Protein AF-A0A353D857-F1 (afdb_monomer_lite)

Foldseek 3Di:
DPPFDADQWAWEDPDVPTDIFGDDPQLRHTPDPVSNVLVRVQLNQWDPVQCWDQAPPPRDIGRQHHQQERREETAGDQPDQEDDDRPSRAEYCEEYADQRHQYYDPVHDAAHEYAYEYEYALNVLQDPDQRYHYNAAYEHNDDQDQQLRQHDLVSCVSVVAADRHWYDHNVAIWGWDWDQDPNDTWIWTAGPPPRWIFTQDLSGGATQLCVVLDPVLLQVLLVLLLVLCLLLVNHSVQDDNDSSCSLVSLVLVLLLLVLLLVQLVVDDDPLNVVLVVLSVVLSVLSVVLSCLSRPPHRDSVVNVVSSVVNSVSSNVNSVSRVPDFQDADDLVQLVLLLCLLVLQLDQKHALLSLQVFQLLLLLLLCVPQDDPLLNVLSCVLCVQLVVLLVLLLVLDDPVPRDDVSVCSACVPVSLVVSVVRPDPVCVVSSVSNVVSRVVRNVDGNLRSLVSSLVSSVVVDDDPRSVVSNVVSVCRNPGIGRVLVVPVALLSLLSSSLSRHDDPCNVLSVVLNVCVVVVDDDPDVVSVSLNSCSHSPRSSVSSVSVSVVSVSSSSSSVSSNVVGDDDPDPPPDDDDDDPDDCPVVVLLVLLQVLCSSLVNHNVQADPDPPCSVVSVVSLVVVLVVVVVVCVVPPDDVSSVVSVVSND

Structure (mmCIF, N/CA/C/O backbone):
data_AF-A0A353D857-F1
#
_entry.id   AF-A0A353D857-F1
#
loop_
_atom_site.group_PDB
_atom_site.id
_atom_site.type_symbol
_atom_site.label_atom_id
_atom_site.label_alt_id
_atom_site.label_comp_id
_atom_site.label_asym_id
_atom_site.label_entity_id
_atom_site.label_seq_id
_atom_site.pdbx_PDB_ins_code
_atom_site.Cartn_x
_atom_site.Cartn_y
_atom_site.Cartn_z
_atom_site.occupancy
_atom_site.B_iso_or_equiv
_atom_site.auth_seq_id
_atom_site.auth_comp_id
_atom_site.auth_asym_id
_atom_site.auth_atom_id
_atom_site.pdbx_PDB_model_num
ATOM 1 N N . MET A 1 1 ? -27.432 -21.480 56.613 1.00 40.12 1 MET A N 1
ATOM 2 C CA . MET A 1 1 ? -27.720 -20.380 55.672 1.00 40.12 1 MET A CA 1
ATOM 3 C C . MET A 1 1 ? -26.722 -19.268 55.945 1.00 40.12 1 MET A C 1
ATOM 5 O O . MET A 1 1 ? -26.891 -18.542 56.916 1.00 40.12 1 MET A O 1
ATOM 9 N N . SER A 1 2 ? -25.621 -19.218 55.194 1.00 45.97 2 SER A N 1
ATOM 10 C CA . SER A 1 2 ? -24.679 -18.096 55.248 1.00 45.97 2 SER A CA 1
ATOM 11 C C . SER A 1 2 ? -25.406 -16.849 54.751 1.00 45.97 2 SER A C 1
ATOM 13 O O . SER A 1 2 ? -25.957 -16.871 53.655 1.00 45.97 2 SER A O 1
ATOM 15 N N . ARG A 1 3 ? -25.464 -15.790 55.566 1.00 57.31 3 ARG A N 1
ATOM 16 C CA . ARG A 1 3 ? -25.924 -14.476 55.100 1.00 57.31 3 ARG A CA 1
ATOM 17 C C . ARG A 1 3 ? -24.959 -14.031 54.006 1.00 57.31 3 ARG A C 1
ATOM 19 O O . ARG A 1 3 ? -23.792 -13.793 54.305 1.00 57.31 3 ARG A O 1
ATOM 26 N N . GLU A 1 4 ? -25.428 -13.980 52.767 1.00 74.19 4 GLU A N 1
ATOM 27 C CA . GLU A 1 4 ? -24.687 -13.343 51.683 1.00 74.19 4 GLU A CA 1
ATOM 28 C C . GLU A 1 4 ? -24.451 -11.887 52.085 1.00 74.19 4 GLU A C 1
ATOM 30 O O . GLU A 1 4 ? -25.390 -11.152 52.398 1.00 74.19 4 GLU A O 1
ATOM 35 N N . ARG A 1 5 ? -23.176 -11.512 52.198 1.00 84.19 5 ARG A N 1
ATOM 36 C CA . ARG A 1 5 ? -22.765 -10.152 52.527 1.00 84.19 5 ARG A CA 1
ATOM 37 C C . ARG A 1 5 ? -22.518 -9.426 51.213 1.00 84.19 5 ARG A C 1
ATOM 39 O O . ARG A 1 5 ? -21.814 -9.950 50.352 1.00 84.19 5 ARG A O 1
ATOM 46 N N . PHE A 1 6 ? -23.121 -8.255 51.058 1.00 85.94 6 PHE A N 1
ATOM 47 C CA . PHE A 1 6 ? -22.984 -7.433 49.861 1.00 85.94 6 PHE A CA 1
ATOM 48 C C . PHE A 1 6 ? -22.001 -6.290 50.107 1.00 85.94 6 PHE A C 1
ATOM 50 O O . PHE A 1 6 ? -21.857 -5.811 51.233 1.00 85.94 6 PHE A O 1
ATOM 57 N N . LEU A 1 7 ? -21.313 -5.877 49.047 1.00 85.31 7 LEU A N 1
ATOM 58 C CA . LEU A 1 7 ? -20.346 -4.794 49.068 1.00 85.31 7 LEU A CA 1
ATOM 59 C C . LEU A 1 7 ? -21.086 -3.450 49.090 1.00 85.31 7 LEU A C 1
ATOM 61 O O . LEU A 1 7 ? -21.638 -3.020 48.081 1.00 85.31 7 LEU A O 1
ATOM 65 N N . GLU A 1 8 ? -21.112 -2.800 50.253 1.00 86.19 8 GLU A N 1
ATOM 66 C CA . GLU A 1 8 ? -21.811 -1.520 50.442 1.00 86.19 8 GLU A CA 1
ATOM 67 C C . GLU A 1 8 ? -20.936 -0.313 50.089 1.00 86.19 8 GLU A C 1
ATOM 69 O O . GLU A 1 8 ? -21.435 0.678 49.563 1.00 86.19 8 GLU A O 1
ATOM 74 N N . ASN A 1 9 ? -19.629 -0.395 50.355 1.00 86.75 9 ASN A N 1
ATOM 75 C CA . ASN A 1 9 ? -18.672 0.688 50.133 1.00 86.75 9 ASN A CA 1
ATOM 76 C C . ASN A 1 9 ? -17.348 0.144 49.590 1.00 86.75 9 ASN A C 1
ATOM 78 O O . ASN A 1 9 ? -16.979 -0.996 49.871 1.00 86.75 9 ASN A O 1
ATOM 82 N N . ILE A 1 10 ? -16.603 0.981 48.870 1.00 88.12 10 ILE A N 1
ATOM 83 C CA . ILE A 1 10 ? -15.268 0.653 48.365 1.00 88.12 10 ILE A CA 1
ATOM 84 C C . ILE A 1 10 ? -14.305 1.828 48.529 1.00 88.12 10 ILE A C 1
ATOM 86 O O . ILE A 1 10 ? -14.684 2.984 48.369 1.00 88.12 10 ILE A O 1
ATOM 90 N N . GLU A 1 11 ? -13.053 1.530 48.867 1.00 84.62 11 GLU A N 1
ATOM 91 C CA . GLU A 1 11 ? -11.977 2.523 48.937 1.00 84.62 11 GLU A CA 1
ATOM 92 C C . GLU A 1 11 ? -11.266 2.639 47.586 1.00 84.62 11 GLU A C 1
ATOM 94 O O . GLU A 1 11 ? -10.819 1.624 47.036 1.00 84.62 11 GLU A O 1
ATOM 99 N N . ILE A 1 12 ? -11.158 3.874 47.090 1.00 74.25 12 ILE A N 1
ATOM 100 C CA . ILE A 1 12 ? -10.549 4.246 45.802 1.00 74.25 12 ILE A CA 1
ATOM 101 C C . ILE A 1 12 ? -9.232 5.004 46.061 1.00 74.25 12 ILE A C 1
ATOM 103 O O . ILE A 1 12 ? -9.134 5.702 47.068 1.00 74.25 12 ILE A O 1
ATOM 107 N N . ASP A 1 13 ? -8.249 4.886 45.155 1.00 63.78 13 ASP A N 1
ATOM 108 C CA . ASP A 1 13 ? -6.911 5.512 45.192 1.00 63.78 13 ASP A CA 1
ATOM 109 C C . ASP A 1 13 ? -5.970 4.989 46.312 1.00 63.78 13 ASP A C 1
ATOM 111 O O . ASP A 1 13 ? -5.922 5.509 47.425 1.00 63.78 13 ASP A O 1
ATOM 115 N N . ALA A 1 14 ? -5.129 3.988 46.001 1.00 53.25 14 ALA A N 1
ATOM 116 C CA . ALA A 1 14 ? -4.189 3.319 46.929 1.00 53.25 14 ALA A CA 1
ATOM 117 C C . ALA A 1 14 ? -2.968 4.164 47.407 1.00 53.25 14 ALA A C 1
ATOM 119 O O . ALA A 1 14 ? -1.895 3.625 47.688 1.00 53.25 14 ALA A O 1
ATOM 120 N N . LYS A 1 15 ? -3.091 5.495 47.483 1.00 55.09 15 LYS A N 1
ATOM 121 C CA . LYS A 1 15 ? -2.051 6.466 47.905 1.00 55.09 15 LYS A CA 1
ATOM 122 C C . LYS A 1 15 ? -2.596 7.364 49.041 1.00 55.09 15 LYS A C 1
ATOM 124 O O . LYS A 1 15 ? -3.776 7.245 49.363 1.00 55.09 15 LYS A O 1
ATOM 129 N N . PRO A 1 16 ? -1.801 8.246 49.693 1.00 43.41 16 PRO A N 1
ATOM 130 C CA . PRO A 1 16 ? -2.320 9.087 50.777 1.00 43.41 16 PRO A CA 1
ATOM 131 C C . PRO A 1 16 ? -3.426 10.003 50.229 1.00 43.41 16 PRO A C 1
ATOM 133 O O . PRO A 1 16 ? -3.135 10.923 49.468 1.00 43.41 16 PRO A O 1
ATOM 136 N N . GLY A 1 17 ? -4.686 9.701 50.560 1.00 56.88 17 GLY A N 1
ATOM 137 C CA . GLY A 1 17 ? -5.869 10.328 49.958 1.00 56.88 17 GLY A CA 1
ATOM 138 C C . GLY A 1 17 ? -7.050 9.389 49.679 1.00 56.88 17 GLY A C 1
ATOM 139 O O . GLY A 1 17 ? -8.057 9.864 49.160 1.00 56.88 17 GLY A O 1
ATOM 140 N N . SER A 1 18 ? -6.954 8.097 50.020 1.00 68.31 18 SER A N 1
ATOM 141 C CA . SER A 1 18 ? -8.045 7.132 49.844 1.00 68.31 18 SER A CA 1
ATOM 142 C C . SER A 1 18 ? -9.354 7.615 50.472 1.00 68.31 18 SER A C 1
ATOM 144 O O . SER A 1 18 ? -9.389 7.960 51.657 1.00 68.31 18 SER A O 1
ATOM 146 N N . TYR A 1 19 ? -10.438 7.599 49.701 1.00 75.31 19 TYR A N 1
ATOM 147 C CA . TYR A 1 19 ? -11.783 7.921 50.178 1.00 75.31 19 TYR A CA 1
ATOM 148 C C . TYR A 1 19 ? -12.739 6.760 49.901 1.00 75.31 19 TYR A C 1
ATOM 150 O O . TYR A 1 19 ? -12.589 6.018 48.928 1.00 75.31 19 TYR A O 1
ATOM 158 N N . SER A 1 20 ? -13.706 6.587 50.802 1.00 82.81 20 SER A N 1
ATOM 159 C CA . SER A 1 20 ? -14.712 5.533 50.715 1.00 82.81 20 SER A CA 1
ATOM 160 C C . SER A 1 20 ? -15.914 6.017 49.915 1.00 82.81 20 SER A C 1
ATOM 162 O O . SER A 1 20 ? -16.403 7.130 50.126 1.00 82.81 20 SER A O 1
ATOM 164 N N . VAL A 1 21 ? -16.380 5.180 48.993 1.00 84.94 21 VAL A N 1
ATOM 165 C CA . VAL A 1 21 ? -17.467 5.495 48.074 1.00 84.94 21 VAL A CA 1
ATOM 166 C C . VAL A 1 21 ? -18.575 4.446 48.184 1.00 84.94 21 VAL A C 1
ATOM 168 O O . VAL A 1 21 ? -18.270 3.255 48.079 1.00 84.94 21 VAL A O 1
ATOM 171 N N . PRO A 1 22 ? -19.848 4.855 48.361 1.00 89.00 22 PRO A N 1
ATOM 172 C CA . PRO A 1 22 ? -20.956 3.919 48.484 1.00 89.00 22 PRO A CA 1
ATOM 173 C C . PRO A 1 22 ? -21.438 3.391 47.130 1.00 89.00 22 PRO A C 1
ATOM 175 O O . PRO A 1 22 ? -21.542 4.130 46.142 1.00 89.00 22 PRO A O 1
ATOM 178 N N . PHE A 1 23 ? -21.817 2.115 47.107 1.00 88.50 23 PHE A N 1
ATOM 179 C CA . PHE A 1 23 ? -22.660 1.547 46.060 1.00 88.50 23 PHE A CA 1
ATOM 180 C C . PHE A 1 23 ? -24.127 1.939 46.274 1.00 88.50 23 PHE A C 1
ATOM 182 O O . PHE A 1 23 ? -24.573 2.219 47.389 1.00 88.50 23 PHE A O 1
ATOM 189 N N . LEU A 1 24 ? -24.912 1.933 45.196 1.00 86.31 24 LEU A N 1
ATOM 190 C CA . LEU A 1 24 ? -26.368 2.025 45.305 1.00 86.31 24 LEU A CA 1
ATOM 191 C C . LEU A 1 24 ? -26.921 0.755 45.977 1.00 86.31 24 LEU A C 1
ATOM 193 O O . LEU A 1 24 ? -26.375 -0.333 45.804 1.00 86.31 24 LEU A O 1
ATOM 197 N N . ALA A 1 25 ? -28.025 0.890 46.720 1.00 76.00 25 ALA A N 1
ATOM 198 C CA . ALA A 1 25 ? -28.581 -0.180 47.564 1.00 76.00 25 ALA A CA 1
ATOM 199 C C . ALA A 1 25 ? -28.869 -1.498 46.813 1.00 76.00 25 ALA A C 1
ATOM 201 O O . ALA A 1 25 ? -28.767 -2.573 47.397 1.00 76.00 25 ALA A O 1
ATOM 202 N N . ASP A 1 26 ? -29.149 -1.414 45.510 1.00 79.50 26 ASP A N 1
ATOM 203 C CA . ASP A 1 26 ? -29.510 -2.551 44.656 1.00 79.50 26 ASP A CA 1
ATOM 204 C C . ASP A 1 26 ? -28.358 -2.991 43.727 1.00 79.50 26 ASP A C 1
ATOM 206 O O . ASP A 1 26 ? -28.584 -3.594 42.675 1.00 79.50 26 ASP A O 1
ATOM 210 N N . ALA A 1 27 ? -27.105 -2.664 44.066 1.00 82.06 27 ALA A N 1
ATOM 211 C CA . ALA A 1 27 ? -25.941 -3.062 43.270 1.00 82.06 27 ALA A CA 1
ATOM 212 C C . ALA A 1 27 ? -25.751 -4.590 43.230 1.00 82.06 27 ALA A C 1
ATOM 214 O O . ALA A 1 27 ? -25.317 -5.124 42.209 1.00 82.06 27 ALA A O 1
ATOM 215 N N . GLY A 1 28 ? -26.097 -5.293 44.317 1.00 83.06 28 GLY A N 1
ATOM 216 C CA . GLY A 1 28 ? -26.116 -6.761 44.368 1.00 83.06 28 GLY A CA 1
ATOM 217 C C . GLY A 1 28 ? -24.744 -7.434 44.227 1.00 83.06 28 GLY A C 1
ATOM 218 O O . GLY A 1 28 ? -24.669 -8.587 43.812 1.00 83.06 28 GLY A O 1
ATOM 219 N N . ILE A 1 29 ? -23.653 -6.730 44.545 1.00 86.69 29 ILE A N 1
ATOM 220 C CA . ILE A 1 29 ? -22.279 -7.245 44.434 1.00 86.69 29 ILE A CA 1
ATOM 221 C C . ILE A 1 29 ? -21.909 -7.983 45.721 1.00 86.69 29 ILE A C 1
ATOM 223 O O . ILE A 1 29 ? -21.992 -7.404 46.799 1.00 86.69 29 ILE A O 1
ATOM 227 N N . LEU A 1 30 ? -21.473 -9.240 45.624 1.00 88.44 30 LEU A N 1
ATOM 228 C CA . LEU A 1 30 ? -21.012 -10.008 46.787 1.00 88.44 30 LEU A CA 1
ATOM 229 C C . LEU A 1 30 ? -19.690 -9.451 47.336 1.00 88.44 30 LEU A C 1
ATOM 231 O O . LEU A 1 30 ? -18.750 -9.220 46.569 1.00 88.44 30 LEU A O 1
ATOM 235 N N . ASP A 1 31 ? -19.607 -9.304 48.658 1.00 88.38 31 ASP A N 1
ATOM 236 C CA . ASP A 1 31 ? -18.418 -8.868 49.397 1.00 88.38 31 ASP A CA 1
ATOM 237 C C . ASP A 1 31 ? -17.398 -10.016 49.494 1.00 88.38 31 ASP A C 1
ATOM 239 O O . ASP A 1 31 ? -17.370 -10.792 50.450 1.00 88.38 31 ASP A O 1
ATOM 243 N N . THR A 1 32 ? -16.606 -10.167 48.432 1.00 89.88 32 THR A N 1
ATOM 244 C CA . THR A 1 32 ? -15.498 -11.128 48.327 1.00 89.88 32 THR A CA 1
ATOM 245 C C . THR A 1 32 ? -14.206 -10.378 48.003 1.00 89.88 32 THR A C 1
ATOM 247 O O . THR A 1 32 ? -14.274 -9.368 47.291 1.00 89.88 32 THR A O 1
ATOM 250 N N . PRO A 1 33 ? -13.029 -10.841 48.471 1.00 87.94 33 PRO A N 1
ATOM 251 C CA . PRO A 1 33 ? -11.750 -10.191 48.172 1.00 87.94 33 PRO A CA 1
ATOM 252 C C . PRO A 1 33 ? -11.536 -9.952 46.671 1.00 87.94 33 PRO A C 1
ATOM 254 O O . PRO A 1 33 ? -11.100 -8.876 46.267 1.00 87.94 33 PRO A O 1
ATOM 257 N N . GLU A 1 34 ? -11.933 -10.917 45.840 1.00 88.56 34 GLU A N 1
ATOM 258 C CA . GLU A 1 34 ? -11.810 -10.850 44.386 1.00 88.56 34 GLU A CA 1
ATOM 259 C C . GLU A 1 34 ? -12.705 -9.762 43.776 1.00 88.56 34 GLU A C 1
ATOM 261 O O . GLU A 1 34 ? -12.284 -9.056 42.857 1.00 88.56 34 GLU A O 1
ATOM 266 N N . ASN A 1 35 ? -13.941 -9.604 44.266 1.00 89.38 35 ASN A N 1
ATOM 267 C CA . ASN A 1 35 ? -14.831 -8.542 43.792 1.00 89.38 35 ASN A CA 1
ATOM 268 C C . ASN A 1 35 ? -14.350 -7.166 44.252 1.00 89.38 35 ASN A C 1
ATOM 270 O O . ASN A 1 35 ? -14.389 -6.228 43.458 1.00 89.38 35 ASN A O 1
ATOM 274 N N . VAL A 1 36 ? -13.865 -7.044 45.491 1.00 89.38 36 VAL A N 1
ATOM 275 C CA . VAL A 1 36 ? -13.307 -5.787 46.011 1.00 89.38 36 VAL A CA 1
ATOM 276 C C . VAL A 1 36 ? -12.130 -5.330 45.151 1.00 89.38 36 VAL A C 1
ATOM 278 O O . VAL A 1 36 ? -12.096 -4.179 44.721 1.00 89.38 36 VAL A O 1
ATOM 281 N N . GLU A 1 37 ? -11.191 -6.223 44.835 1.00 89.12 37 GLU A N 1
ATOM 282 C CA . GLU A 1 37 ? -10.035 -5.884 44.000 1.00 89.12 37 GLU A CA 1
ATOM 283 C C . GLU A 1 37 ? -10.435 -5.544 42.556 1.00 89.12 37 GLU A C 1
ATOM 285 O O . GLU A 1 37 ? -9.941 -4.561 41.991 1.00 89.12 37 GLU A O 1
ATOM 290 N N . ARG A 1 38 ? -11.371 -6.305 41.968 1.00 90.38 38 ARG A N 1
ATOM 291 C CA . ARG A 1 38 ? -11.857 -6.075 40.597 1.00 90.38 38 ARG A CA 1
ATOM 292 C C . ARG A 1 38 ? -12.554 -4.726 40.462 1.00 90.38 38 ARG A C 1
ATOM 294 O O . ARG A 1 38 ? -12.263 -3.983 39.526 1.00 90.38 38 ARG A O 1
ATOM 301 N N . TRP A 1 39 ? -13.456 -4.408 41.390 1.00 91.81 39 TRP A N 1
ATOM 302 C CA . TRP A 1 39 ? -14.173 -3.136 41.405 1.00 91.81 39 TRP A CA 1
ATOM 303 C C . TRP A 1 39 ? -13.244 -1.964 41.705 1.00 91.81 39 TRP A C 1
ATOM 305 O O . TRP A 1 39 ? -13.351 -0.944 41.032 1.00 91.81 39 TRP A O 1
ATOM 315 N N . ARG A 1 40 ? -12.286 -2.113 42.630 1.00 89.81 40 ARG A N 1
ATOM 316 C CA . ARG A 1 40 ? -11.277 -1.076 42.898 1.00 89.81 40 ARG A CA 1
ATOM 317 C C . ARG A 1 40 ? -10.466 -0.776 41.639 1.00 89.81 40 ARG A C 1
ATOM 319 O O . ARG A 1 40 ? -10.438 0.364 41.192 1.00 89.81 40 ARG A O 1
ATOM 326 N N . SER A 1 41 ? -9.913 -1.814 41.012 1.00 89.38 41 SER A N 1
ATOM 327 C CA . SER A 1 41 ? -9.128 -1.686 39.776 1.00 89.38 41 SER A CA 1
ATOM 328 C C . SER A 1 41 ? -9.932 -1.053 38.639 1.00 89.38 41 SER A C 1
ATOM 330 O O . SER A 1 41 ? -9.398 -0.258 37.870 1.00 89.38 41 SER A O 1
ATOM 332 N N . PHE A 1 42 ? -11.219 -1.394 38.519 1.00 91.50 42 PHE A N 1
ATOM 333 C CA . PHE A 1 42 ? -12.099 -0.783 37.526 1.00 91.50 42 PHE A CA 1
ATOM 334 C C . PHE A 1 42 ? -12.352 0.697 37.819 1.00 91.50 42 PHE A C 1
ATOM 336 O O . PHE A 1 42 ? -12.211 1.519 36.923 1.00 91.50 42 PHE A O 1
ATOM 343 N N . LEU A 1 43 ? -12.678 1.065 39.057 1.00 90.88 43 LEU A N 1
ATOM 344 C CA . LEU A 1 43 ? -12.940 2.460 39.421 1.00 90.88 43 LEU A CA 1
ATOM 345 C C . LEU A 1 43 ? -11.693 3.346 39.291 1.00 90.88 43 LEU A C 1
ATOM 347 O O . LEU A 1 43 ? -11.817 4.506 38.889 1.00 90.88 43 LEU A O 1
ATOM 351 N N . ASP A 1 44 ? -10.504 2.802 39.557 1.00 88.00 44 ASP A N 1
ATOM 352 C CA . ASP A 1 44 ? -9.232 3.520 39.426 1.00 88.00 44 ASP A CA 1
ATOM 353 C C . ASP A 1 44 ? -8.968 3.968 37.975 1.00 88.00 44 ASP A C 1
ATOM 355 O O . ASP A 1 44 ? -8.460 5.069 37.758 1.00 88.00 44 ASP A O 1
ATOM 359 N N . ILE A 1 45 ? -9.386 3.182 36.972 1.00 89.62 45 ILE A N 1
ATOM 360 C CA . ILE A 1 45 ? -9.224 3.540 35.549 1.00 89.62 45 ILE A CA 1
ATOM 361 C C . ILE A 1 45 ? -10.310 4.491 35.019 1.00 89.62 45 ILE A C 1
ATOM 363 O O . ILE A 1 45 ? -10.235 4.951 33.876 1.00 89.62 45 ILE A O 1
ATOM 367 N N . LEU A 1 46 ? -11.341 4.792 35.811 1.00 91.12 46 LEU A N 1
ATOM 368 C CA . LEU A 1 46 ? -12.384 5.739 35.423 1.00 91.12 46 LEU A CA 1
ATOM 369 C C . LEU A 1 46 ? -11.981 7.176 35.750 1.00 91.12 46 LEU A C 1
ATOM 371 O O . LEU A 1 46 ? -11.319 7.453 36.753 1.00 91.12 46 LEU A O 1
ATOM 375 N N . SER A 1 47 ? -12.462 8.118 34.941 1.00 88.56 47 SER A N 1
ATOM 376 C CA . SER A 1 47 ? -12.377 9.545 35.244 1.00 88.56 47 SER A CA 1
ATOM 377 C C . SER A 1 47 ? -13.155 9.867 36.522 1.00 88.56 47 SER A C 1
ATOM 379 O O . SER A 1 47 ? -14.270 9.386 36.725 1.00 88.56 47 SER A O 1
ATOM 381 N N . ALA A 1 48 ? -12.617 10.753 37.364 1.00 83.25 48 ALA A N 1
ATOM 382 C CA . ALA A 1 48 ? -13.253 11.146 38.625 1.00 83.25 48 ALA A CA 1
ATOM 383 C C . ALA A 1 48 ? -14.713 11.618 38.462 1.00 83.25 48 ALA A C 1
ATOM 385 O O . ALA A 1 48 ? -15.527 11.421 39.357 1.00 83.25 48 ALA A O 1
ATOM 386 N N . LYS A 1 49 ? -15.064 12.183 37.296 1.00 82.62 49 LYS A N 1
ATOM 387 C CA . LYS A 1 49 ? -16.409 12.700 36.988 1.00 82.62 49 LYS A CA 1
ATOM 388 C C . LYS A 1 49 ? -17.485 11.626 36.801 1.00 82.62 49 LYS A C 1
ATOM 390 O O . LYS A 1 49 ? -18.659 11.961 36.836 1.00 82.62 49 LYS A O 1
ATOM 395 N N . THR A 1 50 ? -17.098 10.379 36.540 1.00 85.12 50 THR A N 1
ATOM 396 C CA . THR A 1 50 ? -18.034 9.264 36.301 1.00 85.12 50 THR A CA 1
ATOM 397 C C . THR A 1 50 ? -18.054 8.276 37.470 1.00 85.12 50 THR A C 1
ATOM 399 O O . THR A 1 50 ? -19.074 7.637 37.691 1.00 85.12 50 THR A O 1
ATOM 402 N N . ARG A 1 51 ? -16.987 8.208 38.289 1.00 83.94 51 ARG A N 1
ATOM 403 C CA . ARG A 1 51 ? -16.893 7.311 39.465 1.00 83.94 51 ARG A CA 1
ATOM 404 C C . ARG A 1 51 ? -18.089 7.443 40.418 1.00 83.94 51 ARG A C 1
ATOM 406 O O . ARG A 1 51 ? -18.523 6.453 40.999 1.00 83.94 51 ARG A O 1
ATOM 413 N N . LEU A 1 52 ? -18.590 8.667 40.572 1.00 84.81 52 LEU A N 1
ATOM 414 C CA . LEU A 1 52 ? -19.679 9.047 41.460 1.00 84.81 52 LEU A CA 1
ATOM 415 C C . LEU A 1 52 ? -20.696 9.895 40.708 1.00 84.81 52 LEU A C 1
ATOM 417 O O . LEU A 1 52 ? -20.325 10.819 39.986 1.00 84.81 52 LEU A O 1
ATOM 421 N N . GLY A 1 53 ? -21.975 9.630 40.936 1.00 84.56 53 GLY A N 1
ATOM 422 C CA . GLY A 1 53 ? -23.041 10.450 40.386 1.00 84.56 53 GLY A CA 1
ATOM 423 C C . GLY A 1 53 ? -24.342 10.301 41.152 1.00 84.56 53 GLY A C 1
ATOM 424 O O . GLY A 1 53 ? -24.477 9.460 42.040 1.00 84.56 53 GLY A O 1
ATOM 425 N N . GLU A 1 54 ? -25.295 11.156 40.806 1.00 85.25 54 GLU A N 1
ATOM 426 C CA . GLU A 1 54 ? -26.649 11.106 41.336 1.00 85.25 54 GLU A CA 1
ATOM 427 C C . GLU A 1 54 ? -27.490 10.125 40.515 1.00 85.25 54 GLU A C 1
ATOM 429 O O . GLU A 1 54 ? -27.585 10.231 39.291 1.00 85.25 54 GLU A O 1
ATOM 434 N N . ASP A 1 55 ? -28.102 9.163 41.196 1.00 82.31 55 ASP A N 1
ATOM 435 C CA . ASP A 1 55 ? -29.025 8.215 40.596 1.00 82.31 55 ASP A CA 1
ATOM 436 C C . ASP A 1 55 ? -30.240 8.961 40.011 1.00 82.31 55 ASP A C 1
ATOM 438 O O . ASP A 1 55 ? -30.951 9.656 40.750 1.00 82.31 55 ASP A O 1
ATOM 442 N N . PRO A 1 56 ? -30.521 8.820 38.703 1.00 76.12 56 PRO A N 1
ATOM 443 C CA . PRO A 1 56 ? -31.610 9.544 38.060 1.00 76.12 56 PRO A CA 1
ATOM 444 C C . PRO A 1 56 ? -32.987 9.207 38.649 1.00 76.12 56 PRO A C 1
ATOM 446 O O . PRO A 1 56 ? -33.864 10.074 38.640 1.00 76.12 56 PRO A O 1
ATOM 449 N N . GLU A 1 57 ? -33.168 7.995 39.183 1.00 81.12 57 GLU A N 1
ATOM 450 C CA . GLU A 1 57 ? -34.435 7.517 39.743 1.00 81.12 57 GLU A CA 1
ATOM 451 C C . GLU A 1 57 ? -34.554 7.824 41.240 1.00 81.12 57 GLU A C 1
ATOM 453 O O . GLU A 1 57 ? -35.573 8.348 41.686 1.00 81.12 57 GLU A O 1
ATOM 458 N N . THR A 1 58 ? -33.518 7.512 42.027 1.00 81.00 58 THR A N 1
ATOM 459 C CA . THR A 1 58 ? -33.593 7.589 43.501 1.00 81.00 58 THR A CA 1
ATOM 460 C C . THR A 1 58 ? -33.013 8.870 44.098 1.00 81.00 58 THR A C 1
ATOM 462 O O . THR A 1 58 ? -33.183 9.102 45.296 1.00 81.00 58 THR A O 1
ATOM 465 N N . LYS A 1 59 ? -32.329 9.697 43.292 1.00 83.19 59 LYS A N 1
ATOM 466 C CA . LYS A 1 59 ? -31.640 10.934 43.710 1.00 83.19 59 LYS A CA 1
ATOM 467 C C . LYS A 1 59 ? -30.537 10.726 44.757 1.00 83.19 59 LYS A C 1
ATOM 469 O O . LYS A 1 59 ? -30.058 11.676 45.370 1.00 83.19 59 LYS A O 1
ATOM 474 N N . LYS A 1 60 ? -30.111 9.479 44.979 1.00 84.00 60 LYS A N 1
ATOM 475 C CA . LYS A 1 60 ? -28.995 9.141 45.870 1.00 84.00 60 LYS A CA 1
ATOM 476 C C . LYS A 1 60 ? -27.669 9.264 45.131 1.00 84.00 60 LYS A C 1
ATOM 478 O O . LYS A 1 60 ? -27.576 8.903 43.963 1.00 84.00 60 LYS A O 1
ATOM 483 N N . VAL A 1 61 ? -26.638 9.731 45.830 1.00 84.94 61 VAL A N 1
ATOM 484 C CA . VAL A 1 61 ? -25.279 9.833 45.286 1.00 84.94 61 VAL A CA 1
ATOM 485 C C . VAL A 1 61 ? -24.499 8.561 45.608 1.00 84.94 61 VAL A C 1
ATOM 487 O O . VAL A 1 61 ? -24.449 8.145 46.764 1.00 84.94 61 VAL A O 1
ATOM 490 N N . GLY A 1 62 ? -23.887 7.958 44.593 1.00 88.56 62 GLY A N 1
ATOM 491 C CA . GLY A 1 62 ? -23.069 6.755 44.732 1.00 88.56 62 GLY A CA 1
ATOM 492 C C . GLY A 1 62 ? -22.443 6.328 43.407 1.00 88.56 62 GLY A C 1
ATOM 493 O O . GLY A 1 62 ? -22.497 7.060 42.415 1.00 88.56 62 GLY A O 1
ATOM 494 N N . ILE A 1 63 ? -21.843 5.139 43.386 1.00 90.25 63 ILE A N 1
ATOM 495 C CA . ILE A 1 63 ? -21.389 4.505 42.142 1.00 90.25 63 ILE A CA 1
ATOM 496 C C . ILE A 1 63 ? -22.625 4.190 41.299 1.00 90.25 63 ILE A C 1
ATOM 498 O O . ILE A 1 63 ? -23.503 3.454 41.748 1.00 90.25 63 ILE A O 1
ATOM 502 N N . LEU A 1 64 ? -22.690 4.727 40.076 1.00 88.88 64 LEU A N 1
ATOM 503 C CA . LEU A 1 64 ? -23.840 4.620 39.168 1.00 88.88 64 LEU A CA 1
ATOM 504 C C . LEU A 1 64 ? -23.975 3.228 38.529 1.00 88.88 64 LEU A C 1
ATOM 506 O O . LEU A 1 64 ? -24.103 3.098 37.315 1.00 88.88 64 LEU A O 1
ATOM 510 N N . TYR A 1 65 ? -23.963 2.180 39.342 1.00 90.81 65 TYR A N 1
ATOM 511 C CA . TYR A 1 65 ? -24.109 0.799 38.917 1.00 90.81 65 TYR A CA 1
ATOM 512 C C . TYR A 1 65 ? -25.321 0.151 39.583 1.00 90.81 65 TYR A C 1
ATOM 514 O O . TYR A 1 65 ? -25.494 0.230 40.801 1.00 90.81 65 TYR A O 1
ATOM 522 N N . ARG A 1 66 ? -26.146 -0.529 38.782 1.00 88.38 66 ARG A N 1
ATOM 523 C CA . ARG A 1 66 ? -27.267 -1.335 39.268 1.00 88.38 66 ARG A CA 1
ATOM 524 C C . ARG A 1 66 ? -27.497 -2.537 38.360 1.00 88.38 66 ARG A C 1
ATOM 526 O O . ARG A 1 66 ? -27.710 -2.362 37.163 1.00 88.38 66 ARG A O 1
ATOM 533 N N . ALA A 1 67 ? -27.494 -3.741 38.936 1.00 85.19 67 ALA A N 1
ATOM 534 C CA . ALA A 1 67 ? -27.903 -4.986 38.275 1.00 85.19 67 ALA A CA 1
ATOM 535 C C . ALA A 1 67 ? -27.334 -5.183 36.849 1.00 85.19 67 ALA A C 1
ATOM 537 O O . ALA A 1 67 ? -28.056 -5.530 35.916 1.00 85.19 67 ALA A O 1
ATOM 538 N N . GLY A 1 68 ? -26.035 -4.943 36.669 1.00 89.69 68 GLY A N 1
ATOM 539 C CA . GLY A 1 68 ? -25.354 -5.112 35.385 1.00 89.69 68 GLY A CA 1
ATOM 540 C C . GLY A 1 68 ? -25.360 -3.892 34.457 1.00 89.69 68 GLY A C 1
ATOM 541 O O . GLY A 1 68 ? -24.730 -3.935 33.398 1.00 89.69 68 GLY A O 1
ATOM 542 N N . ALA A 1 69 ? -26.029 -2.803 34.845 1.00 91.75 69 ALA A N 1
ATOM 543 C CA . ALA A 1 69 ? -26.101 -1.566 34.080 1.00 91.75 69 ALA A CA 1
ATOM 544 C C . ALA A 1 69 ? -25.353 -0.420 34.773 1.00 91.75 69 ALA A C 1
ATOM 546 O O . ALA A 1 69 ? -25.546 -0.152 35.960 1.00 91.75 69 ALA A O 1
ATOM 547 N N . TRP A 1 70 ? -24.544 0.298 33.999 1.00 94.25 70 TRP A N 1
ATOM 548 C CA . TRP A 1 70 ? -24.029 1.612 34.349 1.00 94.25 70 TRP A CA 1
ATOM 549 C C . TRP A 1 70 ? -25.062 2.675 33.963 1.00 94.25 70 TRP A C 1
ATOM 551 O O . TRP A 1 70 ? -25.479 2.751 32.807 1.00 94.25 70 TRP A O 1
ATOM 561 N N . LEU A 1 71 ? -25.524 3.469 34.927 1.00 91.69 71 LEU A N 1
ATOM 562 C CA . LEU A 1 71 ? -26.733 4.287 34.784 1.00 91.69 71 LEU A CA 1
ATOM 563 C C . LEU A 1 71 ? -26.518 5.624 34.059 1.00 91.69 71 LEU A C 1
ATOM 565 O O . LEU A 1 71 ? -27.501 6.245 33.663 1.00 91.69 71 LEU A O 1
ATOM 569 N N . GLY A 1 72 ? -25.271 6.060 33.870 1.00 90.19 72 GLY A N 1
ATOM 570 C CA . GLY A 1 72 ? -24.932 7.334 33.224 1.00 90.19 72 GLY A CA 1
ATOM 571 C C . GLY A 1 72 ? -23.851 7.198 32.156 1.00 90.19 72 GLY A C 1
ATOM 572 O O . GLY A 1 72 ? -23.675 6.129 31.567 1.00 90.19 72 GLY A O 1
ATOM 573 N N . ASP A 1 73 ? -23.117 8.284 31.918 1.00 92.88 73 ASP A N 1
ATOM 574 C CA . ASP A 1 73 ? -21.927 8.260 31.067 1.00 92.88 73 ASP A CA 1
ATOM 575 C C . ASP A 1 73 ? -20.785 7.522 31.774 1.00 92.88 73 ASP A C 1
ATOM 577 O O . ASP A 1 73 ? -20.536 7.712 32.971 1.00 92.88 73 ASP A O 1
ATOM 581 N N . LEU A 1 74 ? -20.073 6.687 31.022 1.00 95.25 74 LEU A N 1
ATOM 582 C CA . LEU A 1 74 ? -18.910 5.943 31.486 1.00 95.25 74 LEU A CA 1
ATOM 583 C C . LEU A 1 74 ? -17.666 6.480 30.783 1.00 95.25 74 LEU A C 1
ATOM 585 O O . LEU A 1 74 ? -17.520 6.344 29.572 1.00 95.25 74 LEU A O 1
ATOM 589 N N . VAL A 1 75 ? -16.772 7.115 31.536 1.00 94.25 75 VAL A N 1
ATOM 590 C CA . VAL A 1 75 ? -15.608 7.827 30.987 1.00 94.25 75 VAL A CA 1
ATOM 591 C C . VAL A 1 75 ? -14.320 7.242 31.555 1.00 94.25 75 VAL A C 1
ATOM 593 O O . VAL A 1 75 ? -14.077 7.333 32.757 1.00 94.25 75 VAL A O 1
ATOM 596 N N . LEU A 1 76 ? -13.471 6.675 30.701 1.00 93.44 76 LEU A N 1
ATOM 597 C CA . LEU A 1 76 ? -12.125 6.255 31.096 1.00 93.44 76 LEU A CA 1
ATOM 598 C C . LEU A 1 76 ? -11.238 7.483 31.344 1.00 93.44 76 LEU A C 1
ATOM 600 O O . LEU A 1 76 ? -11.415 8.521 30.702 1.00 93.44 76 LEU A O 1
ATOM 604 N N . ALA A 1 77 ? -10.290 7.376 32.273 1.00 89.88 77 ALA A N 1
ATOM 605 C CA . ALA A 1 77 ? -9.325 8.441 32.528 1.00 89.88 77 ALA A CA 1
ATOM 606 C C . ALA A 1 77 ? -8.386 8.662 31.322 1.00 89.88 77 ALA A C 1
ATOM 608 O O . ALA A 1 77 ? -8.136 7.757 30.523 1.00 89.88 77 ALA A O 1
ATOM 609 N N . ASP A 1 78 ? -7.873 9.885 31.162 1.00 85.75 78 ASP A N 1
ATOM 610 C CA . ASP A 1 78 ? -7.111 10.283 29.969 1.00 85.75 78 ASP A CA 1
ATOM 611 C C . ASP A 1 78 ? -5.749 9.565 29.840 1.00 85.75 78 ASP A C 1
ATOM 613 O O . ASP A 1 78 ? -5.201 9.423 28.741 1.00 85.75 78 ASP A O 1
ATOM 617 N N . ASP A 1 79 ? -5.184 9.090 30.942 1.00 86.19 79 ASP A N 1
ATOM 618 C CA . ASP A 1 79 ? -3.937 8.329 30.983 1.00 86.19 79 ASP A CA 1
ATOM 619 C C . ASP A 1 79 ? -4.117 6.847 30.608 1.00 86.19 79 ASP A C 1
ATOM 621 O O . ASP A 1 79 ? -3.145 6.184 30.234 1.00 86.19 79 ASP A O 1
ATOM 625 N N . VAL A 1 80 ? -5.352 6.339 30.594 1.00 87.06 80 VAL A N 1
ATOM 626 C CA . VAL A 1 80 ? -5.659 4.940 30.279 1.00 87.06 80 VAL A CA 1
ATOM 627 C C . VAL A 1 80 ? -5.495 4.666 28.783 1.00 87.06 80 VAL A C 1
ATOM 629 O O . VAL A 1 80 ? -6.211 5.200 27.935 1.00 87.06 80 VAL A O 1
ATOM 632 N N . LYS A 1 81 ? -4.537 3.791 28.447 1.00 87.56 81 LYS A N 1
ATOM 633 C CA . LYS A 1 81 ? -4.232 3.382 27.061 1.00 87.56 81 LYS A CA 1
ATOM 634 C C . LYS A 1 81 ? -4.877 2.065 26.634 1.00 87.56 81 LYS A C 1
ATOM 636 O O . LYS A 1 81 ? -4.924 1.792 25.434 1.00 87.56 81 LYS A O 1
ATOM 641 N N . ALA A 1 82 ? -5.379 1.273 27.578 1.00 88.94 82 ALA A N 1
ATOM 642 C CA . ALA A 1 82 ? -6.017 -0.009 27.305 1.00 88.94 82 ALA A CA 1
ATOM 643 C C . ALA A 1 82 ? -7.536 0.081 27.504 1.00 88.94 82 ALA A C 1
ATOM 645 O O . ALA A 1 82 ? -7.999 0.496 28.563 1.00 88.94 82 ALA A O 1
ATOM 646 N N . PHE A 1 83 ? -8.314 -0.328 26.503 1.00 89.88 83 PHE A N 1
ATOM 647 C CA . PHE A 1 83 ? -9.767 -0.413 26.599 1.00 89.88 83 PHE A CA 1
ATOM 648 C C . PHE A 1 83 ? -10.150 -1.639 27.430 1.00 89.88 83 PHE A C 1
ATOM 650 O O . PHE A 1 83 ? -9.900 -2.777 27.020 1.00 89.88 83 PHE A O 1
ATOM 657 N N . TRP A 1 84 ? -10.751 -1.412 28.595 1.00 91.56 84 TRP A N 1
ATOM 658 C CA . TRP A 1 84 ? -11.240 -2.463 29.478 1.00 91.56 84 TRP A CA 1
ATOM 659 C C . TRP A 1 84 ? -12.476 -1.986 30.231 1.00 91.56 84 TRP A C 1
ATOM 661 O O . TRP A 1 84 ? -12.449 -0.930 30.854 1.00 91.56 84 TRP A O 1
ATOM 671 N N . ILE A 1 85 ? -13.530 -2.797 30.190 1.00 92.56 85 ILE A N 1
ATOM 672 C CA . ILE A 1 85 ? -14.707 -2.680 31.047 1.00 92.56 85 ILE A CA 1
ATOM 673 C C . ILE A 1 85 ? -14.815 -3.981 31.843 1.00 92.56 85 ILE A C 1
ATOM 675 O O . ILE A 1 85 ? -14.474 -5.053 31.343 1.00 92.56 85 ILE A O 1
ATOM 679 N N . ILE A 1 86 ? -15.255 -3.888 33.090 1.00 92.56 86 ILE A N 1
ATOM 680 C CA . ILE A 1 86 ? -15.483 -5.031 33.977 1.00 92.56 86 ILE A CA 1
ATOM 681 C C . ILE A 1 86 ? -16.650 -5.919 33.467 1.00 92.56 86 ILE A C 1
ATOM 683 O O . ILE A 1 86 ? -17.646 -5.373 32.991 1.00 92.56 86 ILE A O 1
ATOM 687 N N . PRO A 1 87 ? -16.584 -7.266 33.585 1.00 90.50 87 PRO A N 1
ATOM 688 C CA . PRO A 1 87 ? -17.652 -8.188 33.155 1.00 90.50 87 PRO A CA 1
ATOM 689 C C . PRO A 1 87 ? -19.020 -7.969 33.810 1.00 90.50 87 PRO A C 1
ATOM 691 O O . PRO A 1 87 ? -20.055 -8.321 33.239 1.00 90.50 87 PRO A O 1
ATOM 694 N N . ASP A 1 88 ? -19.015 -7.406 35.017 1.00 91.88 88 ASP A N 1
ATOM 695 C CA . ASP A 1 88 ? -20.204 -7.018 35.764 1.00 91.88 88 ASP A CA 1
ATOM 696 C C . ASP A 1 88 ? -21.023 -5.961 35.001 1.00 91.88 88 ASP A C 1
ATOM 698 O O . ASP A 1 88 ? -22.247 -6.017 35.003 1.00 91.88 88 ASP A O 1
ATOM 702 N N . VAL A 1 89 ? -20.373 -5.042 34.275 1.00 93.62 89 VAL A N 1
ATOM 703 C CA . VAL A 1 89 ? -21.051 -4.028 33.456 1.00 93.62 89 VAL A CA 1
ATOM 704 C C . VAL A 1 89 ? -21.311 -4.592 32.058 1.00 93.62 89 VAL A C 1
ATOM 706 O O . VAL A 1 89 ? -20.397 -4.757 31.248 1.00 93.62 89 VAL A O 1
ATOM 709 N N . ARG A 1 90 ? -22.587 -4.869 31.776 1.00 94.00 90 ARG A N 1
ATOM 710 C CA . ARG A 1 90 ? -23.088 -5.384 30.489 1.00 94.00 90 ARG A CA 1
ATOM 711 C C . ARG A 1 90 ? -23.824 -4.327 29.674 1.00 94.00 90 ARG A C 1
ATOM 713 O O . ARG A 1 90 ? -23.929 -4.463 28.458 1.00 94.00 90 ARG A O 1
ATOM 720 N N . GLU A 1 91 ? -24.317 -3.279 30.324 1.00 95.69 91 GLU A N 1
ATOM 721 C CA . GLU A 1 91 ? -25.004 -2.160 29.682 1.00 95.69 91 GLU A CA 1
ATOM 722 C C . GLU A 1 91 ? -24.472 -0.823 30.212 1.00 95.69 91 GLU A C 1
ATOM 724 O O . GLU A 1 91 ? -24.272 -0.663 31.412 1.00 95.69 91 GLU A O 1
ATOM 729 N N . VAL A 1 92 ? -24.281 0.153 29.326 1.00 95.94 92 VAL A N 1
ATOM 730 C CA . VAL A 1 92 ? -24.045 1.564 29.650 1.00 95.94 92 VAL A CA 1
ATOM 731 C C . VAL A 1 92 ? -25.240 2.352 29.126 1.00 95.94 92 VAL A C 1
ATOM 733 O O . VAL A 1 92 ? -25.468 2.409 27.917 1.00 95.94 92 VAL A O 1
ATOM 736 N N . ARG A 1 93 ? -26.033 2.935 30.033 1.00 93.00 93 ARG A N 1
ATOM 737 C CA . ARG A 1 93 ? -27.234 3.713 29.681 1.00 93.00 93 ARG A CA 1
ATOM 738 C C . ARG A 1 93 ? -26.900 5.077 29.068 1.00 93.00 93 ARG A C 1
ATOM 740 O O . ARG A 1 93 ? -27.716 5.604 28.319 1.00 93.00 93 ARG A O 1
ATOM 747 N N . GLY A 1 94 ? -25.731 5.636 29.377 1.00 92.62 94 GLY A N 1
ATOM 748 C CA . GLY A 1 94 ? -25.202 6.846 28.748 1.00 92.62 94 GLY A CA 1
ATOM 749 C C . GLY A 1 94 ? -24.195 6.554 27.634 1.00 92.62 94 GLY A C 1
ATOM 750 O O . GLY A 1 94 ? -24.208 5.492 27.006 1.00 92.62 94 GLY A O 1
ATOM 751 N N . SER A 1 95 ? -23.316 7.520 27.394 1.00 94.25 95 SER A N 1
ATOM 752 C CA . SER A 1 95 ? -22.214 7.420 26.438 1.00 94.25 95 SER A CA 1
ATOM 753 C C . SER A 1 95 ? -21.005 6.724 27.059 1.00 94.25 95 SER A C 1
ATOM 755 O O . SER A 1 95 ? -20.713 6.891 28.244 1.00 94.25 95 SER A O 1
ATOM 757 N N . LEU A 1 96 ? -20.262 5.974 26.247 1.00 94.88 96 LEU A N 1
ATOM 758 C CA . LEU A 1 96 ? -18.995 5.363 26.644 1.00 94.88 96 LEU A CA 1
ATOM 759 C C . LEU A 1 96 ? -17.836 6.134 26.015 1.00 94.88 96 LEU A C 1
ATOM 761 O O . LEU A 1 96 ? -17.733 6.222 24.793 1.00 94.88 96 LEU A O 1
ATOM 765 N N . VAL A 1 97 ? -16.945 6.672 26.844 1.00 94.44 97 VAL A N 1
ATOM 766 C CA . VAL A 1 97 ? -15.852 7.547 26.418 1.00 94.44 97 VAL A CA 1
ATOM 767 C C . VAL A 1 97 ? -14.499 6.928 26.752 1.00 94.44 97 VAL A C 1
ATOM 769 O O . VAL A 1 97 ? -14.084 6.892 27.906 1.00 94.44 97 VAL A O 1
ATOM 772 N N . ALA A 1 98 ? -13.778 6.493 25.720 1.00 92.12 98 ALA A N 1
ATOM 773 C CA . ALA A 1 98 ? -12.448 5.893 25.797 1.00 92.12 98 ALA A CA 1
ATOM 774 C C . ALA A 1 98 ? -11.487 6.567 24.797 1.00 92.12 98 ALA A C 1
ATOM 776 O O . ALA A 1 98 ? -10.900 5.932 23.922 1.00 92.12 98 ALA A O 1
ATOM 777 N N . ARG A 1 99 ? -11.332 7.893 24.920 1.00 86.75 99 ARG A N 1
ATOM 778 C CA . ARG A 1 99 ? -10.641 8.759 23.937 1.00 86.75 99 ARG A CA 1
ATOM 779 C C . ARG A 1 99 ? -9.173 8.413 23.697 1.00 86.75 99 ARG A C 1
ATOM 781 O O . ARG A 1 99 ? -8.678 8.666 22.601 1.00 86.75 99 ARG A O 1
ATOM 788 N N . ASN A 1 100 ? -8.496 7.890 24.718 1.00 86.62 100 ASN A N 1
ATOM 789 C CA . ASN A 1 100 ? -7.054 7.630 24.715 1.00 86.62 100 ASN A CA 1
ATOM 790 C C . ASN A 1 100 ? -6.699 6.142 24.747 1.00 86.62 100 ASN A C 1
ATOM 792 O O . ASN A 1 100 ? -5.515 5.802 24.650 1.00 86.62 100 ASN A O 1
ATOM 796 N N . ALA A 1 101 ? -7.704 5.270 24.834 1.00 88.81 101 ALA A N 1
ATOM 797 C CA . ALA A 1 101 ? -7.503 3.840 24.734 1.00 88.81 101 ALA A CA 1
ATOM 798 C C . ALA A 1 101 ? -7.175 3.484 23.279 1.00 88.81 101 ALA A C 1
ATOM 800 O O . ALA A 1 101 ? -7.936 3.809 22.373 1.00 88.81 101 ALA A O 1
ATOM 801 N N . ARG A 1 102 ? -6.022 2.854 23.054 1.00 85.56 102 ARG A N 1
ATOM 802 C CA . ARG A 1 102 ? -5.520 2.498 21.716 1.00 85.56 102 ARG A CA 1
ATOM 803 C C . ARG A 1 102 ? -5.536 1.004 21.448 1.00 85.56 102 ARG A C 1
ATOM 805 O O . ARG A 1 102 ? -5.504 0.616 20.289 1.00 85.56 102 ARG A O 1
ATOM 812 N N . VAL A 1 103 ? -5.557 0.201 22.509 1.00 86.12 103 VAL A N 1
ATOM 813 C CA . VAL A 1 103 ? -5.475 -1.259 22.431 1.00 86.12 103 VAL A CA 1
ATOM 814 C C . VAL A 1 103 ? -6.527 -1.870 23.346 1.00 86.12 103 VAL A C 1
ATOM 816 O O . VAL A 1 103 ? -6.772 -1.341 24.430 1.00 86.12 103 VAL A O 1
ATOM 819 N N . ARG A 1 104 ? -7.145 -2.983 22.965 1.00 87.12 104 ARG A N 1
ATOM 820 C CA . ARG A 1 104 ? -8.033 -3.746 23.847 1.00 87.12 104 ARG A CA 1
ATOM 821 C C . ARG A 1 104 ? -7.232 -4.488 24.906 1.00 87.12 104 ARG A C 1
ATOM 823 O O . ARG A 1 104 ? -6.240 -5.158 24.623 1.00 87.12 104 ARG A O 1
ATOM 830 N N . ASN A 1 105 ? -7.720 -4.452 26.139 1.00 85.88 105 ASN A N 1
ATOM 831 C CA . ASN A 1 105 ? -7.247 -5.361 27.169 1.00 85.88 105 ASN A CA 1
ATOM 832 C C . ASN A 1 105 ? -7.766 -6.781 26.882 1.00 85.88 105 ASN A C 1
ATOM 834 O O . ASN A 1 105 ? -8.970 -6.975 26.732 1.00 85.88 105 ASN A O 1
ATOM 838 N N . LYS A 1 106 ? -6.880 -7.785 26.850 1.00 82.19 106 LYS A N 1
ATOM 839 C CA . LYS A 1 106 ? -7.237 -9.192 26.575 1.00 82.19 106 LYS A CA 1
ATOM 840 C C . LYS A 1 106 ? -8.312 -9.752 27.516 1.00 82.19 106 LYS A C 1
ATOM 842 O O . LYS A 1 106 ? -9.028 -10.669 27.128 1.00 82.19 106 LYS A O 1
ATOM 847 N N . SER A 1 107 ? -8.446 -9.195 28.719 1.00 83.25 107 SER A N 1
ATOM 848 C CA . SER A 1 107 ? -9.479 -9.580 29.686 1.00 83.25 107 SER A CA 1
ATOM 849 C C . SER A 1 107 ? -10.888 -9.095 29.314 1.00 83.25 107 SER A C 1
ATOM 851 O O . SER A 1 107 ? -11.856 -9.532 29.926 1.00 83.25 107 SER A O 1
ATOM 853 N N . PHE A 1 108 ? -11.030 -8.196 28.334 1.00 86.81 108 PHE A N 1
ATOM 854 C CA . PHE A 1 108 ? -12.329 -7.756 27.826 1.00 86.81 108 PHE A CA 1
ATOM 855 C C . PHE A 1 108 ? -12.851 -8.738 26.770 1.00 86.81 108 PHE A C 1
ATOM 857 O O . PHE A 1 108 ? -12.484 -8.668 25.595 1.00 86.81 108 PHE A O 1
ATOM 864 N N . ASN A 1 109 ? -13.705 -9.669 27.197 1.00 84.88 109 ASN A N 1
ATOM 865 C CA . ASN A 1 109 ? -14.212 -10.762 26.362 1.00 84.88 109 ASN A CA 1
ATOM 866 C C . ASN A 1 109 ? -15.737 -10.966 26.446 1.00 84.88 109 ASN A C 1
ATOM 868 O O . ASN A 1 109 ? -16.254 -11.923 25.872 1.00 84.88 109 ASN A O 1
ATOM 872 N N . HIS A 1 110 ? -16.465 -10.075 27.119 1.00 88.38 110 HIS A N 1
ATOM 873 C CA . HIS A 1 110 ? -17.920 -10.139 27.265 1.00 88.38 110 HIS A CA 1
ATOM 874 C C . HIS A 1 110 ? -18.633 -9.106 26.389 1.00 88.38 110 HIS A C 1
ATOM 876 O O . HIS A 1 110 ? -18.032 -8.132 25.938 1.00 88.38 110 HIS A O 1
ATOM 882 N N . ARG A 1 111 ? -19.934 -9.321 26.154 1.00 91.06 111 ARG A N 1
ATOM 883 C CA . ARG A 1 111 ? -20.785 -8.398 25.393 1.00 91.06 111 ARG A CA 1
ATOM 884 C C . ARG A 1 111 ? -21.138 -7.165 26.226 1.00 91.06 111 ARG A C 1
ATOM 886 O O . ARG A 1 111 ? -21.531 -7.298 27.385 1.00 91.06 111 ARG A O 1
ATOM 893 N N . LEU A 1 112 ? -21.048 -5.995 25.603 1.00 93.44 112 LEU A N 1
ATOM 894 C CA . LEU A 1 112 ? -21.355 -4.691 26.174 1.00 93.44 112 LEU A CA 1
ATOM 895 C C . LEU A 1 112 ? -22.323 -3.939 25.258 1.00 93.44 112 LEU A C 1
ATOM 897 O O . LEU A 1 112 ? -22.046 -3.758 24.075 1.00 93.44 112 LEU A O 1
ATOM 901 N N . LEU A 1 113 ? -23.437 -3.473 25.813 1.00 93.44 113 LEU A N 1
ATOM 902 C CA . LEU A 1 113 ? -24.403 -2.624 25.123 1.00 93.44 113 LEU A CA 1
ATOM 903 C C . LEU A 1 113 ? -24.232 -1.164 25.556 1.00 93.44 113 LEU A C 1
ATOM 905 O O . LEU A 1 113 ? -24.270 -0.871 26.746 1.00 93.44 113 LEU A O 1
ATOM 909 N N . VAL A 1 114 ? -24.094 -0.241 24.608 1.00 94.06 114 VAL A N 1
ATOM 910 C CA . VAL A 1 114 ? -23.976 1.204 24.854 1.00 94.06 114 VAL A CA 1
ATOM 911 C C . VAL A 1 114 ? -25.188 1.915 24.259 1.00 94.06 114 VAL A C 1
ATOM 913 O O . VAL A 1 114 ? -25.407 1.899 23.049 1.00 94.06 114 VAL A O 1
ATOM 916 N N . ARG A 1 115 ? -26.010 2.543 25.099 1.00 93.12 115 ARG A N 1
ATOM 917 C CA . ARG A 1 115 ? -27.226 3.238 24.645 1.00 93.12 115 ARG A CA 1
ATOM 918 C C . ARG A 1 115 ? -26.936 4.623 24.068 1.00 93.12 115 ARG A C 1
ATOM 920 O O . ARG A 1 115 ? -27.656 5.050 23.171 1.00 93.12 115 ARG A O 1
ATOM 927 N N . GLY A 1 116 ? -25.906 5.302 24.570 1.00 92.50 116 GLY A N 1
ATOM 928 C CA . GLY A 1 116 ? -25.460 6.605 24.080 1.00 92.50 116 GLY A CA 1
ATOM 929 C C . GLY A 1 116 ? -24.408 6.518 22.975 1.00 92.50 116 GLY A C 1
ATOM 930 O O . GLY A 1 116 ? -24.304 5.517 22.258 1.00 92.50 116 GLY A O 1
ATOM 931 N N . ASP A 1 117 ? -23.620 7.585 22.853 1.00 93.81 117 ASP A N 1
ATOM 932 C CA . ASP A 1 117 ? -22.526 7.667 21.889 1.00 93.81 117 ASP A CA 1
ATOM 933 C C . ASP A 1 117 ? -21.326 6.831 22.348 1.00 93.81 117 ASP A C 1
ATOM 935 O O . ASP A 1 117 ? -21.041 6.688 23.542 1.00 93.81 117 ASP A O 1
ATOM 939 N N . LEU A 1 118 ? -20.581 6.308 21.380 1.00 93.62 118 LEU A N 1
ATOM 940 C CA . LEU A 1 118 ? -19.350 5.571 21.619 1.00 93.62 118 LEU A CA 1
ATOM 941 C C . LEU A 1 118 ? -18.161 6.411 21.154 1.00 93.62 118 LEU A C 1
ATOM 943 O O . LEU A 1 118 ? -17.960 6.589 19.955 1.00 93.62 118 LEU A O 1
ATOM 947 N N . VAL A 1 119 ? -17.372 6.934 22.093 1.00 93.56 119 VAL A N 1
ATOM 948 C CA . VAL A 1 119 ? -16.235 7.817 21.803 1.00 93.56 119 VAL A CA 1
ATOM 949 C C . VAL A 1 119 ? -14.923 7.046 21.917 1.00 93.56 119 VAL A C 1
ATOM 951 O O . VAL A 1 119 ? -14.514 6.696 23.024 1.00 93.56 119 VAL A O 1
ATOM 954 N N . LEU A 1 120 ? -14.238 6.815 20.797 1.00 91.62 120 LEU A N 1
ATOM 955 C CA . LEU A 1 120 ? -13.034 5.977 20.722 1.00 91.62 120 LEU A CA 1
ATOM 956 C C . LEU A 1 120 ? -11.859 6.690 20.049 1.00 91.62 120 LEU A C 1
ATOM 958 O O . LEU A 1 120 ? -12.022 7.668 19.319 1.00 91.62 120 LEU A O 1
ATOM 962 N N . HIS A 1 121 ? -10.660 6.148 20.255 1.00 88.12 121 HIS A N 1
ATOM 963 C CA . HIS A 1 121 ? -9.516 6.414 19.387 1.00 88.12 121 HIS A CA 1
ATOM 964 C C . HIS A 1 121 ? -9.608 5.556 18.113 1.00 88.12 121 HIS A C 1
ATOM 966 O O . HIS A 1 121 ? -9.997 4.389 18.189 1.00 88.12 121 HIS A O 1
ATOM 972 N N . GLN A 1 122 ? -9.182 6.073 16.952 1.00 85.12 122 GLN A N 1
ATOM 973 C CA . GLN A 1 122 ? -9.264 5.317 15.689 1.00 85.12 122 GLN A CA 1
ATOM 974 C C . GLN A 1 122 ? -8.496 3.983 15.686 1.00 85.12 122 GLN A C 1
ATOM 976 O O . GLN A 1 122 ? -8.849 3.081 14.933 1.00 85.12 122 GLN A O 1
ATOM 981 N N . ASP A 1 123 ? -7.460 3.838 16.520 1.00 84.19 123 ASP A N 1
ATOM 982 C CA . ASP A 1 123 ? -6.660 2.604 16.585 1.00 84.19 123 ASP A CA 1
ATOM 983 C C . ASP A 1 123 ? -7.483 1.407 17.086 1.00 84.19 123 ASP A C 1
ATOM 985 O O . ASP A 1 123 ? -7.311 0.304 16.572 1.00 84.19 1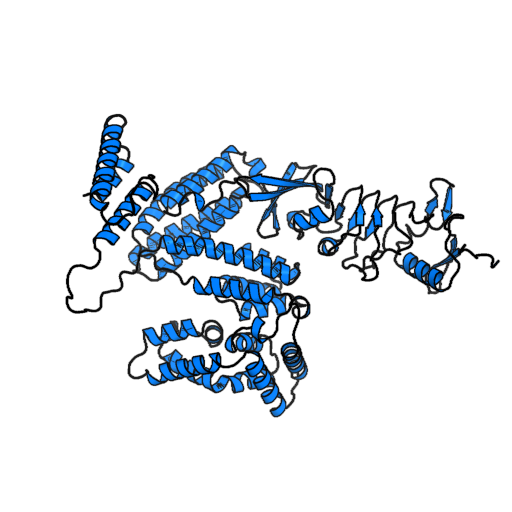23 ASP A O 1
ATOM 989 N N . LEU A 1 124 ? -8.446 1.630 17.993 1.00 86.94 124 LEU A N 1
ATOM 990 C CA . LEU A 1 124 ? -9.355 0.573 18.452 1.00 86.94 124 LEU A CA 1
ATOM 991 C C . LEU A 1 124 ? -10.249 0.053 17.325 1.00 86.94 124 LEU A C 1
ATOM 993 O O . LEU A 1 124 ? -10.644 -1.109 17.349 1.00 86.94 124 LEU A O 1
ATOM 997 N N . LEU A 1 125 ? -10.530 0.875 16.306 1.00 86.19 125 LEU A N 1
ATOM 998 C CA . LEU A 1 125 ? -11.352 0.457 15.171 1.00 86.19 125 LEU A CA 1
ATOM 999 C C . LEU A 1 125 ? -10.675 -0.602 14.292 1.00 86.19 125 LEU A C 1
ATOM 1001 O O . LEU A 1 125 ? -11.344 -1.231 13.471 1.00 86.19 125 LEU A O 1
ATOM 1005 N N . ARG A 1 126 ? -9.356 -0.788 14.435 1.00 75.56 126 ARG A N 1
ATOM 1006 C CA . ARG A 1 126 ? -8.597 -1.815 13.709 1.00 75.56 126 ARG A CA 1
ATOM 1007 C C . ARG A 1 126 ? -8.717 -3.194 14.342 1.00 75.56 126 ARG A C 1
ATOM 1009 O O . ARG A 1 126 ? -8.462 -4.184 13.663 1.00 75.56 126 ARG A O 1
ATOM 1016 N N . GLU A 1 127 ? -9.094 -3.261 15.613 1.00 75.75 127 GLU A N 1
ATOM 1017 C CA . GLU A 1 127 ? -9.263 -4.526 16.312 1.00 75.75 127 GLU A CA 1
ATOM 1018 C C . GLU A 1 127 ? -10.600 -5.195 15.963 1.00 75.75 127 GLU A C 1
ATOM 1020 O O . GLU A 1 127 ? -11.611 -4.532 15.718 1.00 75.75 127 GLU A O 1
ATOM 1025 N N . ASP A 1 128 ? -10.615 -6.531 15.966 1.00 66.50 128 ASP A N 1
ATOM 1026 C CA . ASP A 1 128 ? -11.846 -7.313 15.840 1.00 66.50 128 ASP A CA 1
ATOM 1027 C C . ASP A 1 128 ? -12.677 -7.197 17.127 1.00 66.50 128 ASP A C 1
ATOM 1029 O O . ASP A 1 128 ? -12.471 -7.908 18.119 1.00 66.50 128 ASP A O 1
ATOM 1033 N N . PHE A 1 129 ? -13.622 -6.258 17.104 1.00 66.44 129 PHE A N 1
ATOM 1034 C CA . PHE A 1 129 ? -14.593 -6.002 18.164 1.00 66.44 129 PHE A CA 1
ATOM 1035 C C . PHE A 1 129 ? -15.993 -6.457 17.736 1.00 66.44 129 PHE A C 1
ATOM 1037 O O . PHE A 1 129 ? -16.766 -5.687 17.179 1.00 66.44 129 PHE A O 1
ATOM 1044 N N . SER A 1 130 ? -16.350 -7.705 18.040 1.00 62.78 130 SER A N 1
ATOM 1045 C CA . SER A 1 130 ? -17.728 -8.215 17.898 1.00 62.78 130 SER A CA 1
ATOM 1046 C C . SER A 1 130 ? -18.595 -7.987 19.140 1.00 62.78 130 SER A C 1
ATOM 1048 O O . SER A 1 130 ? -19.787 -8.270 19.135 1.00 62.78 130 SER A O 1
ATOM 1050 N N . ASN A 1 131 ? -17.989 -7.532 20.237 1.00 79.44 131 ASN A N 1
ATOM 1051 C CA . ASN A 1 131 ? -18.596 -7.612 21.563 1.00 79.44 131 ASN A CA 1
ATOM 1052 C C . ASN A 1 131 ? -19.255 -6.307 22.023 1.00 79.44 131 ASN A C 1
ATOM 1054 O O . ASN A 1 131 ? -19.852 -6.289 23.093 1.00 79.44 131 ASN A O 1
ATOM 1058 N N . VAL A 1 132 ? -19.142 -5.217 21.262 1.00 86.69 132 VAL A N 1
ATOM 1059 C CA . VAL A 1 132 ? -19.727 -3.921 21.628 1.00 86.69 132 VAL A CA 1
ATOM 1060 C C . VAL A 1 132 ? -20.855 -3.597 20.664 1.00 86.69 132 VAL A C 1
ATOM 1062 O O . VAL A 1 132 ? -20.634 -3.445 19.468 1.00 86.69 132 VAL A O 1
ATOM 1065 N N . GLU A 1 133 ? -22.059 -3.461 21.199 1.00 87.69 133 GLU A N 1
ATOM 1066 C CA . GLU A 1 133 ? -23.224 -2.979 20.464 1.00 87.69 133 GLU A CA 1
ATOM 1067 C C . GLU A 1 133 ? -23.549 -1.562 20.912 1.00 87.69 133 GLU A C 1
ATOM 1069 O O . GLU A 1 133 ? -23.447 -1.249 22.099 1.00 87.69 133 GLU A O 1
ATOM 1074 N N . ARG A 1 134 ? -23.959 -0.699 19.980 1.00 88.31 134 ARG A N 1
ATOM 1075 C CA . ARG A 1 134 ? -24.304 0.691 20.289 1.00 88.31 134 ARG A CA 1
ATOM 1076 C C . ARG A 1 134 ? -25.606 1.137 19.639 1.00 88.31 134 ARG A C 1
ATOM 1078 O O . ARG A 1 134 ? -25.969 0.629 18.581 1.00 88.31 134 ARG A O 1
ATOM 1085 N N . SER A 1 135 ? -26.275 2.104 20.262 1.00 86.25 135 SER A N 1
ATOM 1086 C CA . SER A 1 135 ? -27.463 2.773 19.711 1.00 86.25 135 SER A CA 1
ATOM 1087 C C . SER A 1 135 ? -27.204 4.222 19.269 1.00 86.25 135 SER A C 1
ATOM 1089 O O . SER A 1 135 ? -27.862 4.672 18.336 1.00 86.25 135 SER A O 1
ATOM 1091 N N . GLY A 1 136 ? -26.262 4.939 19.896 1.00 88.25 136 GLY A N 1
ATOM 1092 C CA . GLY A 1 136 ? -25.846 6.292 19.491 1.00 88.25 136 GLY A CA 1
ATOM 1093 C C . GLY A 1 136 ? -24.762 6.290 18.413 1.00 88.25 136 GLY A C 1
ATOM 1094 O O . GLY A 1 136 ? -24.465 5.243 17.841 1.00 88.25 136 GLY A O 1
ATOM 1095 N N . ASP A 1 137 ? -24.147 7.443 18.140 1.00 93.12 137 ASP A N 1
ATOM 1096 C CA . ASP A 1 137 ? -23.137 7.604 17.083 1.00 93.12 137 ASP A CA 1
ATOM 1097 C C . ASP A 1 137 ? -21.747 7.099 17.506 1.00 93.12 137 ASP A C 1
ATOM 1099 O O . ASP A 1 137 ? -21.421 7.006 18.692 1.00 93.12 137 ASP A O 1
ATOM 1103 N N . LEU A 1 138 ? -20.899 6.790 16.519 1.00 93.94 138 LEU A N 1
ATOM 1104 C CA . LEU A 1 138 ? -19.475 6.548 16.744 1.00 93.94 138 LEU A CA 1
ATOM 1105 C C . LEU A 1 138 ? -18.744 7.881 16.647 1.00 93.94 138 LEU A C 1
ATOM 1107 O O . LEU A 1 138 ? -18.754 8.512 15.596 1.00 93.94 138 LEU A O 1
ATOM 1111 N N . VAL A 1 139 ? -18.077 8.299 17.712 1.00 94.25 139 VAL A N 1
ATOM 1112 C CA . VAL A 1 139 ? -17.321 9.552 17.756 1.00 94.25 139 VAL A CA 1
ATOM 1113 C C . VAL A 1 139 ? -15.837 9.225 17.836 1.00 94.25 139 VAL A C 1
ATOM 1115 O O . VAL A 1 139 ? -15.417 8.467 18.711 1.00 94.25 139 VAL A O 1
ATOM 1118 N N . LEU A 1 140 ? -15.023 9.808 16.959 1.00 92.06 140 LEU A N 1
ATOM 1119 C CA . LEU A 1 140 ? -13.571 9.656 17.037 1.00 92.06 140 LEU A CA 1
ATOM 1120 C C . LEU A 1 140 ? -12.932 10.916 17.600 1.00 92.06 140 LEU A C 1
ATOM 1122 O O . LEU A 1 140 ? -13.135 12.014 17.091 1.00 92.06 140 LEU A O 1
ATOM 1126 N N . SER A 1 141 ? -12.138 10.745 18.659 1.00 78.88 141 SER A N 1
ATOM 1127 C CA . SER A 1 141 ? -11.348 11.832 19.254 1.00 78.88 141 SER A CA 1
ATOM 1128 C C . SER A 1 141 ? -10.232 12.313 18.320 1.00 78.88 141 SER A C 1
ATOM 1130 O O . SER A 1 141 ? -9.821 13.470 18.374 1.00 78.88 141 SER A O 1
ATOM 1132 N N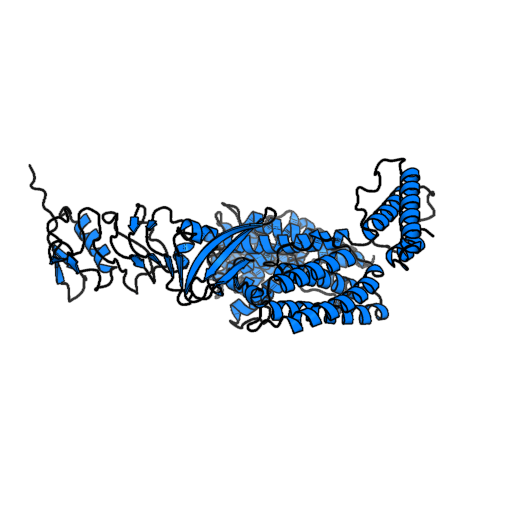 . TRP A 1 142 ? -9.740 11.413 17.470 1.00 73.06 142 TRP A N 1
ATOM 1133 C CA . TRP A 1 142 ? -8.775 11.662 16.409 1.00 73.06 142 TRP A CA 1
ATOM 1134 C C . TRP A 1 142 ? -8.950 10.567 15.340 1.00 73.06 142 TRP A C 1
ATOM 1136 O O . TRP A 1 142 ? -9.153 9.404 15.711 1.00 73.06 142 TRP A O 1
ATOM 1146 N N . PRO A 1 143 ? -8.876 10.880 14.035 1.00 78.50 143 PRO A N 1
ATOM 1147 C CA . PRO A 1 143 ? -8.451 12.143 13.434 1.00 78.50 143 PRO A CA 1
ATOM 1148 C C . PRO A 1 143 ? -9.552 13.207 13.360 1.00 78.50 143 PRO A C 1
ATOM 1150 O O . PRO A 1 143 ? -10.734 12.909 13.492 1.00 78.50 143 PRO A O 1
ATOM 1153 N N . ARG A 1 144 ? -9.144 14.465 13.140 1.00 79.25 144 ARG A N 1
ATOM 1154 C CA . ARG A 1 144 ? -10.066 15.608 13.015 1.00 79.25 144 ARG A CA 1
ATOM 1155 C C . ARG A 1 144 ? -10.802 15.636 11.680 1.00 79.25 144 ARG A C 1
ATOM 1157 O O . ARG A 1 144 ? -11.941 16.090 11.641 1.00 79.25 144 ARG A O 1
ATOM 1164 N N . ARG A 1 145 ? -10.130 15.173 10.620 1.00 78.94 145 ARG A N 1
ATOM 1165 C CA . ARG A 1 145 ? -10.620 15.168 9.241 1.00 78.94 145 ARG A CA 1
ATOM 1166 C C . ARG A 1 145 ? -10.790 13.754 8.698 1.00 78.94 145 ARG A C 1
ATOM 1168 O O . ARG A 1 145 ? -10.038 12.855 9.073 1.00 78.94 145 ARG A O 1
ATOM 1175 N N . ALA A 1 146 ? -11.717 13.567 7.766 1.00 84.50 146 ALA A N 1
ATOM 1176 C CA . ALA A 1 146 ? -11.954 12.308 7.073 1.00 84.50 146 ALA A CA 1
ATOM 1177 C C . ALA A 1 146 ? -10.749 11.923 6.208 1.00 84.50 146 ALA A C 1
ATOM 1179 O O . ALA A 1 146 ? -10.379 10.757 6.183 1.00 84.50 146 ALA A O 1
ATOM 1180 N N . GLU A 1 147 ? -10.060 12.889 5.594 1.00 78.31 147 GLU A N 1
ATOM 1181 C CA . GLU A 1 147 ? -8.833 12.660 4.800 1.00 78.31 147 GLU A CA 1
ATOM 1182 C C . GLU A 1 147 ? -7.717 11.990 5.628 1.00 78.31 147 GLU A C 1
ATOM 1184 O O . GLU A 1 147 ? -6.890 11.233 5.108 1.00 78.31 147 GLU A O 1
ATOM 1189 N N . ASP A 1 148 ? -7.726 12.229 6.941 1.00 76.19 148 ASP A N 1
ATOM 1190 C CA . ASP A 1 148 ? -6.790 11.667 7.912 1.00 76.19 148 ASP A CA 1
ATOM 1191 C C . ASP A 1 148 ? -7.288 10.346 8.521 1.00 76.19 148 ASP A C 1
ATOM 1193 O O . ASP A 1 148 ? -6.525 9.648 9.194 1.00 76.19 148 ASP A O 1
ATOM 1197 N N . LEU A 1 149 ? -8.548 9.966 8.282 1.00 84.81 149 LEU A N 1
ATOM 1198 C CA . LEU A 1 149 ? -9.130 8.713 8.753 1.00 84.81 149 LEU A CA 1
ATOM 1199 C C . LEU A 1 149 ? -8.470 7.533 8.037 1.00 84.81 149 LEU A C 1
ATOM 1201 O O . LEU A 1 149 ? -8.566 7.357 6.822 1.00 84.81 149 LEU A O 1
ATOM 1205 N N . ARG A 1 150 ? -7.775 6.686 8.802 1.00 75.38 150 ARG A N 1
ATOM 1206 C CA . ARG A 1 150 ? -7.052 5.514 8.276 1.00 75.38 150 ARG A CA 1
ATOM 1207 C C . ARG A 1 150 ? -7.798 4.208 8.545 1.00 75.38 150 ARG A C 1
ATOM 1209 O O . ARG A 1 150 ? -7.168 3.175 8.756 1.00 75.38 150 ARG A O 1
ATOM 1216 N N . VAL A 1 151 ? -9.130 4.254 8.544 1.00 83.69 151 VAL A N 1
ATOM 1217 C CA . VAL A 1 151 ? -10.000 3.108 8.845 1.00 83.69 151 VAL A CA 1
ATOM 1218 C C . VAL A 1 151 ? -10.833 2.747 7.614 1.00 83.69 151 VAL A C 1
ATOM 1220 O O . VAL A 1 151 ? -11.513 3.630 7.084 1.00 83.69 151 VAL A O 1
ATOM 1223 N N . PRO A 1 152 ? -10.789 1.481 7.149 1.00 82.94 152 PRO A N 1
ATOM 1224 C CA . PRO A 1 152 ? -11.533 1.056 5.972 1.00 82.94 152 PRO A CA 1
ATOM 1225 C C . PRO A 1 152 ? -13.050 1.041 6.190 1.00 82.94 152 PRO A C 1
ATOM 1227 O O . PRO A 1 152 ? -13.505 0.813 7.313 1.00 82.94 152 PRO A O 1
ATOM 1230 N N . PRO A 1 153 ? -13.840 1.201 5.110 1.00 87.62 153 PRO A N 1
ATOM 1231 C CA . PRO A 1 153 ? -15.298 1.188 5.152 1.00 87.62 153 PRO A CA 1
ATOM 1232 C C . PRO A 1 153 ? -15.864 -0.036 5.866 1.00 87.62 153 PRO A C 1
ATOM 1234 O O . PRO A 1 153 ? -16.757 0.089 6.693 1.00 87.62 153 PRO A O 1
ATOM 1237 N N . GLN A 1 154 ? -15.293 -1.214 5.609 1.00 85.31 154 GLN A N 1
ATOM 1238 C CA . GLN A 1 154 ? -15.742 -2.470 6.208 1.00 85.31 154 GLN A CA 1
ATOM 1239 C C . GLN A 1 154 ? -15.569 -2.456 7.729 1.00 85.31 154 GLN A C 1
ATOM 1241 O O . GLN A 1 154 ? -16.425 -2.951 8.453 1.00 85.31 154 GLN A O 1
ATOM 1246 N N . ARG A 1 155 ? -14.485 -1.848 8.229 1.00 85.75 155 ARG A N 1
ATOM 1247 C CA . ARG A 1 155 ? -14.261 -1.696 9.671 1.00 85.75 155 ARG A CA 1
ATOM 1248 C C . ARG A 1 155 ? -15.260 -0.714 10.269 1.00 85.75 155 ARG A C 1
ATOM 1250 O O . ARG A 1 155 ? -15.864 -1.029 11.284 1.00 85.75 155 ARG A O 1
ATOM 1257 N N . LEU A 1 156 ? -15.501 0.424 9.621 1.00 88.88 156 LEU A N 1
ATOM 1258 C CA . LEU A 1 156 ? -16.537 1.364 10.066 1.00 88.88 156 LEU A CA 1
ATOM 1259 C C . LEU A 1 156 ? -17.925 0.698 10.115 1.00 88.88 156 LEU A C 1
ATOM 1261 O O . LEU A 1 156 ? -18.646 0.881 11.094 1.00 88.88 156 LEU A O 1
ATOM 1265 N N . ALA A 1 157 ? -18.258 -0.129 9.120 1.00 85.88 157 ALA A N 1
ATOM 1266 C CA . ALA A 1 157 ? -19.504 -0.892 9.073 1.00 85.88 157 ALA A CA 1
ATOM 1267 C C . ALA A 1 157 ? -19.613 -1.930 10.205 1.00 85.88 157 ALA A C 1
ATOM 1269 O O . ALA A 1 157 ? -20.662 -2.028 10.835 1.00 85.88 157 ALA A O 1
ATOM 1270 N N . VAL A 1 158 ? -18.529 -2.652 10.528 1.00 83.25 158 VAL A N 1
ATOM 1271 C CA . VAL A 1 158 ? -18.474 -3.563 11.695 1.00 83.25 158 VAL A CA 1
ATOM 1272 C C . VAL A 1 158 ? -18.733 -2.809 12.998 1.00 83.25 158 VAL A C 1
ATOM 1274 O O . VAL A 1 158 ? -19.457 -3.292 13.861 1.00 83.25 158 VAL A O 1
ATOM 1277 N N . TRP A 1 159 ? -18.220 -1.584 13.113 1.00 84.19 159 TRP A N 1
ATOM 1278 C CA . TRP A 1 159 ? -18.507 -0.687 14.235 1.00 84.19 159 TRP A CA 1
ATOM 1279 C C . TRP A 1 159 ? -19.883 -0.011 14.144 1.00 84.19 159 TRP A C 1
ATOM 1281 O O . TRP A 1 159 ? -20.160 0.948 14.870 1.00 84.19 159 TRP A O 1
ATOM 1291 N N . GLY A 1 160 ? -20.749 -0.497 13.255 1.00 80.62 160 GLY A N 1
ATOM 1292 C CA . GLY A 1 160 ? -22.132 -0.078 13.102 1.00 80.62 160 GLY A CA 1
ATOM 1293 C C . GLY A 1 160 ? -22.295 1.303 12.485 1.00 80.62 160 GLY A C 1
ATOM 1294 O O . GLY A 1 160 ? -23.304 1.936 12.754 1.00 80.62 160 GLY A O 1
ATOM 1295 N N . VAL A 1 161 ? -21.314 1.844 11.754 1.00 88.12 161 VAL A N 1
ATOM 1296 C CA . VAL A 1 161 ? -21.498 3.079 10.965 1.00 88.12 161 VAL A CA 1
ATOM 1297 C C . VAL A 1 161 ? -22.193 2.712 9.657 1.00 88.12 161 VAL A C 1
ATOM 1299 O O . VAL A 1 161 ? -21.722 1.837 8.935 1.00 88.12 161 VAL A O 1
ATOM 1302 N N . GLY A 1 162 ? -23.296 3.381 9.340 1.00 84.12 162 GLY A N 1
ATOM 1303 C CA . GLY A 1 162 ? -24.092 3.091 8.149 1.00 84.12 162 GLY A CA 1
ATOM 1304 C C . GLY A 1 162 ? -25.122 4.182 7.887 1.00 84.12 162 GLY A C 1
ATOM 1305 O O . GLY A 1 162 ? -24.897 5.339 8.235 1.00 84.12 162 GLY A O 1
ATOM 1306 N N . GLU A 1 163 ? -26.267 3.818 7.310 1.00 74.50 163 GLU A N 1
ATOM 1307 C CA . GLU A 1 163 ? -27.332 4.777 6.975 1.00 74.50 163 GLU A CA 1
ATOM 1308 C C . GLU A 1 163 ? -28.042 5.353 8.210 1.00 74.50 163 GLU A C 1
ATOM 1310 O O . GLU A 1 163 ? -28.461 6.507 8.205 1.00 74.50 163 GLU A O 1
ATOM 1315 N N . ASN A 1 164 ? -28.148 4.569 9.288 1.00 76.69 164 ASN A N 1
ATOM 1316 C CA . ASN A 1 164 ? -28.925 4.933 10.480 1.00 76.69 164 ASN A CA 1
ATOM 1317 C C . ASN A 1 164 ? -28.077 5.491 11.632 1.00 76.69 164 ASN A C 1
ATOM 1319 O O . ASN A 1 164 ? -28.616 5.949 12.636 1.00 76.69 164 ASN A O 1
ATOM 1323 N N . THR A 1 165 ? -26.756 5.437 11.508 1.00 84.75 165 THR A N 1
ATOM 1324 C CA . THR A 1 165 ? -25.808 5.654 12.607 1.00 84.75 165 THR A CA 1
ATOM 1325 C C . THR A 1 165 ? -24.565 6.339 12.069 1.00 84.75 165 THR A C 1
ATOM 1327 O O . THR A 1 165 ? -23.904 5.832 11.158 1.00 84.75 165 THR A O 1
ATOM 1330 N N . ARG A 1 166 ? -24.226 7.496 12.642 1.00 92.38 166 ARG A N 1
ATOM 1331 C CA . ARG A 1 166 ? -23.206 8.384 12.081 1.00 92.38 166 ARG A CA 1
ATOM 1332 C C . ARG A 1 166 ? -21.832 8.100 12.668 1.00 92.38 166 ARG A C 1
ATOM 1334 O O . ARG A 1 166 ? -21.687 7.606 13.789 1.00 92.38 166 ARG A O 1
ATOM 1341 N N . LEU A 1 167 ? -20.820 8.462 11.892 1.00 94.62 167 LEU A N 1
ATOM 1342 C CA . LEU A 1 167 ? -19.465 8.707 12.362 1.00 94.62 167 LEU A CA 1
ATOM 1343 C C . LEU A 1 167 ? -19.326 10.211 12.629 1.00 94.62 167 LEU A C 1
ATOM 1345 O O . LEU A 1 167 ? -19.527 11.000 11.714 1.00 94.62 167 LEU A O 1
ATOM 1349 N N . ARG A 1 168 ? -18.969 10.631 13.841 1.00 93.38 168 ARG A N 1
ATOM 1350 C CA . ARG A 1 168 ? -18.648 12.032 14.145 1.00 93.38 168 ARG A CA 1
ATOM 1351 C C . ARG A 1 168 ? -17.143 12.218 14.272 1.00 93.38 168 ARG A C 1
ATOM 1353 O O . ARG A 1 168 ? -16.490 11.540 15.068 1.00 93.38 168 ARG A O 1
ATOM 1360 N N . LEU A 1 169 ? -16.626 13.163 13.502 1.00 92.25 169 LEU A N 1
ATOM 1361 C CA . LEU A 1 169 ? -15.273 13.701 13.599 1.00 92.25 169 LEU A CA 1
ATOM 1362 C C . LEU A 1 169 ? -15.365 15.165 14.050 1.00 92.25 169 LEU A C 1
ATOM 1364 O O . LEU A 1 169 ? -16.452 15.738 14.111 1.00 92.25 169 LEU A O 1
ATOM 1368 N N . GLU A 1 170 ? -14.229 15.796 14.340 1.00 83.44 170 GLU A N 1
ATOM 1369 C CA . GLU A 1 170 ? -14.208 17.229 14.672 1.00 83.44 170 GLU A CA 1
ATOM 1370 C C . GLU A 1 170 ? -14.726 18.096 13.509 1.00 83.44 170 GLU A C 1
ATOM 1372 O O . GLU A 1 170 ? -15.387 19.102 13.742 1.00 83.44 170 GLU A O 1
ATOM 1377 N N . GLU A 1 171 ? -14.480 17.687 12.258 1.00 82.88 171 GLU A N 1
ATOM 1378 C CA . GLU A 1 171 ? -14.951 18.408 11.067 1.00 82.88 171 GLU A CA 1
ATOM 1379 C C . GLU A 1 171 ? -16.451 18.247 10.756 1.00 82.88 171 GLU A C 1
ATOM 1381 O O . GLU A 1 171 ? -16.960 18.944 9.878 1.00 82.88 171 GLU A O 1
ATOM 1386 N N . GLY A 1 172 ? -17.157 17.322 11.415 1.00 89.56 172 GLY A N 1
ATOM 1387 C CA . GLY A 1 172 ? -18.590 17.115 11.194 1.00 89.56 172 GLY A CA 1
ATOM 1388 C C . GLY A 1 172 ? -19.071 15.680 11.386 1.00 89.56 172 GLY A C 1
ATOM 1389 O O . GLY A 1 172 ? -18.337 14.786 11.819 1.00 89.56 172 GLY A O 1
ATOM 1390 N N . SER A 1 173 ? -20.344 15.465 11.059 1.00 92.00 173 SER A N 1
ATOM 1391 C CA . SER A 1 173 ? -20.984 14.144 11.109 1.00 92.00 173 SER A CA 1
ATOM 1392 C C . SER A 1 173 ? -21.036 13.494 9.730 1.00 92.00 173 SER A C 1
ATOM 1394 O O . SER A 1 173 ? -21.271 14.177 8.741 1.00 92.00 173 SER A O 1
ATOM 1396 N N . PHE A 1 174 ? -20.882 12.173 9.657 1.00 93.75 174 PHE A N 1
ATOM 1397 C CA . PHE A 1 174 ? -20.777 11.422 8.409 1.00 93.75 174 PHE A CA 1
ATOM 1398 C C . PHE A 1 174 ? -21.692 10.204 8.376 1.00 93.75 174 PHE A C 1
ATOM 1400 O O . PHE A 1 174 ? -21.747 9.443 9.343 1.00 93.75 174 PHE A O 1
ATOM 1407 N N . TYR A 1 175 ? -22.330 9.972 7.229 1.00 92.44 175 TYR A N 1
ATOM 1408 C CA . TYR A 1 175 ? -22.931 8.680 6.897 1.00 92.44 175 TYR A CA 1
ATOM 1409 C C . TYR A 1 175 ? -21.991 7.866 6.023 1.00 92.44 175 TYR A C 1
ATOM 1411 O O . TYR A 1 175 ? -21.363 8.409 5.111 1.00 92.44 175 TYR A O 1
ATOM 1419 N N . LEU A 1 176 ? -21.937 6.562 6.281 1.00 92.81 176 LEU A N 1
ATOM 1420 C CA . LEU A 1 176 ? -21.295 5.608 5.391 1.00 92.81 176 LEU A CA 1
ATOM 1421 C C . LEU A 1 176 ? -22.358 4.998 4.479 1.00 92.81 176 LEU A C 1
ATOM 1423 O O . LEU A 1 176 ? -23.372 4.499 4.960 1.00 92.81 176 LEU A O 1
ATOM 1427 N N . SER A 1 177 ? -22.098 5.015 3.178 1.00 88.44 177 SER A N 1
ATOM 1428 C CA . SER A 1 177 ? -22.931 4.361 2.166 1.00 88.44 177 SER A CA 1
ATOM 1429 C C . SER A 1 177 ? -22.073 3.466 1.280 1.00 88.44 177 SER A C 1
ATOM 1431 O O . SER A 1 177 ? -20.897 3.756 1.036 1.00 88.44 177 SER A O 1
ATOM 1433 N N . GLU A 1 178 ? -22.661 2.364 0.827 1.00 86.94 178 GLU A N 1
ATOM 1434 C CA . GLU A 1 178 ? -22.102 1.500 -0.206 1.00 86.94 178 GLU A CA 1
ATOM 1435 C C . GLU A 1 178 ? -22.978 1.627 -1.451 1.00 86.94 178 GLU A C 1
ATOM 1437 O O . GLU A 1 178 ? -24.173 1.341 -1.417 1.00 86.94 178 GLU A O 1
ATOM 1442 N N . GLU A 1 179 ? -22.383 2.071 -2.549 1.00 82.62 179 GLU A N 1
ATOM 1443 C CA . GLU A 1 179 ? -23.029 2.139 -3.852 1.00 82.62 179 GLU A CA 1
ATOM 1444 C C . GLU A 1 179 ? -22.478 1.033 -4.757 1.00 82.62 179 GLU A C 1
ATOM 1446 O O . GLU A 1 179 ? -21.274 0.777 -4.795 1.00 82.62 179 GLU A O 1
ATOM 1451 N N . GLN A 1 180 ? -23.365 0.384 -5.505 1.00 71.62 180 GLN A N 1
ATOM 1452 C CA . GLN A 1 180 ? -23.012 -0.575 -6.549 1.00 71.62 180 GLN A CA 1
ATOM 1453 C C . GLN A 1 180 ? -23.115 0.132 -7.905 1.00 71.62 180 GLN A C 1
ATOM 1455 O O . GLN A 1 180 ? -24.219 0.384 -8.385 1.00 71.62 180 GLN A O 1
ATOM 1460 N N . GLU A 1 181 ? -21.981 0.434 -8.536 1.00 58.41 181 GLU A N 1
ATOM 1461 C CA . GLU A 1 181 ? -21.933 0.952 -9.911 1.00 58.41 181 GLU A CA 1
ATOM 1462 C C . GLU A 1 181 ? -21.208 -0.051 -10.810 1.00 58.41 181 GLU A C 1
ATOM 1464 O O . GLU A 1 181 ? -20.055 -0.401 -10.559 1.00 58.41 181 GLU A O 1
ATOM 1469 N N . GLU A 1 182 ? -21.895 -0.536 -11.851 1.00 55.97 182 GLU A N 1
ATOM 1470 C CA . GLU A 1 182 ? -21.353 -1.472 -12.855 1.00 55.97 182 GLU A CA 1
ATOM 1471 C C . GLU A 1 182 ? -20.663 -2.727 -12.259 1.00 55.97 182 GLU A C 1
ATOM 1473 O O . GLU A 1 182 ? -19.729 -3.277 -12.839 1.00 55.97 182 GLU A O 1
ATOM 1478 N N . GLY A 1 183 ? -21.128 -3.204 -11.096 1.00 54.41 183 GLY A N 1
ATOM 1479 C CA . GLY A 1 183 ? -20.591 -4.391 -10.413 1.00 54.41 183 GLY A CA 1
ATOM 1480 C C . GLY A 1 183 ? -19.373 -4.134 -9.517 1.00 54.41 183 GLY A C 1
ATOM 1481 O O . GLY A 1 183 ? -18.763 -5.088 -9.034 1.00 54.41 183 GLY A O 1
ATOM 1482 N N . VAL A 1 184 ? -19.012 -2.869 -9.280 1.00 58.12 184 VAL A N 1
ATOM 1483 C CA . VAL A 1 184 ? -17.964 -2.473 -8.332 1.00 58.12 184 VAL A CA 1
ATOM 1484 C C . VAL A 1 184 ? -18.602 -1.817 -7.107 1.00 58.12 184 VAL A C 1
ATOM 1486 O O . VAL A 1 184 ? -19.312 -0.820 -7.236 1.00 58.12 184 VAL A O 1
ATOM 1489 N N . SER A 1 185 ? -18.309 -2.344 -5.913 1.00 70.38 185 SER A N 1
ATOM 1490 C CA . SER A 1 185 ? -18.668 -1.691 -4.647 1.00 70.38 185 SER A CA 1
ATOM 1491 C C . SER A 1 185 ? -17.839 -0.425 -4.440 1.00 70.38 185 SER A C 1
ATOM 1493 O O . SER A 1 185 ? -16.603 -0.458 -4.404 1.00 70.38 185 SER A O 1
ATOM 1495 N N . VAL A 1 186 ? -18.528 0.693 -4.250 1.00 76.62 186 VAL A N 1
ATOM 1496 C CA . VAL A 1 186 ? -17.963 2.014 -3.993 1.00 76.62 186 VAL A CA 1
ATOM 1497 C C . VAL A 1 186 ? -18.426 2.471 -2.616 1.00 76.62 186 VAL A C 1
ATOM 1499 O O . VAL A 1 186 ? -19.617 2.601 -2.366 1.00 76.62 186 VAL A O 1
ATOM 1502 N N . PHE A 1 187 ? -17.483 2.738 -1.716 1.00 85.38 187 PHE A N 1
ATOM 1503 C CA . PHE A 1 187 ? -17.801 3.212 -0.369 1.00 85.38 187 PHE A CA 1
ATOM 1504 C C . PHE A 1 187 ? -17.622 4.720 -0.263 1.00 85.38 187 PHE A C 1
ATOM 1506 O O . PHE A 1 187 ? -16.561 5.245 -0.623 1.00 85.38 187 PHE A O 1
ATOM 1513 N N . LEU A 1 188 ? -18.637 5.395 0.274 1.00 87.81 188 LEU A N 1
ATOM 1514 C CA . LEU A 1 188 ? -18.680 6.846 0.403 1.00 87.81 188 LEU A CA 1
ATOM 1515 C C . LEU A 1 188 ? -18.954 7.263 1.844 1.00 87.81 188 LEU A C 1
ATOM 1517 O O . LEU A 1 188 ? -19.921 6.804 2.453 1.00 87.81 188 LEU A O 1
ATOM 1521 N N . LEU A 1 189 ? -18.137 8.185 2.351 1.00 90.38 189 LEU A N 1
ATOM 1522 C CA . LEU A 1 189 ? -18.443 8.969 3.543 1.00 90.38 189 LEU A CA 1
ATOM 1523 C C . LEU A 1 189 ? -19.045 10.304 3.115 1.00 90.38 189 LEU A C 1
ATOM 1525 O O . LEU A 1 189 ? -18.403 11.087 2.419 1.00 90.38 189 LEU A O 1
ATOM 1529 N N . ARG A 1 190 ? -20.277 10.575 3.542 1.00 88.50 190 ARG A N 1
ATOM 1530 C CA . ARG A 1 190 ? -20.978 11.831 3.260 1.00 88.50 190 ARG A CA 1
ATOM 1531 C C . ARG A 1 190 ? -21.072 12.674 4.517 1.00 88.50 190 ARG A C 1
ATOM 1533 O O . ARG A 1 190 ? -21.756 12.268 5.452 1.00 88.50 190 ARG A O 1
ATOM 1540 N N . ASN A 1 191 ? -20.444 13.846 4.509 1.00 88.50 191 ASN A N 1
ATOM 1541 C CA . ASN A 1 191 ? -20.614 14.846 5.553 1.00 88.50 191 ASN A CA 1
ATOM 1542 C C . ASN A 1 191 ? -22.065 15.358 5.528 1.00 88.50 191 ASN A C 1
ATOM 1544 O O . ASN A 1 191 ? -22.568 15.779 4.484 1.00 88.50 191 ASN A O 1
ATOM 1548 N N . VAL A 1 192 ? -22.743 15.277 6.667 1.00 86.06 192 VAL A N 1
ATOM 1549 C CA . VAL A 1 192 ? -24.148 15.659 6.846 1.00 86.06 192 VAL A CA 1
ATOM 1550 C C . VAL A 1 192 ? -24.316 17.172 6.790 1.00 86.06 192 VAL A C 1
ATOM 1552 O O . VAL A 1 192 ? -25.297 17.653 6.231 1.00 86.06 192 VAL A O 1
ATOM 1555 N N . ASP A 1 193 ? -23.349 17.903 7.337 1.00 78.31 193 ASP A N 1
ATOM 1556 C CA . ASP A 1 193 ? -23.418 19.347 7.529 1.00 78.31 193 ASP A CA 1
ATOM 1557 C C . ASP A 1 193 ? -23.023 20.090 6.246 1.00 78.31 193 ASP A C 1
ATOM 1559 O O . ASP A 1 193 ? -23.723 20.998 5.802 1.00 78.31 193 ASP A O 1
ATOM 1563 N N . SER A 1 194 ? -21.922 19.678 5.608 1.00 76.62 194 SER A N 1
ATOM 1564 C CA . SER A 1 194 ? -21.403 20.325 4.394 1.00 76.62 194 SER A CA 1
ATOM 1565 C C . SER A 1 194 ? -21.871 19.677 3.089 1.00 76.62 194 SER A C 1
ATOM 1567 O O . SER A 1 194 ? -21.706 20.257 2.017 1.00 76.62 194 SER A O 1
ATOM 1569 N N . GLY A 1 195 ? -22.402 18.452 3.141 1.00 74.12 195 GLY A N 1
ATOM 1570 C CA . GLY A 1 195 ? -22.694 17.650 1.950 1.00 74.12 195 GLY A CA 1
ATOM 1571 C C . GLY A 1 195 ? -21.449 17.112 1.232 1.00 74.12 195 GLY A C 1
ATOM 1572 O O . GLY A 1 195 ? -21.591 16.444 0.206 1.00 74.12 195 GLY A O 1
ATOM 1573 N N . GLN A 1 196 ? -20.243 17.378 1.747 1.00 78.06 196 GLN A N 1
ATOM 1574 C CA . GLN A 1 196 ? -18.991 16.918 1.156 1.00 78.06 196 GLN A CA 1
ATOM 1575 C C . GLN A 1 196 ? -18.917 15.390 1.155 1.00 78.06 196 GLN A C 1
ATOM 1577 O O . GLN A 1 196 ? -19.234 14.728 2.142 1.00 78.06 196 GLN A O 1
ATOM 1582 N N . LEU A 1 197 ? -18.486 14.831 0.031 1.00 82.56 197 LEU A N 1
ATOM 1583 C CA . LEU A 1 197 ? -18.345 13.395 -0.162 1.00 82.56 197 LEU A CA 1
ATOM 1584 C C . LEU A 1 197 ? -16.868 13.011 -0.092 1.00 82.56 197 LEU A C 1
ATOM 1586 O O . LEU A 1 197 ? -16.014 13.755 -0.565 1.00 82.56 197 LEU A O 1
ATOM 1590 N N . TYR A 1 198 ? -16.578 11.837 0.454 1.00 84.56 198 TYR A N 1
ATOM 1591 C CA . TYR A 1 198 ? -15.255 11.225 0.468 1.00 84.56 198 TYR A CA 1
ATOM 1592 C C . TYR A 1 198 ? -15.368 9.790 -0.023 1.00 84.56 198 TYR A C 1
ATOM 1594 O O . TYR A 1 198 ? -16.274 9.060 0.370 1.00 84.56 198 TYR A O 1
ATOM 1602 N N . LEU A 1 199 ? -14.440 9.381 -0.873 1.00 82.94 199 LEU A N 1
ATOM 1603 C CA . LEU A 1 199 ? -14.392 8.079 -1.510 1.00 82.94 199 LEU A CA 1
ATOM 1604 C C . LEU A 1 199 ? -13.224 7.275 -0.957 1.00 82.94 199 LEU A C 1
ATOM 1606 O O . LEU A 1 199 ? -12.116 7.788 -0.839 1.00 82.94 199 LEU A O 1
ATOM 1610 N N . TRP A 1 200 ? -13.451 5.995 -0.676 1.00 81.19 200 TRP A N 1
ATOM 1611 C CA . TRP A 1 200 ? -12.362 5.105 -0.292 1.00 81.19 200 TRP A CA 1
ATOM 1612 C C . TRP A 1 200 ? -11.553 4.642 -1.514 1.00 81.19 200 TRP A C 1
ATOM 1614 O O . TRP A 1 200 ? -12.012 3.816 -2.311 1.00 81.19 200 TRP A O 1
ATOM 1624 N N . GLU A 1 201 ? -10.324 5.141 -1.653 1.00 68.50 201 GLU A N 1
ATOM 1625 C CA . GLU A 1 201 ? -9.369 4.757 -2.698 1.00 68.50 201 GLU A CA 1
ATOM 1626 C C . GLU A 1 201 ? -7.970 4.568 -2.138 1.00 68.50 201 GLU A C 1
ATOM 1628 O O . GLU A 1 201 ? -7.514 5.371 -1.337 1.00 68.50 201 GLU A O 1
ATOM 1633 N N . PHE A 1 202 ? -7.245 3.529 -2.571 1.00 63.44 202 PHE A N 1
ATOM 1634 C CA . PHE A 1 202 ? -5.858 3.300 -2.122 1.00 63.44 202 PHE A CA 1
ATOM 1635 C C . PHE A 1 202 ? -5.735 3.338 -0.584 1.00 63.44 202 PHE A C 1
ATOM 1637 O O . PHE A 1 202 ? -4.773 3.822 0.015 1.00 63.44 202 PHE A O 1
ATOM 1644 N N . ASN A 1 203 ? -6.776 2.796 0.048 1.00 61.06 203 ASN A N 1
ATOM 1645 C CA . ASN A 1 203 ? -7.059 2.800 1.472 1.00 61.06 203 ASN A CA 1
ATOM 1646 C C . ASN A 1 203 ? -7.251 4.183 2.133 1.00 61.06 203 ASN A C 1
ATOM 1648 O O . ASN A 1 203 ? -7.264 4.267 3.357 1.00 61.06 203 ASN A O 1
ATOM 1652 N N . ALA A 1 204 ? -7.308 5.290 1.402 1.00 68.19 204 ALA A N 1
ATOM 1653 C CA . ALA A 1 204 ? -7.558 6.632 1.928 1.00 68.19 204 ALA A CA 1
ATOM 1654 C C . ALA A 1 204 ? -8.987 7.079 1.633 1.00 68.19 204 ALA A C 1
ATOM 1656 O O . ALA A 1 204 ? -9.584 6.651 0.649 1.00 68.19 204 ALA A O 1
ATOM 1657 N N . TRP A 1 205 ? -9.514 7.951 2.487 1.00 79.94 205 TRP A N 1
ATOM 1658 C CA . TRP A 1 205 ? -10.704 8.733 2.183 1.00 79.94 205 TRP A CA 1
ATOM 1659 C C . TRP A 1 205 ? -10.284 9.964 1.386 1.00 79.94 205 TRP A C 1
ATOM 1661 O O . TRP A 1 205 ? -9.719 10.906 1.932 1.00 79.94 205 TRP A O 1
ATOM 1671 N N . GLU A 1 206 ? -10.539 9.930 0.087 1.00 74.00 206 GLU A N 1
ATOM 1672 C CA . GLU A 1 206 ? -10.228 11.012 -0.839 1.00 74.00 206 GLU A CA 1
ATOM 1673 C C . GLU A 1 206 ? -11.471 11.883 -1.035 1.00 74.00 206 GLU A C 1
ATOM 1675 O O . GLU A 1 206 ? -12.550 11.350 -1.305 1.00 74.00 206 GLU A O 1
ATOM 1680 N N . PRO A 1 207 ? -11.380 13.213 -0.910 1.00 74.62 207 PRO A N 1
ATOM 1681 C CA . PRO A 1 207 ? -12.536 14.079 -1.075 1.00 74.62 207 PRO A CA 1
ATOM 1682 C C . PRO A 1 207 ? -13.041 14.022 -2.526 1.00 74.62 207 PRO A C 1
ATOM 1684 O O . PRO A 1 207 ? -12.326 14.316 -3.484 1.00 74.62 207 PRO A O 1
ATOM 1687 N N . VAL A 1 208 ? -14.319 13.704 -2.701 1.00 70.44 208 VAL A N 1
ATOM 1688 C CA . VAL A 1 208 ? -15.027 13.785 -3.979 1.00 70.44 208 VAL A CA 1
ATOM 1689 C C . VAL A 1 208 ? -15.452 15.239 -4.179 1.00 70.44 208 VAL A C 1
ATOM 1691 O O . VAL A 1 208 ? -16.587 15.629 -3.913 1.00 70.44 208 VAL A O 1
ATOM 1694 N N . ARG A 1 209 ? -14.510 16.071 -4.630 1.00 61.34 209 ARG A N 1
ATOM 1695 C CA . ARG A 1 209 ? -14.734 17.513 -4.873 1.00 61.34 209 ARG A CA 1
ATOM 1696 C C . ARG A 1 209 ? -15.438 17.812 -6.200 1.00 61.34 209 ARG A C 1
ATOM 1698 O O . ARG A 1 209 ? -15.804 18.951 -6.474 1.00 61.34 209 ARG A O 1
ATOM 1705 N N . GLY A 1 210 ? -15.718 16.769 -6.983 1.00 53.28 210 GLY A N 1
ATOM 1706 C CA . GLY A 1 210 ? -16.479 16.855 -8.228 1.00 53.28 210 GLY A CA 1
ATOM 1707 C C . GLY A 1 210 ? -17.926 17.345 -8.065 1.00 53.28 210 GLY A C 1
ATOM 1708 O O . GLY A 1 210 ? -18.537 17.732 -9.057 1.00 53.28 210 GLY A O 1
ATOM 1709 N N . SER A 1 211 ? -18.473 17.397 -6.843 1.00 52.69 211 SER A N 1
ATOM 1710 C CA . SER A 1 211 ? -19.813 17.949 -6.595 1.00 52.69 211 SER A CA 1
ATOM 1711 C C . SER A 1 211 ? -19.934 19.438 -6.952 1.00 52.69 211 SER A C 1
ATOM 1713 O O . SER A 1 211 ? -21.022 19.869 -7.319 1.00 52.69 211 SER A O 1
ATOM 1715 N N . VAL A 1 212 ? -18.832 20.204 -6.916 1.00 59.00 212 VAL A N 1
ATOM 1716 C CA . VAL A 1 212 ? -18.802 21.627 -7.317 1.00 59.00 212 VAL A CA 1
ATOM 1717 C C . VAL A 1 212 ? -18.778 21.790 -8.842 1.00 59.00 212 VAL A C 1
ATOM 1719 O O . VAL A 1 212 ? -19.370 22.722 -9.375 1.00 59.00 212 VAL A O 1
ATOM 1722 N N . LEU A 1 213 ? -18.127 20.865 -9.554 1.00 67.25 213 LEU A N 1
ATOM 1723 C CA . LEU A 1 213 ? -17.951 20.917 -11.012 1.00 67.25 213 LEU A CA 1
ATOM 1724 C C . LEU A 1 213 ? -19.217 20.537 -11.792 1.00 67.25 213 LEU A C 1
ATOM 1726 O O . LEU A 1 213 ? -19.301 20.801 -12.988 1.00 67.25 213 LEU A O 1
ATOM 1730 N N . GLY A 1 214 ? -20.205 19.941 -11.121 1.00 70.00 214 GLY A N 1
ATOM 1731 C CA . GLY A 1 214 ? -21.404 19.404 -11.752 1.00 70.00 214 GLY A CA 1
ATOM 1732 C C . GLY A 1 214 ? -21.130 18.096 -12.504 1.00 70.00 214 GLY A C 1
ATOM 1733 O O . GLY A 1 214 ? -20.064 17.872 -13.079 1.00 70.00 214 GLY A O 1
ATOM 1734 N N . GLN A 1 215 ? -22.123 17.204 -12.521 1.00 77.12 215 GLN A N 1
ATOM 1735 C CA . GLN A 1 215 ? -21.989 15.876 -13.133 1.00 77.12 215 GLN A CA 1
ATOM 1736 C C . GLN A 1 215 ? -21.686 15.945 -14.639 1.00 77.12 215 GLN A C 1
ATOM 1738 O O . GLN A 1 215 ? -21.006 15.074 -15.174 1.00 77.12 215 GLN A O 1
ATOM 1743 N N . GLU A 1 216 ? -22.156 16.988 -15.326 1.00 80.38 216 GLU A N 1
ATOM 1744 C CA . GLU A 1 216 ? -21.918 17.187 -16.756 1.00 80.38 216 GLU A CA 1
ATOM 1745 C C . GLU A 1 216 ? -20.428 17.356 -17.079 1.00 80.38 216 GLU A C 1
ATOM 1747 O O . GLU A 1 216 ? -19.916 16.662 -17.956 1.00 80.38 216 GLU A O 1
ATOM 1752 N N . VAL A 1 217 ? -19.708 18.198 -16.330 1.00 82.56 217 VAL A N 1
ATOM 1753 C CA . VAL A 1 217 ? -18.265 18.412 -16.529 1.00 82.56 217 VAL A CA 1
ATOM 1754 C C . VAL A 1 217 ? -17.496 17.125 -16.249 1.00 82.56 217 VAL A C 1
ATOM 1756 O O . VAL A 1 217 ? -16.645 16.731 -17.041 1.00 82.56 217 VAL A O 1
ATOM 1759 N N . LEU A 1 218 ? -17.834 16.408 -15.173 1.00 82.25 218 LEU A N 1
ATOM 1760 C CA . LEU A 1 218 ? -17.183 15.135 -14.851 1.00 82.25 218 LEU A CA 1
ATOM 1761 C C . LEU A 1 218 ? -17.448 14.057 -15.912 1.00 82.25 218 LEU A C 1
ATOM 1763 O O . LEU A 1 218 ? -16.537 13.309 -16.269 1.00 82.25 218 LEU A O 1
ATOM 1767 N N . ASN A 1 219 ? -18.669 13.992 -16.450 1.00 83.44 219 ASN A N 1
ATOM 1768 C CA . ASN A 1 219 ? -19.002 13.104 -17.562 1.00 83.44 219 ASN A CA 1
ATOM 1769 C C . ASN A 1 219 ? -18.182 13.459 -18.808 1.00 83.44 219 ASN A C 1
ATOM 1771 O O . ASN A 1 219 ? -17.690 12.560 -19.489 1.00 83.44 219 ASN A O 1
ATOM 1775 N N . GLN A 1 220 ? -17.994 14.752 -19.095 1.00 85.25 220 GLN A N 1
ATOM 1776 C CA . GLN A 1 220 ? -17.149 15.201 -20.201 1.00 85.25 220 GLN A CA 1
ATOM 1777 C C . GLN A 1 220 ? -15.683 14.811 -19.986 1.00 85.25 220 GLN A C 1
ATOM 1779 O O . GLN A 1 220 ? -15.079 14.253 -20.901 1.00 85.25 220 GLN A O 1
ATOM 1784 N N . VAL A 1 221 ? -15.129 15.011 -18.784 1.00 86.50 221 VAL A N 1
ATOM 1785 C CA . VAL A 1 221 ? -13.776 14.544 -18.434 1.00 86.50 221 VAL A CA 1
ATOM 1786 C C . VAL A 1 221 ? -13.664 13.036 -18.676 1.00 86.50 221 VAL A C 1
ATOM 1788 O O . VAL A 1 221 ? -12.797 12.596 -19.431 1.00 86.50 221 VAL A O 1
ATOM 1791 N N . GLY A 1 222 ? -14.575 12.242 -18.104 1.00 86.62 222 GLY A N 1
ATOM 1792 C CA . GLY A 1 222 ? -14.594 10.787 -18.265 1.00 86.62 222 GLY A CA 1
ATOM 1793 C C . GLY A 1 222 ? -14.662 10.357 -19.733 1.00 86.62 222 GLY A C 1
ATOM 1794 O O . GLY A 1 222 ? -13.854 9.541 -20.176 1.00 86.62 222 GLY A O 1
ATOM 1795 N N . ALA A 1 223 ? -15.555 10.964 -20.518 1.00 85.38 223 ALA A N 1
ATOM 1796 C CA . ALA A 1 223 ? -15.712 10.676 -21.941 1.00 85.38 223 ALA A CA 1
ATOM 1797 C C . ALA A 1 223 ? -14.474 11.057 -22.771 1.00 85.38 223 ALA A C 1
ATOM 1799 O O . ALA A 1 223 ? -14.139 10.359 -23.733 1.00 85.38 223 ALA A O 1
ATOM 1800 N N . ARG A 1 224 ? -13.775 12.146 -22.422 1.00 85.56 224 ARG A N 1
ATOM 1801 C CA . ARG A 1 224 ? -12.528 12.561 -23.090 1.00 85.56 224 ARG A CA 1
ATOM 1802 C C . ARG A 1 224 ? -11.376 11.614 -22.764 1.00 85.56 224 ARG A C 1
ATOM 1804 O O . ARG A 1 224 ? -10.680 11.198 -23.688 1.00 85.56 224 ARG A O 1
ATOM 1811 N N . LEU A 1 225 ? -11.231 11.198 -21.504 1.00 86.88 225 LEU A N 1
ATOM 1812 C CA . LEU A 1 225 ? -10.247 10.183 -21.106 1.00 86.88 225 LEU A CA 1
ATOM 1813 C C . LEU A 1 225 ? -10.534 8.827 -21.775 1.00 86.88 225 LEU A C 1
ATOM 1815 O O . LEU A 1 225 ? -9.617 8.188 -22.290 1.00 86.88 225 LEU A O 1
ATOM 1819 N N . GLU A 1 226 ? -11.802 8.407 -21.853 1.00 86.62 226 GLU A N 1
ATOM 1820 C CA . GLU A 1 226 ? -12.205 7.186 -22.567 1.00 86.62 226 GLU A CA 1
ATOM 1821 C C . GLU A 1 226 ? -11.901 7.288 -24.069 1.00 86.62 226 GLU A C 1
ATOM 1823 O O . GLU A 1 226 ? -11.355 6.357 -24.668 1.00 86.62 226 GLU A O 1
ATOM 1828 N N . ARG A 1 227 ? -12.229 8.426 -24.696 1.00 81.69 227 ARG A N 1
ATOM 1829 C CA . ARG A 1 227 ? -11.931 8.677 -26.111 1.00 81.69 227 ARG A CA 1
ATOM 1830 C C . ARG A 1 227 ? -10.429 8.633 -26.369 1.00 81.69 227 ARG A C 1
ATOM 1832 O O . ARG A 1 227 ? -10.023 8.010 -27.346 1.00 81.69 227 ARG A O 1
ATOM 1839 N N . PHE A 1 228 ? -9.621 9.230 -25.497 1.00 77.50 228 PHE A N 1
ATOM 1840 C CA . PHE A 1 228 ? -8.169 9.119 -25.570 1.00 77.50 228 PHE A CA 1
ATOM 1841 C C . PHE A 1 228 ? -7.721 7.656 -25.535 1.00 77.50 228 PHE A C 1
ATOM 1843 O O . PHE A 1 228 ? -6.993 7.225 -26.425 1.00 77.50 228 PHE A O 1
ATOM 1850 N N . CYS A 1 229 ? -8.198 6.871 -24.567 1.00 79.31 229 CYS A N 1
ATOM 1851 C CA . CYS A 1 229 ? -7.807 5.469 -24.453 1.00 79.31 229 CYS A CA 1
ATOM 1852 C C . CYS A 1 229 ? -8.175 4.677 -25.717 1.00 79.31 229 CYS A C 1
ATOM 1854 O O . CYS A 1 229 ? -7.388 3.864 -26.199 1.00 79.31 229 CYS A O 1
ATOM 1856 N N . LYS A 1 230 ? -9.332 4.958 -26.327 1.00 77.50 230 LYS A N 1
ATOM 1857 C CA . LYS A 1 230 ? -9.703 4.375 -27.626 1.00 77.50 230 LYS A CA 1
ATOM 1858 C C . LYS A 1 230 ? -8.733 4.778 -28.741 1.00 77.50 230 LYS A C 1
ATOM 1860 O O . LYS A 1 230 ? -8.305 3.907 -29.491 1.00 77.50 230 LYS A O 1
ATOM 1865 N N . LEU A 1 231 ? -8.371 6.060 -28.834 1.00 71.69 231 LEU A N 1
ATOM 1866 C CA . LEU A 1 231 ? -7.437 6.565 -29.847 1.00 71.69 231 LEU A CA 1
ATOM 1867 C C . LEU A 1 231 ? -6.024 5.994 -29.678 1.00 71.69 231 LEU A C 1
ATOM 1869 O O . LEU A 1 231 ? -5.396 5.652 -30.669 1.00 71.69 231 LEU A O 1
ATOM 1873 N N . ALA A 1 232 ? -5.557 5.821 -28.442 1.00 69.25 232 ALA A N 1
ATOM 1874 C CA . ALA A 1 232 ? -4.246 5.254 -28.123 1.00 69.25 232 ALA A CA 1
ATOM 1875 C C . ALA A 1 232 ? -4.177 3.716 -28.251 1.00 69.25 232 ALA A C 1
ATOM 1877 O O . ALA A 1 232 ? -3.178 3.104 -27.866 1.00 69.25 232 ALA A O 1
ATOM 1878 N N . GLY A 1 233 ? -5.249 3.063 -28.720 1.00 69.88 233 GLY A N 1
ATOM 1879 C CA . GLY A 1 233 ? -5.337 1.602 -28.803 1.00 69.88 233 GLY A CA 1
ATOM 1880 C C . GLY A 1 233 ? -5.453 0.903 -27.442 1.00 69.88 233 GLY A C 1
ATOM 1881 O O . GLY A 1 233 ? -5.348 -0.317 -27.360 1.00 69.88 233 GLY A O 1
ATOM 1882 N N . LEU A 1 234 ? -5.683 1.648 -26.358 1.00 72.00 234 LEU A N 1
ATOM 1883 C CA . LEU A 1 234 ? -5.894 1.124 -25.007 1.00 72.00 234 LEU A CA 1
ATOM 1884 C C . LEU A 1 234 ? -7.307 0.583 -24.794 1.00 72.00 234 LEU A C 1
ATOM 1886 O O . LEU A 1 234 ? -7.520 -0.087 -23.797 1.00 72.00 234 LEU A O 1
ATOM 1890 N N . GLY A 1 235 ? -8.275 0.860 -25.668 1.00 74.69 235 GLY A N 1
ATOM 1891 C CA . GLY A 1 235 ? -9.676 0.466 -25.467 1.00 74.69 235 GLY A CA 1
ATOM 1892 C C . GLY A 1 235 ? -10.403 1.304 -24.404 1.00 74.69 235 GLY A C 1
ATOM 1893 O O . GLY A 1 235 ? -9.788 1.935 -23.548 1.00 74.69 235 GLY A O 1
ATOM 1894 N N . GLY A 1 236 ? -11.737 1.348 -24.476 1.00 72.50 236 GLY A N 1
ATOM 1895 C CA . GLY A 1 236 ? -12.557 2.152 -23.553 1.00 72.50 236 GLY A CA 1
ATOM 1896 C C . GLY A 1 236 ? -12.662 1.575 -22.136 1.00 72.50 236 GLY A C 1
ATOM 1897 O O . GLY A 1 236 ? -12.964 2.302 -21.203 1.00 72.50 236 GLY A O 1
ATOM 1898 N N . ASP A 1 237 ? -12.380 0.284 -21.980 1.00 77.56 237 ASP A N 1
ATOM 1899 C CA . ASP A 1 237 ? -12.358 -0.488 -20.731 1.00 77.56 237 ASP A CA 1
ATOM 1900 C C . ASP A 1 237 ? -11.086 -0.271 -19.893 1.00 77.56 237 ASP A C 1
ATOM 1902 O O . ASP A 1 237 ? -11.003 -0.730 -18.755 1.00 77.56 237 ASP A O 1
ATOM 1906 N N . PHE A 1 238 ? -10.076 0.420 -20.434 1.00 80.38 238 PHE A N 1
ATOM 1907 C CA . PHE A 1 238 ? -8.852 0.723 -19.687 1.00 80.38 238 PHE A CA 1
ATOM 1908 C C . PHE A 1 238 ? -9.106 1.675 -18.508 1.00 80.38 238 PHE A C 1
ATOM 1910 O O . PHE A 1 238 ? -8.492 1.540 -17.440 1.00 80.38 238 PHE A O 1
ATOM 1917 N N . VAL A 1 239 ? -10.045 2.601 -18.705 1.00 83.81 239 VAL A N 1
ATOM 1918 C CA . VAL A 1 239 ? -10.539 3.549 -17.706 1.00 83.81 239 VAL A CA 1
ATOM 1919 C C . VAL A 1 239 ? -11.886 3.089 -17.155 1.00 83.81 239 VAL A C 1
ATOM 1921 O O . VAL A 1 239 ? -12.688 2.471 -17.850 1.00 83.81 239 VAL A O 1
ATOM 1924 N N . LEU A 1 240 ? -12.137 3.397 -15.888 1.00 80.50 240 LEU A N 1
ATOM 1925 C CA . LEU A 1 240 ? -13.402 3.119 -15.217 1.00 80.50 240 LEU A CA 1
ATOM 1926 C C . LEU A 1 240 ? -14.450 4.149 -15.647 1.00 80.50 240 LEU A C 1
ATOM 1928 O O . LEU A 1 240 ? -14.181 5.353 -15.606 1.00 80.50 240 LEU A O 1
ATOM 1932 N N . LYS A 1 241 ? -15.662 3.701 -15.987 1.00 80.56 241 LYS A N 1
ATOM 1933 C CA . LYS A 1 241 ? -16.802 4.569 -16.330 1.00 80.56 241 LYS A CA 1
ATOM 1934 C C . LYS A 1 241 ? -17.505 5.100 -15.081 1.00 80.56 241 LYS A C 1
ATOM 1936 O O . LYS A 1 241 ? -18.711 4.994 -14.920 1.00 80.56 241 LYS A O 1
ATOM 1941 N N . ASN A 1 242 ? -16.716 5.666 -14.177 1.00 76.12 242 ASN A N 1
ATOM 1942 C CA . ASN A 1 242 ? -17.188 6.190 -12.909 1.00 76.12 242 ASN A CA 1
ATOM 1943 C C . ASN A 1 242 ? -16.582 7.578 -12.689 1.00 76.12 242 ASN A C 1
ATOM 1945 O O . ASN A 1 242 ? -15.361 7.726 -12.587 1.00 76.12 242 ASN A O 1
ATOM 1949 N N . THR A 1 243 ? -17.432 8.603 -12.604 1.00 74.81 243 THR A N 1
ATOM 1950 C CA . THR A 1 243 ? -16.989 9.996 -12.438 1.00 74.81 243 THR A CA 1
ATOM 1951 C C . THR A 1 243 ? -16.322 10.264 -11.095 1.00 74.81 243 THR A C 1
ATOM 1953 O O . THR A 1 243 ? -15.515 11.183 -10.984 1.00 74.81 243 THR A O 1
ATOM 1956 N N . LYS A 1 244 ? -16.580 9.434 -10.082 1.00 73.19 244 LYS A N 1
ATOM 1957 C CA . LYS A 1 244 ? -15.908 9.504 -8.779 1.00 73.19 244 LYS A CA 1
ATOM 1958 C C . LYS A 1 244 ? -14.468 8.973 -8.858 1.00 73.19 244 LYS A C 1
ATOM 1960 O O . LYS A 1 244 ? -13.650 9.318 -8.013 1.00 73.19 244 LYS A O 1
ATOM 1965 N N . LYS A 1 245 ? -14.137 8.198 -9.902 1.00 74.88 245 LYS A N 1
ATOM 1966 C CA . LYS A 1 245 ? -12.846 7.512 -10.120 1.00 74.88 245 LYS A CA 1
ATOM 1967 C C . LYS A 1 245 ? -11.983 8.181 -11.206 1.00 74.88 245 LYS A C 1
ATOM 1969 O O . LYS A 1 245 ? -11.091 7.551 -11.772 1.00 74.88 245 LYS A O 1
ATOM 1974 N N . ILE A 1 246 ? -12.220 9.456 -11.525 1.00 79.62 246 ILE A N 1
ATOM 1975 C CA . ILE A 1 246 ? -11.463 10.171 -12.570 1.00 79.62 246 ILE A CA 1
ATOM 1976 C C . ILE A 1 246 ? -9.962 10.248 -12.246 1.00 79.62 246 ILE A C 1
ATOM 1978 O O . ILE A 1 246 ? -9.147 9.995 -13.129 1.00 79.62 246 ILE A O 1
ATOM 1982 N N . GLY A 1 247 ? -9.581 10.508 -10.993 1.00 76.88 247 GLY A N 1
ATOM 1983 C CA . GLY A 1 247 ? -8.177 10.514 -10.564 1.00 76.88 247 GLY A CA 1
ATOM 1984 C C . GLY A 1 247 ? -7.491 9.167 -10.796 1.00 76.88 247 GLY A C 1
ATOM 1985 O O . GLY A 1 247 ? -6.388 9.112 -11.333 1.00 76.88 247 GLY A O 1
ATOM 1986 N N . HIS A 1 248 ? -8.184 8.057 -10.517 1.00 78.00 248 HIS A N 1
ATOM 1987 C CA . HIS A 1 248 ? -7.696 6.716 -10.848 1.00 78.00 248 HIS A CA 1
ATOM 1988 C C . HIS A 1 248 ? -7.417 6.555 -12.351 1.00 78.00 248 HIS A C 1
ATOM 1990 O O . HIS A 1 248 ? -6.385 6.000 -12.736 1.00 78.00 248 HIS A O 1
ATOM 1996 N N . ASN A 1 249 ? -8.321 7.048 -13.200 1.00 85.44 249 ASN A N 1
ATOM 1997 C CA . ASN A 1 249 ? -8.169 6.994 -14.653 1.00 85.44 249 ASN A CA 1
ATOM 1998 C C . ASN A 1 249 ? -6.985 7.840 -15.139 1.00 85.44 249 ASN A C 1
ATOM 2000 O O . ASN A 1 249 ? -6.198 7.362 -15.953 1.00 85.44 249 ASN A O 1
ATOM 2004 N N . ILE A 1 250 ? -6.827 9.058 -14.610 1.00 85.75 250 ILE A N 1
ATOM 2005 C CA . ILE A 1 250 ? -5.702 9.943 -14.939 1.00 85.75 250 ILE A CA 1
ATOM 2006 C C . ILE A 1 250 ? -4.372 9.278 -14.568 1.00 85.75 250 ILE A C 1
ATOM 2008 O O . ILE A 1 250 ? -3.492 9.165 -15.419 1.00 85.75 250 ILE A O 1
ATOM 2012 N N . ARG A 1 251 ? -4.245 8.741 -13.348 1.00 83.19 251 ARG A N 1
ATOM 2013 C CA . ARG A 1 251 ? -3.027 8.042 -12.898 1.00 83.19 251 ARG A CA 1
ATOM 2014 C C . ARG A 1 251 ? -2.703 6.816 -13.751 1.00 83.19 251 ARG A C 1
ATOM 2016 O O . ARG A 1 251 ? -1.536 6.571 -14.041 1.00 83.19 251 ARG A O 1
ATOM 2023 N N . LYS A 1 252 ? -3.717 6.058 -14.195 1.00 85.25 252 LYS A N 1
ATOM 2024 C CA . LYS A 1 252 ? -3.517 4.913 -15.106 1.00 85.25 252 LYS A CA 1
ATOM 2025 C C . LYS A 1 252 ? -2.925 5.351 -16.439 1.00 85.25 252 LYS A C 1
ATOM 2027 O O . LYS A 1 252 ? -2.032 4.689 -16.962 1.00 85.25 252 LYS A O 1
ATOM 2032 N N . ILE A 1 253 ? -3.440 6.449 -16.986 1.00 86.06 253 ILE A N 1
ATOM 2033 C CA . ILE A 1 253 ? -2.959 7.017 -18.243 1.00 86.06 253 ILE A CA 1
ATOM 2034 C C . ILE A 1 253 ? -1.531 7.536 -18.072 1.00 86.06 253 ILE A C 1
ATOM 2036 O O . ILE A 1 253 ? -0.674 7.165 -18.866 1.00 86.06 253 ILE A O 1
ATOM 2040 N N . LEU A 1 254 ? -1.258 8.314 -17.021 1.00 85.56 254 LEU A N 1
ATOM 2041 C CA . LEU A 1 254 ? 0.089 8.794 -16.697 1.00 85.56 254 LEU A CA 1
ATOM 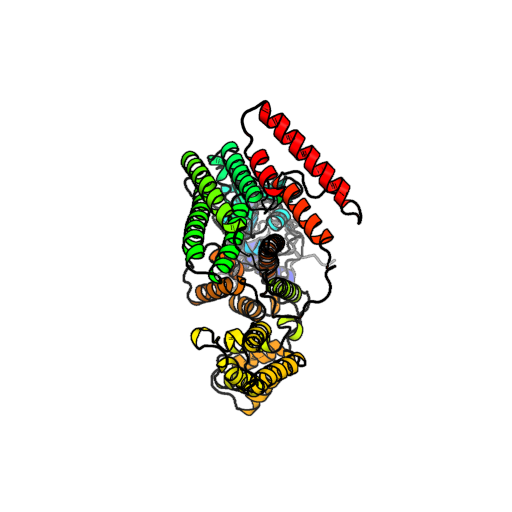2042 C C . LEU A 1 254 ? 1.090 7.641 -16.628 1.00 85.56 254 LEU A C 1
ATOM 2044 O O . LEU A 1 254 ? 2.122 7.676 -17.292 1.00 85.56 254 LEU A O 1
ATOM 2048 N N . ARG A 1 255 ? 0.739 6.565 -15.919 1.00 84.75 255 ARG A N 1
ATOM 2049 C CA . ARG A 1 255 ? 1.614 5.401 -15.795 1.00 84.75 255 ARG A CA 1
ATOM 2050 C C . ARG A 1 255 ? 1.865 4.689 -17.124 1.00 84.75 255 ARG A C 1
ATOM 2052 O O . ARG A 1 255 ? 2.970 4.227 -17.391 1.00 84.75 255 ARG A O 1
ATOM 2059 N N . TYR A 1 256 ? 0.854 4.615 -17.985 1.00 84.00 256 TYR A N 1
ATOM 2060 C CA . TYR A 1 256 ? 1.027 4.091 -19.338 1.00 84.00 256 TYR A CA 1
ATOM 2061 C C . TYR A 1 256 ? 1.968 4.968 -20.181 1.00 84.00 256 TYR A C 1
ATOM 2063 O O . TYR A 1 256 ? 2.819 4.436 -20.892 1.00 84.00 256 TYR A O 1
ATOM 2071 N N . LEU A 1 257 ? 1.853 6.296 -20.079 1.00 81.06 257 LEU A N 1
ATOM 2072 C CA . LEU A 1 257 ? 2.731 7.240 -20.776 1.00 81.06 257 LEU A CA 1
ATOM 2073 C C . LEU A 1 257 ? 4.183 7.146 -20.285 1.00 81.06 257 LEU A C 1
ATOM 2075 O O . LEU A 1 257 ? 5.097 7.179 -21.105 1.00 81.06 257 LEU A O 1
ATOM 2079 N N . GLU A 1 258 ? 4.408 6.933 -18.986 1.00 79.56 258 GLU A N 1
ATOM 2080 C CA . GLU A 1 258 ? 5.743 6.669 -18.425 1.00 79.56 258 GLU A CA 1
ATOM 2081 C C . GLU A 1 258 ? 6.391 5.423 -19.049 1.00 79.56 258 GLU A C 1
ATOM 2083 O O . GLU A 1 258 ? 7.569 5.445 -19.415 1.00 79.56 258 GLU A O 1
ATOM 2088 N N . PHE A 1 259 ? 5.622 4.343 -19.243 1.00 77.75 259 PHE A N 1
ATOM 2089 C CA . PHE A 1 259 ? 6.126 3.158 -19.944 1.00 77.75 259 PHE A CA 1
ATOM 2090 C C . PHE A 1 259 ? 6.461 3.432 -21.408 1.00 77.75 259 PHE A C 1
ATOM 2092 O O . PHE A 1 259 ? 7.379 2.809 -21.938 1.00 77.75 259 PHE A O 1
ATOM 2099 N N . ILE A 1 260 ? 5.762 4.358 -22.062 1.00 75.94 260 ILE A N 1
ATOM 2100 C CA . ILE A 1 260 ? 6.133 4.753 -23.418 1.00 75.94 260 ILE A CA 1
ATOM 2101 C C . ILE A 1 260 ? 7.422 5.574 -23.399 1.00 75.94 260 ILE A C 1
ATOM 2103 O O . ILE A 1 260 ? 8.352 5.226 -24.119 1.00 75.94 260 ILE A O 1
ATOM 2107 N N . SER A 1 261 ? 7.518 6.602 -22.551 1.00 71.88 261 SER A N 1
ATOM 2108 C CA . SER A 1 261 ? 8.705 7.466 -22.451 1.00 71.88 261 SER A CA 1
ATOM 2109 C C . SER A 1 261 ? 9.991 6.664 -22.240 1.00 71.88 261 SER A C 1
ATOM 2111 O O . SER A 1 261 ? 10.959 6.830 -22.978 1.00 71.88 261 SER A O 1
ATOM 2113 N N . ALA A 1 262 ? 9.980 5.701 -21.317 1.00 68.00 262 ALA A N 1
ATOM 2114 C CA . ALA A 1 262 ? 11.161 4.881 -21.069 1.00 68.00 262 ALA A CA 1
ATOM 2115 C C . ALA A 1 262 ? 11.494 3.889 -22.210 1.00 68.00 262 ALA A C 1
ATOM 2117 O O . ALA A 1 262 ? 12.580 3.324 -22.200 1.00 68.00 262 ALA A O 1
ATOM 2118 N N . SER A 1 263 ? 10.597 3.665 -23.179 1.00 64.06 263 SER A N 1
ATOM 2119 C CA . SER A 1 263 ? 10.905 2.923 -24.415 1.00 64.06 263 SER A CA 1
ATOM 2120 C C . SER A 1 263 ? 11.475 3.833 -25.511 1.00 64.06 263 SER A C 1
ATOM 2122 O O . SER A 1 263 ? 12.314 3.393 -26.287 1.00 64.06 263 SER A O 1
ATOM 2124 N N . VAL A 1 264 ? 11.072 5.108 -25.552 1.00 57.56 264 VAL A N 1
ATOM 2125 C CA . VAL A 1 264 ? 11.587 6.101 -26.515 1.00 57.56 264 VAL A CA 1
ATOM 2126 C C . VAL A 1 264 ? 13.052 6.456 -26.244 1.00 57.56 264 VAL A C 1
ATOM 2128 O O . VAL A 1 264 ? 13.820 6.634 -27.185 1.00 57.56 264 VAL A O 1
ATOM 2131 N N . ALA A 1 265 ? 13.463 6.479 -24.973 1.00 53.25 265 ALA A N 1
ATOM 2132 C CA . ALA A 1 265 ? 14.837 6.781 -24.562 1.00 53.25 265 ALA A CA 1
ATOM 2133 C C . ALA A 1 265 ? 15.907 5.808 -25.112 1.00 53.25 265 ALA A C 1
ATOM 2135 O O . ALA A 1 265 ? 17.095 6.111 -25.036 1.00 53.25 265 ALA A O 1
ATOM 2136 N N . GLN A 1 266 ? 15.506 4.650 -25.653 1.00 51.78 266 GLN A N 1
ATOM 2137 C CA . GLN A 1 266 ? 16.410 3.624 -26.187 1.00 51.78 266 GLN A CA 1
ATOM 2138 C C . GLN A 1 266 ? 16.618 3.708 -27.714 1.00 51.78 266 GLN A C 1
ATOM 2140 O O . GLN A 1 266 ? 17.483 3.008 -28.237 1.00 51.78 266 GLN A O 1
ATOM 2145 N N . GLU A 1 267 ? 15.889 4.569 -28.439 1.00 49.41 267 GLU A N 1
ATOM 2146 C CA . GLU A 1 267 ? 15.977 4.681 -29.906 1.00 49.41 267 GLU A CA 1
ATOM 2147 C C . GLU A 1 267 ? 16.259 6.117 -30.410 1.00 49.41 267 GLU A C 1
ATOM 2149 O O . GLU A 1 267 ? 16.204 7.101 -29.680 1.00 49.41 267 GLU A O 1
ATOM 2154 N N . THR A 1 268 ? 16.625 6.218 -31.695 1.00 48.06 268 THR A N 1
ATOM 2155 C CA . THR A 1 268 ? 17.238 7.365 -32.403 1.00 48.06 268 THR A CA 1
ATOM 2156 C C . THR A 1 268 ? 16.907 8.799 -31.902 1.00 48.06 268 THR A C 1
ATOM 2158 O O . THR A 1 268 ? 15.741 9.204 -31.922 1.00 48.06 268 THR A O 1
ATOM 2161 N N . PRO A 1 269 ? 17.928 9.646 -31.625 1.00 52.53 269 PRO A N 1
ATOM 2162 C CA . PRO A 1 269 ? 17.809 10.913 -30.875 1.00 52.53 269 PRO A CA 1
ATOM 2163 C C . PRO A 1 269 ? 16.989 12.051 -31.522 1.00 52.53 269 PRO A C 1
ATOM 2165 O O . PRO A 1 269 ? 16.642 13.020 -30.850 1.00 52.53 269 PRO A O 1
ATOM 2168 N N . ALA A 1 270 ? 16.683 11.983 -32.822 1.00 52.25 270 ALA A N 1
ATOM 2169 C CA . ALA A 1 270 ? 15.963 13.053 -33.530 1.00 52.25 270 ALA A CA 1
ATOM 2170 C C . ALA A 1 270 ? 14.429 12.895 -33.498 1.00 52.25 270 ALA A C 1
ATOM 2172 O O . ALA A 1 270 ? 13.709 13.892 -33.509 1.00 52.25 270 ALA A O 1
ATOM 2173 N N . LEU A 1 271 ? 13.928 11.653 -33.450 1.00 52.50 271 LEU A N 1
ATOM 2174 C CA . LEU A 1 271 ? 12.498 11.343 -33.299 1.00 52.50 271 LEU A CA 1
ATOM 2175 C C . LEU A 1 271 ? 12.073 11.362 -31.821 1.00 52.50 271 LEU A C 1
ATOM 2177 O O . LEU A 1 271 ? 10.929 11.708 -31.524 1.00 52.50 271 LEU A O 1
ATOM 2181 N N . SER A 1 272 ? 12.998 11.056 -30.903 1.00 57.84 272 SER A N 1
ATOM 2182 C CA . SER A 1 272 ? 12.754 11.048 -29.457 1.00 57.84 272 SER A CA 1
ATOM 2183 C C . SER A 1 272 ? 12.525 12.446 -28.881 1.00 57.84 272 SER A C 1
ATOM 2185 O O . SER A 1 272 ? 11.553 12.639 -28.165 1.00 57.84 272 SER A O 1
ATOM 2187 N N . ALA A 1 273 ? 13.300 13.464 -29.273 1.00 62.81 273 ALA A N 1
ATOM 2188 C CA . ALA A 1 273 ? 13.205 14.804 -28.674 1.00 62.81 273 ALA A CA 1
ATOM 2189 C C . ALA A 1 273 ? 11.818 15.477 -28.818 1.00 62.81 273 ALA A C 1
ATOM 2191 O O . ALA A 1 273 ? 11.346 16.152 -27.900 1.00 62.81 273 ALA A O 1
ATOM 2192 N N . GLY A 1 274 ? 11.147 15.300 -29.964 1.00 67.44 274 GLY A N 1
ATOM 2193 C CA . GLY A 1 274 ? 9.793 15.824 -30.188 1.00 67.44 274 GLY A CA 1
ATOM 2194 C C . GLY A 1 274 ? 8.715 15.027 -29.447 1.00 67.44 274 GLY A C 1
ATOM 2195 O O . GLY A 1 274 ? 7.794 15.614 -28.873 1.00 67.44 274 GLY A O 1
ATOM 2196 N N . ALA A 1 275 ? 8.856 13.698 -29.419 1.00 68.31 275 ALA A N 1
ATOM 2197 C CA . ALA A 1 275 ? 7.952 12.804 -28.704 1.00 68.31 275 ALA A CA 1
ATOM 2198 C C . ALA A 1 275 ? 8.068 12.971 -27.181 1.00 68.31 275 ALA A C 1
ATOM 2200 O O . ALA A 1 275 ? 7.038 13.041 -26.518 1.00 68.31 275 ALA A O 1
ATOM 2201 N N . ASP A 1 276 ? 9.284 13.114 -26.647 1.00 71.62 276 ASP A N 1
ATOM 2202 C CA . ASP A 1 276 ? 9.582 13.317 -25.224 1.00 71.62 276 ASP A CA 1
ATOM 2203 C C . ASP A 1 276 ? 9.043 14.654 -24.712 1.00 71.62 276 ASP A C 1
ATOM 2205 O O . ASP A 1 276 ? 8.464 14.728 -23.627 1.00 71.62 276 ASP A O 1
ATOM 2209 N N . ARG A 1 277 ? 9.148 15.715 -25.522 1.00 78.88 277 ARG A N 1
ATOM 2210 C CA . ARG A 1 277 ? 8.540 17.006 -25.187 1.00 78.88 277 ARG A CA 1
ATOM 2211 C C . ARG A 1 277 ? 7.015 16.912 -25.119 1.00 78.88 277 ARG A C 1
ATOM 2213 O O . ARG A 1 277 ? 6.427 17.368 -24.143 1.00 78.88 277 ARG A O 1
ATOM 2220 N N . LEU A 1 278 ? 6.373 16.315 -26.128 1.00 79.50 278 LEU A N 1
ATOM 2221 C CA . LEU A 1 278 ? 4.915 16.124 -26.137 1.00 79.50 278 LEU A CA 1
ATOM 2222 C C . LEU A 1 278 ? 4.452 15.216 -24.985 1.00 79.50 278 LEU A C 1
ATOM 2224 O O . LEU A 1 278 ? 3.404 15.458 -24.393 1.00 79.50 278 LEU A O 1
ATOM 2228 N N . LEU A 1 279 ? 5.248 14.200 -24.651 1.00 79.00 279 LEU A N 1
ATOM 2229 C CA . LEU A 1 279 ? 5.082 13.322 -23.492 1.00 79.00 279 LEU A CA 1
ATOM 2230 C C . LEU A 1 279 ? 5.043 14.092 -22.177 1.00 79.00 279 LEU A C 1
ATOM 2232 O O . LEU A 1 279 ? 4.129 13.888 -21.376 1.00 79.00 279 LEU A O 1
ATOM 2236 N N . GLY A 1 280 ? 6.033 14.964 -21.974 1.00 81.00 280 GLY A N 1
ATOM 2237 C CA . GLY A 1 280 ? 6.115 15.847 -20.817 1.00 81.00 280 GLY A CA 1
ATOM 2238 C C . GLY A 1 280 ? 4.905 16.771 -20.746 1.00 81.00 280 GLY A C 1
ATOM 2239 O O . GLY A 1 280 ? 4.183 16.744 -19.756 1.00 81.00 280 GLY A O 1
ATOM 2240 N N . GLU A 1 281 ? 4.603 17.481 -21.840 1.00 85.19 281 GLU A N 1
ATOM 2241 C CA . GLU A 1 281 ? 3.458 18.401 -21.924 1.00 85.19 281 GLU A CA 1
ATOM 2242 C C . GLU A 1 281 ? 2.128 17.706 -21.577 1.00 85.19 281 GLU A C 1
ATOM 2244 O O . GLU A 1 281 ? 1.334 18.226 -20.794 1.00 85.19 281 GLU A O 1
ATOM 2249 N N . VAL A 1 282 ? 1.879 16.512 -22.123 1.00 85.19 282 VAL A N 1
ATOM 2250 C CA . VAL A 1 282 ? 0.668 15.730 -21.827 1.00 85.19 282 VAL A CA 1
ATOM 2251 C C . VAL A 1 282 ? 0.644 15.252 -20.378 1.00 85.19 282 VAL A C 1
ATOM 2253 O O . VAL A 1 282 ? -0.408 15.301 -19.738 1.00 85.19 282 VAL A O 1
ATOM 2256 N N . SER A 1 283 ? 1.772 14.760 -19.865 1.00 84.75 283 SER A N 1
ATOM 2257 C CA . SER A 1 283 ? 1.855 14.255 -18.492 1.00 84.75 283 SER A CA 1
ATOM 2258 C C . SER A 1 283 ? 1.615 15.374 -17.482 1.00 84.75 283 SER A C 1
ATOM 2260 O O . SER A 1 283 ? 0.867 15.190 -16.523 1.00 84.75 283 SER A O 1
ATOM 2262 N N . ASP A 1 284 ? 2.174 16.554 -17.726 1.00 85.25 284 ASP A N 1
ATOM 2263 C CA . ASP A 1 284 ? 1.981 17.720 -16.871 1.00 85.25 284 ASP A CA 1
ATOM 2264 C C . ASP A 1 284 ? 0.540 18.233 -16.948 1.00 85.25 284 ASP A C 1
ATOM 2266 O O . ASP A 1 284 ? -0.083 18.435 -15.909 1.00 85.25 284 ASP A O 1
ATOM 2270 N N . LEU A 1 285 ? -0.060 18.297 -18.145 1.00 87.38 285 LEU A N 1
ATOM 2271 C CA . LEU A 1 285 ? -1.479 18.640 -18.306 1.00 87.38 285 LEU A CA 1
ATOM 2272 C C . LEU A 1 285 ? -2.412 17.670 -17.571 1.00 87.38 285 LEU A C 1
ATOM 2274 O O . LEU A 1 285 ? -3.401 18.099 -16.982 1.00 87.38 285 LEU A O 1
ATOM 2278 N N . LEU A 1 286 ? -2.121 16.367 -17.594 1.00 87.69 286 LEU A N 1
ATOM 2279 C CA . LEU A 1 286 ? -2.893 15.358 -16.866 1.00 87.69 286 LEU A CA 1
ATOM 2280 C C . LEU A 1 286 ? -2.758 15.520 -15.346 1.00 87.69 286 LEU A C 1
ATOM 2282 O O . LEU A 1 286 ? -3.764 15.441 -14.639 1.00 87.69 286 LEU A O 1
ATOM 2286 N N . ARG A 1 287 ? -1.546 15.783 -14.840 1.00 85.25 287 ARG A N 1
ATOM 2287 C CA . ARG A 1 287 ? -1.313 16.071 -13.413 1.00 85.25 287 ARG A CA 1
ATOM 2288 C C . ARG A 1 287 ? -2.015 17.355 -12.982 1.00 85.25 287 ARG A C 1
ATOM 2290 O O . ARG A 1 287 ? -2.670 17.375 -11.941 1.00 85.25 287 ARG A O 1
ATOM 2297 N N . ASP A 1 288 ? -1.938 18.403 -13.794 1.00 84.81 288 ASP A N 1
ATOM 2298 C CA . ASP A 1 288 ? -2.629 19.661 -13.536 1.00 84.81 288 ASP A CA 1
ATOM 2299 C C . ASP A 1 288 ? -4.147 19.484 -13.601 1.00 84.81 288 ASP A C 1
ATOM 2301 O O . ASP A 1 288 ? -4.865 20.080 -12.799 1.00 84.81 288 ASP A O 1
ATOM 2305 N N . LEU A 1 289 ? -4.659 18.653 -14.514 1.00 86.19 289 LEU A N 1
ATOM 2306 C CA . LEU A 1 289 ? -6.082 18.329 -14.606 1.00 86.19 289 LEU A CA 1
ATOM 2307 C C . LEU A 1 289 ? -6.550 17.620 -13.331 1.00 86.19 289 LEU A C 1
ATOM 2309 O O . LEU A 1 289 ? -7.552 18.019 -12.743 1.00 86.19 289 LEU A O 1
ATOM 2313 N N . GLU A 1 290 ? -5.806 16.615 -12.862 1.00 83.19 290 GLU A N 1
ATOM 2314 C CA . GLU A 1 290 ? -6.078 15.952 -11.583 1.00 83.19 290 GLU A CA 1
ATOM 2315 C C . GLU A 1 290 ? -6.062 16.964 -10.429 1.00 83.19 290 GLU A C 1
ATOM 2317 O O . GLU A 1 290 ? -7.003 17.027 -9.635 1.00 83.19 290 GLU A O 1
ATOM 2322 N N . LYS A 1 291 ? -5.044 17.827 -10.377 1.00 78.62 291 LYS A N 1
ATOM 2323 C CA . LYS A 1 291 ? -4.921 18.877 -9.362 1.00 78.62 291 LYS A CA 1
ATOM 2324 C C . LYS A 1 291 ? -6.061 19.894 -9.416 1.00 78.62 291 LYS A C 1
ATOM 2326 O O . LYS A 1 291 ? -6.474 20.361 -8.363 1.00 78.62 291 LYS A O 1
ATOM 2331 N N . ASN A 1 292 ? -6.583 20.246 -10.589 1.00 78.69 292 ASN A N 1
ATOM 2332 C CA . ASN A 1 292 ? -7.722 21.161 -10.718 1.00 78.69 292 ASN A CA 1
ATOM 2333 C C . ASN A 1 292 ? -9.046 20.482 -10.340 1.00 78.69 292 ASN A C 1
ATOM 2335 O O . ASN A 1 292 ? -9.892 21.118 -9.722 1.00 78.69 292 ASN A O 1
ATOM 2339 N N . ILE A 1 293 ? -9.218 19.191 -10.641 1.00 77.31 293 ILE A N 1
ATOM 2340 C CA . ILE A 1 293 ? -10.423 18.428 -10.275 1.00 77.31 293 ILE A CA 1
ATOM 2341 C C . ILE A 1 293 ? -10.502 18.198 -8.760 1.00 77.31 293 ILE A C 1
ATOM 2343 O O . ILE A 1 293 ? -11.573 18.327 -8.166 1.00 77.31 293 ILE A O 1
ATOM 2347 N N . TYR A 1 294 ? -9.372 17.865 -8.130 1.00 71.00 294 TYR A N 1
ATOM 2348 C CA . TYR A 1 294 ? -9.291 17.542 -6.700 1.00 71.00 294 TYR A CA 1
ATOM 2349 C C . TYR A 1 294 ? -8.724 18.690 -5.843 1.00 71.00 294 TYR A C 1
ATOM 2351 O O . TYR A 1 294 ? -8.571 18.558 -4.627 1.00 71.00 294 TYR A O 1
ATOM 2359 N N . GLY A 1 295 ? -8.431 19.836 -6.459 1.00 65.25 295 GLY A N 1
ATOM 2360 C CA . GLY A 1 295 ? -7.890 21.028 -5.809 1.00 65.25 295 GLY A CA 1
ATOM 2361 C C . GLY A 1 295 ? -8.876 21.696 -4.848 1.00 65.25 295 GLY A C 1
ATOM 2362 O O . GLY A 1 295 ? -10.036 21.297 -4.751 1.00 65.25 295 GLY A O 1
ATOM 2363 N N . PRO A 1 296 ? -8.429 22.695 -4.067 1.00 58.03 296 PRO A N 1
ATOM 2364 C CA . PRO A 1 296 ? -9.298 23.404 -3.125 1.00 58.03 296 PRO A CA 1
ATOM 2365 C C . PRO A 1 296 ? -10.390 24.231 -3.821 1.00 58.03 296 PRO A C 1
ATOM 2367 O O . PRO A 1 296 ? -11.471 24.368 -3.264 1.00 58.03 296 PRO A O 1
ATOM 2370 N N . ASN A 1 297 ? -10.127 24.730 -5.034 1.00 68.12 297 ASN A N 1
ATOM 2371 C CA . ASN A 1 297 ? -11.051 25.550 -5.821 1.00 68.12 297 ASN A CA 1
ATOM 2372 C C . ASN A 1 297 ? -11.135 24.999 -7.255 1.00 68.12 297 ASN A C 1
ATOM 2374 O O . ASN A 1 297 ? -10.371 25.447 -8.111 1.00 68.12 297 ASN A O 1
ATOM 2378 N N . PRO A 1 298 ? -11.988 23.996 -7.517 1.00 73.38 298 PRO A N 1
ATOM 2379 C CA . PRO A 1 298 ? -12.107 23.423 -8.850 1.00 73.38 298 PRO A CA 1
ATOM 2380 C C . PRO A 1 298 ? -12.803 24.404 -9.811 1.00 73.38 298 PRO A C 1
ATOM 2382 O O . PRO A 1 298 ? -13.867 24.938 -9.502 1.00 73.38 298 PRO A O 1
ATOM 2385 N N . ASP A 1 299 ? -12.204 24.633 -10.982 1.00 81.06 299 ASP A N 1
ATOM 2386 C CA . ASP A 1 299 ? -12.668 25.587 -12.001 1.00 81.06 299 ASP A CA 1
ATOM 2387 C C . ASP A 1 299 ? -13.109 24.835 -13.268 1.00 81.06 299 ASP A C 1
ATOM 2389 O O . ASP A 1 299 ? -12.285 24.320 -14.027 1.00 81.06 299 ASP A O 1
ATOM 2393 N N . ALA A 1 300 ? -14.426 24.746 -13.480 1.00 82.25 300 ALA A N 1
ATOM 2394 C CA . ALA A 1 300 ? -15.018 24.027 -14.608 1.00 82.25 300 ALA A CA 1
ATOM 2395 C C . ALA A 1 300 ? -14.601 24.596 -15.982 1.00 82.25 300 ALA A C 1
ATOM 2397 O O . ALA A 1 300 ? -14.131 23.808 -16.806 1.00 82.25 300 ALA A O 1
ATOM 2398 N N . PRO A 1 301 ? -14.718 25.913 -16.256 1.00 83.88 301 PRO A N 1
ATOM 2399 C CA . PRO A 1 301 ? -14.176 26.518 -17.472 1.00 83.88 301 PRO A CA 1
ATOM 2400 C C . PRO A 1 301 ? -12.710 26.166 -17.734 1.00 83.88 301 PRO A C 1
ATOM 2402 O O . PRO A 1 301 ? -12.376 25.741 -18.841 1.00 83.88 301 PRO A O 1
ATOM 2405 N N . ASN A 1 302 ? -11.849 26.283 -16.719 1.00 85.88 302 ASN A N 1
ATOM 2406 C CA . ASN A 1 302 ? -10.433 25.957 -16.871 1.00 85.88 302 ASN A CA 1
ATOM 2407 C C . ASN A 1 302 ? -10.224 24.467 -17.193 1.00 85.88 302 ASN A C 1
ATOM 2409 O O . ASN A 1 302 ? -9.480 24.130 -18.109 1.00 85.88 302 ASN A O 1
ATOM 2413 N N . ILE A 1 303 ? -10.942 23.566 -16.513 1.00 86.19 303 ILE A N 1
ATOM 2414 C CA . ILE A 1 303 ? -10.894 22.119 -16.777 1.00 86.19 303 ILE A CA 1
ATOM 2415 C C . ILE A 1 303 ? -11.300 21.793 -18.218 1.00 86.19 303 ILE A C 1
ATOM 2417 O O . ILE A 1 303 ? -10.645 20.974 -18.860 1.00 86.19 303 ILE A O 1
ATOM 2421 N N . LEU A 1 304 ? -12.349 22.428 -18.747 1.00 85.19 304 LEU A N 1
ATOM 2422 C CA . LEU A 1 304 ? -12.784 22.209 -20.129 1.00 85.19 304 LEU A CA 1
ATOM 2423 C C . LEU A 1 304 ? -11.735 22.694 -21.140 1.00 85.19 304 LEU A C 1
ATOM 2425 O O . LEU A 1 304 ? -11.429 21.967 -22.084 1.00 85.19 304 LEU A O 1
ATOM 2429 N N . ILE A 1 305 ? -11.116 23.856 -20.901 1.00 86.69 305 ILE A N 1
ATOM 2430 C CA . ILE A 1 305 ? -10.003 24.360 -21.723 1.00 86.69 305 ILE A CA 1
ATOM 2431 C C . ILE A 1 305 ? -8.826 23.378 -21.688 1.00 86.69 305 ILE A C 1
ATOM 2433 O O . ILE A 1 305 ? -8.287 23.009 -22.732 1.00 86.69 305 ILE A O 1
ATOM 2437 N N . MET A 1 306 ? -8.450 22.907 -20.496 1.00 86.44 306 MET A N 1
ATOM 2438 C CA . MET A 1 306 ? -7.380 21.924 -20.326 1.00 86.44 306 MET A CA 1
ATOM 2439 C C . MET A 1 306 ? -7.692 20.612 -21.048 1.00 86.44 306 MET A C 1
ATOM 2441 O O . MET A 1 306 ? -6.794 20.036 -21.653 1.00 86.44 306 MET A O 1
ATOM 2445 N N . LEU A 1 307 ? -8.947 20.147 -21.035 1.00 84.94 307 LEU A N 1
ATOM 2446 C CA . LEU A 1 307 ? -9.370 18.946 -21.761 1.00 84.94 307 LEU A CA 1
ATOM 2447 C C . LEU A 1 307 ? -9.279 19.096 -23.280 1.00 84.94 307 LEU A C 1
ATOM 2449 O O . LEU A 1 307 ? -8.960 18.115 -23.958 1.00 84.94 307 LEU A O 1
ATOM 2453 N N . ASP A 1 308 ? -9.578 20.274 -23.826 1.00 83.62 308 ASP A N 1
ATOM 2454 C CA . ASP A 1 308 ? -9.454 20.522 -25.263 1.00 83.62 308 ASP A CA 1
ATOM 2455 C C . ASP A 1 308 ? -7.977 20.578 -25.677 1.00 83.62 308 ASP A C 1
ATOM 2457 O O . ASP A 1 308 ? -7.576 19.843 -26.582 1.00 83.62 308 ASP A O 1
ATOM 2461 N N . VAL A 1 309 ? -7.133 21.308 -24.935 1.00 85.25 309 VAL A N 1
ATOM 2462 C CA . VAL A 1 309 ? -5.671 21.321 -25.155 1.00 85.25 309 VAL A CA 1
ATOM 2463 C C . VAL A 1 309 ? -5.084 19.914 -25.031 1.00 85.25 309 VAL A C 1
ATOM 2465 O O . VAL A 1 309 ? -4.292 19.484 -25.873 1.00 85.25 309 VAL A O 1
ATOM 2468 N N . LEU A 1 310 ? -5.497 19.172 -24.002 1.00 82.38 310 LEU A N 1
ATOM 2469 C CA . LEU A 1 310 ? -5.091 17.791 -23.787 1.00 82.38 310 LEU A CA 1
ATOM 2470 C C . LEU A 1 310 ? -5.548 16.902 -24.950 1.00 82.38 310 LEU A C 1
ATOM 2472 O O . LEU A 1 310 ? -4.766 16.082 -25.413 1.00 82.38 310 LEU A O 1
ATOM 2476 N N . SER A 1 311 ? -6.771 17.071 -25.463 1.00 79.56 311 SER A N 1
ATOM 2477 C CA . SER A 1 311 ? -7.273 16.301 -26.612 1.00 79.56 311 SER A CA 1
ATOM 2478 C C . SER A 1 311 ? -6.399 16.504 -27.853 1.00 79.56 311 SER A C 1
ATOM 2480 O O . SER A 1 311 ? -6.030 15.523 -28.503 1.00 79.56 311 SER A O 1
ATOM 2482 N N . ASP A 1 312 ? -6.025 17.749 -28.151 1.00 79.50 312 ASP A N 1
ATOM 2483 C CA . ASP A 1 312 ? -5.183 18.087 -29.303 1.00 79.50 312 ASP A CA 1
ATOM 2484 C C . ASP A 1 312 ? -3.759 17.544 -29.144 1.00 79.50 312 ASP A C 1
ATOM 2486 O O . ASP A 1 312 ? -3.208 16.917 -30.055 1.00 79.50 312 ASP A O 1
ATOM 2490 N N . ARG A 1 313 ? -3.164 17.731 -27.959 1.00 81.12 313 ARG A N 1
ATOM 2491 C CA . ARG A 1 313 ? -1.821 17.226 -27.640 1.00 81.12 313 ARG A CA 1
ATOM 2492 C C . ARG A 1 313 ? -1.766 15.705 -27.650 1.00 81.12 313 ARG A C 1
ATOM 2494 O O . ARG A 1 313 ? -0.830 15.138 -28.204 1.00 81.12 313 ARG A O 1
ATOM 2501 N N . LEU A 1 314 ? -2.792 15.041 -27.126 1.00 72.50 314 LEU A N 1
ATOM 2502 C CA . LEU A 1 314 ? -2.906 13.586 -27.155 1.00 72.50 314 LEU A CA 1
ATOM 2503 C C . LEU A 1 314 ? -3.085 13.044 -28.572 1.00 72.50 314 LEU A C 1
ATOM 2505 O O . LEU A 1 314 ? -2.490 12.022 -28.899 1.00 72.50 314 LEU A O 1
ATOM 2509 N N . ALA A 1 315 ? -3.861 13.711 -29.430 1.00 73.62 315 ALA A N 1
ATOM 2510 C CA . ALA A 1 315 ? -3.993 13.309 -30.828 1.00 73.62 315 ALA A CA 1
ATOM 2511 C C . ALA A 1 315 ? -2.648 13.395 -31.572 1.00 73.62 315 ALA A C 1
ATOM 2513 O O . ALA A 1 315 ? -2.287 12.462 -32.293 1.00 73.62 315 ALA A O 1
ATOM 2514 N N . ALA A 1 316 ? -1.883 14.469 -31.351 1.00 75.81 316 ALA A N 1
ATOM 2515 C CA . ALA A 1 316 ? -0.534 14.621 -31.896 1.00 75.81 316 ALA A CA 1
ATOM 2516 C C . ALA A 1 316 ? 0.437 13.562 -31.343 1.00 75.81 316 ALA A C 1
ATOM 2518 O O . ALA A 1 316 ? 1.233 12.990 -32.091 1.00 75.81 316 ALA A O 1
ATOM 2519 N N . LEU A 1 317 ? 0.333 13.262 -30.047 1.00 73.50 317 LEU A N 1
ATOM 2520 C CA . LEU A 1 317 ? 1.161 12.273 -29.370 1.00 73.50 317 LEU A CA 1
ATOM 2521 C C . LEU A 1 317 ? 0.890 10.847 -29.888 1.00 73.50 317 LEU A C 1
ATOM 2523 O O . LEU A 1 317 ? 1.826 10.119 -30.205 1.00 73.50 317 LEU A O 1
ATOM 2527 N N . VAL A 1 318 ? -0.380 10.464 -30.070 1.00 69.62 318 VAL A N 1
ATOM 2528 C CA . VAL A 1 318 ? -0.765 9.162 -30.651 1.00 69.62 318 VAL A CA 1
ATOM 2529 C C . VAL A 1 318 ? -0.207 8.993 -32.069 1.00 69.62 318 VAL A C 1
ATOM 2531 O O . VAL A 1 318 ? 0.289 7.918 -32.397 1.00 69.62 318 VAL A O 1
ATOM 2534 N N . GLN A 1 319 ? -0.218 10.049 -32.893 1.00 68.81 319 GLN A N 1
ATOM 2535 C CA . GLN A 1 319 ? 0.374 10.001 -34.238 1.00 68.81 319 GLN A CA 1
ATOM 2536 C C . GLN A 1 319 ? 1.880 9.709 -34.215 1.00 68.81 319 GLN A C 1
ATOM 2538 O O . GLN A 1 319 ? 2.370 9.004 -35.092 1.00 68.81 319 GLN A O 1
ATOM 2543 N N . HIS A 1 320 ? 2.602 10.212 -33.210 1.00 67.56 320 HIS A N 1
ATOM 2544 C CA . HIS A 1 320 ? 4.025 9.916 -33.036 1.00 67.56 320 HIS A CA 1
ATOM 2545 C C . HIS A 1 320 ? 4.239 8.494 -32.494 1.00 67.56 320 HIS A C 1
ATOM 2547 O O . HIS A 1 320 ? 5.138 7.789 -32.940 1.00 67.56 320 HIS A O 1
ATOM 2553 N N . TYR A 1 321 ? 3.387 8.030 -31.576 1.00 64.75 321 TYR A N 1
ATOM 2554 C CA . TYR A 1 321 ? 3.533 6.725 -30.925 1.00 64.75 321 TYR A CA 1
ATOM 2555 C C . TYR A 1 321 ? 3.142 5.508 -31.737 1.00 64.75 321 TYR A C 1
ATOM 2557 O O . TYR A 1 321 ? 3.634 4.417 -31.448 1.00 64.75 321 TYR A O 1
ATOM 2565 N N . ASP A 1 322 ? 2.212 5.635 -32.676 1.00 60.97 322 ASP A N 1
ATOM 2566 C CA . ASP A 1 322 ? 1.879 4.518 -33.563 1.00 60.97 322 ASP A CA 1
ATOM 2567 C C . ASP A 1 322 ? 3.049 4.182 -34.505 1.00 60.97 322 ASP A C 1
ATOM 2569 O O . ASP A 1 322 ? 3.099 3.081 -35.053 1.00 60.97 322 ASP A O 1
ATOM 2573 N N . ALA A 1 323 ? 4.013 5.097 -34.650 1.00 57.03 323 ALA A N 1
ATOM 2574 C CA . ALA A 1 323 ? 5.222 4.906 -35.441 1.00 57.03 323 ALA A CA 1
ATOM 2575 C C . ALA A 1 323 ? 6.411 4.321 -34.650 1.00 57.03 323 ALA A C 1
ATOM 2577 O O . ALA A 1 323 ? 7.364 3.858 -35.276 1.00 57.03 323 ALA A O 1
ATOM 2578 N N . LEU A 1 324 ? 6.375 4.323 -33.309 1.00 58.12 324 LEU A N 1
ATOM 2579 C CA . LEU A 1 324 ? 7.502 3.884 -32.476 1.00 58.12 324 LEU A CA 1
ATOM 2580 C C . LEU A 1 324 ? 7.399 2.392 -32.113 1.00 58.12 324 LEU A C 1
ATOM 2582 O O . LEU A 1 324 ? 6.326 1.941 -31.690 1.00 58.12 324 LEU A O 1
ATOM 2586 N N . PRO A 1 325 ? 8.493 1.614 -32.231 1.00 58.16 325 PRO A N 1
ATOM 2587 C CA . PRO A 1 325 ? 8.552 0.257 -31.712 1.00 58.16 325 PRO A CA 1
ATOM 2588 C C . PRO A 1 325 ? 8.292 0.263 -30.206 1.00 58.16 325 PRO A C 1
ATOM 2590 O O . PRO A 1 325 ? 8.968 0.927 -29.427 1.00 58.16 325 PRO A O 1
ATOM 2593 N N . ARG A 1 326 ? 7.281 -0.488 -29.777 1.00 67.88 326 ARG A N 1
ATOM 2594 C CA . ARG A 1 326 ? 7.000 -0.712 -28.359 1.00 67.88 326 ARG A CA 1
ATOM 2595 C C . ARG A 1 326 ? 7.552 -2.071 -27.984 1.00 67.88 326 ARG A C 1
ATOM 2597 O O . ARG A 1 326 ? 6.969 -3.085 -28.369 1.00 67.88 326 ARG A O 1
ATOM 2604 N N . GLU A 1 327 ? 8.660 -2.096 -27.259 1.00 69.94 327 GLU A N 1
ATOM 2605 C CA . GLU A 1 327 ? 9.205 -3.342 -26.732 1.00 69.94 327 GLU A CA 1
ATOM 2606 C C . GLU A 1 327 ? 8.395 -3.830 -25.534 1.00 69.94 327 GLU A C 1
ATOM 2608 O O . GLU A 1 327 ? 7.963 -3.049 -24.684 1.00 69.94 327 GLU A O 1
ATOM 2613 N N . LYS A 1 328 ? 8.177 -5.146 -25.462 1.00 77.31 328 LYS A N 1
ATOM 2614 C CA . LYS A 1 328 ? 7.527 -5.742 -24.296 1.00 77.31 328 LYS A CA 1
ATOM 2615 C C . LYS A 1 328 ? 8.418 -5.572 -23.078 1.00 77.31 328 LYS A C 1
ATOM 2617 O O . LYS A 1 328 ? 9.596 -5.912 -23.107 1.00 77.31 328 LYS A O 1
ATOM 2622 N N . ARG A 1 329 ? 7.812 -5.134 -21.985 1.00 77.50 329 ARG A N 1
ATOM 2623 C CA . ARG A 1 329 ? 8.466 -5.041 -20.685 1.00 77.50 329 ARG A CA 1
ATOM 2624 C C . ARG A 1 329 ? 8.280 -6.344 -19.906 1.00 77.50 329 ARG A C 1
ATOM 2626 O O . ARG A 1 329 ? 7.216 -6.967 -20.020 1.00 77.50 329 ARG A O 1
ATOM 2633 N N . PRO A 1 330 ? 9.276 -6.758 -19.107 1.00 78.81 330 PRO A N 1
ATOM 2634 C CA . PRO A 1 330 ? 9.187 -7.981 -18.325 1.00 78.81 330 PRO A CA 1
ATOM 2635 C C . PRO A 1 330 ? 8.055 -7.883 -17.296 1.00 78.81 330 PRO A C 1
ATOM 2637 O O . PRO A 1 330 ? 8.057 -7.039 -16.404 1.00 78.81 330 PRO A O 1
ATOM 2640 N N . GLU A 1 331 ? 7.069 -8.770 -17.431 1.00 86.62 331 GLU A N 1
ATOM 2641 C CA . GLU A 1 331 ? 5.981 -8.943 -16.459 1.00 86.62 331 GLU A CA 1
ATOM 2642 C C . GLU A 1 331 ? 6.437 -9.681 -15.196 1.00 86.62 331 GLU A C 1
ATOM 2644 O O . GLU A 1 331 ? 5.798 -9.556 -14.150 1.00 86.62 331 GLU A O 1
ATOM 2649 N N . SER A 1 332 ? 7.548 -10.416 -15.294 1.00 87.06 332 SER A N 1
ATOM 2650 C CA . SER A 1 332 ? 8.099 -11.270 -14.242 1.00 87.06 332 SER A CA 1
ATOM 2651 C C . SER A 1 332 ? 8.369 -10.511 -12.947 1.00 87.06 332 SER A C 1
ATOM 2653 O O . SER A 1 332 ? 8.093 -11.044 -11.885 1.00 87.06 332 SER A O 1
ATOM 2655 N N . HIS A 1 333 ? 8.828 -9.257 -12.993 1.00 88.06 333 HIS A N 1
ATOM 2656 C CA . HIS A 1 333 ? 9.138 -8.508 -11.766 1.00 88.06 333 HIS A CA 1
ATOM 2657 C C . HIS A 1 333 ? 7.884 -8.210 -10.940 1.00 88.06 333 HIS A C 1
ATOM 2659 O O . HIS A 1 333 ? 7.880 -8.401 -9.731 1.00 88.06 333 HIS A O 1
ATOM 2665 N N . LEU A 1 334 ? 6.788 -7.798 -11.587 1.00 89.62 334 LEU A N 1
ATOM 2666 C CA . LEU A 1 334 ? 5.521 -7.562 -10.887 1.00 89.62 334 LEU A CA 1
ATOM 2667 C C . LEU A 1 334 ? 4.884 -8.877 -10.416 1.00 89.62 334 LEU A C 1
ATOM 2669 O O . LEU A 1 334 ? 4.270 -8.902 -9.354 1.00 89.62 334 LEU A O 1
ATOM 2673 N N . GLN A 1 335 ? 5.043 -9.969 -11.170 1.00 89.94 335 GLN A N 1
ATOM 2674 C CA . GLN A 1 335 ? 4.609 -11.301 -10.732 1.00 89.94 335 GLN A CA 1
ATOM 2675 C C . GLN A 1 335 ? 5.394 -11.766 -9.497 1.00 89.94 335 GLN A C 1
ATOM 2677 O O . GLN A 1 335 ? 4.783 -12.142 -8.499 1.00 89.94 335 GLN A O 1
ATOM 2682 N N . ASN A 1 336 ? 6.722 -11.636 -9.519 1.00 89.44 336 ASN A N 1
ATOM 2683 C CA . ASN A 1 336 ? 7.604 -11.973 -8.403 1.00 89.44 336 ASN A CA 1
ATOM 2684 C C . ASN A 1 336 ? 7.281 -11.155 -7.146 1.00 89.44 336 ASN A C 1
ATOM 2686 O O . ASN A 1 336 ? 7.346 -11.706 -6.043 1.00 89.44 336 ASN A O 1
ATOM 2690 N N . ASP A 1 337 ? 6.920 -9.875 -7.301 1.00 92.81 337 ASP A N 1
ATOM 2691 C CA . ASP A 1 337 ? 6.473 -9.003 -6.208 1.00 92.81 337 ASP A CA 1
ATOM 2692 C C . ASP A 1 337 ? 5.122 -9.460 -5.636 1.00 92.81 337 ASP A C 1
ATOM 2694 O O . ASP A 1 337 ? 4.946 -9.497 -4.418 1.00 92.81 337 ASP A O 1
ATOM 2698 N N . LEU A 1 338 ? 4.161 -9.851 -6.484 1.00 92.25 338 LEU A N 1
ATOM 2699 C CA . LEU A 1 338 ? 2.874 -10.399 -6.028 1.00 92.25 338 LEU A CA 1
ATOM 2700 C C . LEU A 1 338 ? 3.050 -11.720 -5.276 1.00 92.25 338 LEU A C 1
ATOM 2702 O O . LEU A 1 338 ? 2.396 -11.923 -4.252 1.00 92.25 338 LEU A O 1
ATOM 2706 N N . GLU A 1 339 ? 3.936 -12.592 -5.753 1.00 91.56 339 GLU A N 1
ATOM 2707 C CA . GLU A 1 339 ? 4.305 -13.830 -5.066 1.00 91.56 339 GLU A CA 1
ATOM 2708 C C . GLU A 1 339 ? 4.996 -13.548 -3.727 1.00 91.56 339 GLU A C 1
ATOM 2710 O O . GLU A 1 339 ? 4.689 -14.209 -2.736 1.00 91.56 339 GLU A O 1
ATOM 2715 N N . ALA A 1 340 ? 5.865 -12.528 -3.668 1.00 91.88 340 ALA A N 1
ATOM 2716 C CA . ALA A 1 340 ? 6.501 -12.084 -2.426 1.00 91.88 340 ALA A CA 1
ATOM 2717 C C . ALA A 1 340 ? 5.450 -11.678 -1.396 1.00 91.88 340 ALA A C 1
ATOM 2719 O O . ALA A 1 340 ? 5.428 -12.165 -0.270 1.00 91.88 340 ALA A O 1
ATOM 2720 N N . LEU A 1 341 ? 4.537 -10.796 -1.806 1.00 92.31 341 LEU A N 1
ATOM 2721 C CA . LEU A 1 341 ? 3.477 -10.299 -0.943 1.00 92.31 341 LEU A CA 1
ATOM 2722 C C . LEU A 1 341 ? 2.557 -11.428 -0.480 1.00 92.31 341 LEU A C 1
ATOM 2724 O O . LEU A 1 341 ? 2.149 -11.434 0.677 1.00 92.31 341 LEU A O 1
ATOM 2728 N N . ALA A 1 342 ? 2.233 -12.380 -1.357 1.00 90.06 342 ALA A N 1
ATOM 2729 C CA . ALA A 1 342 ? 1.424 -13.537 -0.995 1.00 90.06 342 ALA A CA 1
ATOM 2730 C C . ALA A 1 342 ? 2.111 -14.402 0.073 1.00 90.06 342 ALA A C 1
ATOM 2732 O O . ALA A 1 342 ? 1.461 -14.766 1.050 1.00 90.06 342 ALA A O 1
ATOM 2733 N N . ALA A 1 343 ? 3.414 -14.667 -0.073 1.00 89.69 343 ALA A N 1
ATOM 2734 C CA . ALA A 1 343 ? 4.196 -15.408 0.917 1.00 89.69 343 ALA A CA 1
ATOM 2735 C C . ALA A 1 343 ? 4.254 -14.675 2.269 1.00 89.69 343 ALA A C 1
ATOM 2737 O O . ALA A 1 343 ? 4.011 -15.274 3.313 1.00 89.69 343 ALA A O 1
ATOM 2738 N N . LEU A 1 344 ? 4.487 -13.359 2.251 1.00 90.56 344 LEU A N 1
ATOM 2739 C CA . LEU A 1 344 ? 4.558 -12.527 3.457 1.00 90.56 344 LEU A CA 1
ATOM 2740 C C . LEU A 1 344 ? 3.219 -12.393 4.206 1.00 90.56 344 LEU A C 1
ATOM 2742 O O . LEU A 1 344 ? 3.214 -12.067 5.391 1.00 90.56 344 LEU A O 1
ATOM 2746 N N . MET A 1 345 ? 2.089 -12.617 3.530 1.00 86.81 345 MET A N 1
ATOM 2747 C CA . MET A 1 345 ? 0.745 -12.575 4.123 1.00 86.81 345 MET A CA 1
ATOM 2748 C C . MET A 1 345 ? 0.247 -13.939 4.629 1.00 86.81 345 MET A C 1
ATOM 2750 O O . MET A 1 345 ? -0.894 -14.021 5.090 1.00 86.81 345 MET A O 1
ATOM 2754 N N . ALA A 1 346 ? 1.045 -15.006 4.521 1.00 86.62 346 ALA A N 1
ATOM 2755 C CA . ALA A 1 346 ? 0.679 -16.316 5.050 1.00 86.62 346 ALA A CA 1
ATOM 2756 C C . ALA A 1 346 ? 0.540 -16.288 6.586 1.00 86.62 346 ALA A C 1
ATOM 2758 O O . ALA A 1 346 ? 1.225 -15.527 7.269 1.00 86.62 346 ALA A O 1
ATOM 2759 N N . GLU A 1 347 ? -0.341 -17.134 7.137 1.00 79.06 347 GLU A N 1
ATOM 2760 C CA . GLU A 1 347 ? -0.572 -17.214 8.592 1.00 79.06 347 GLU A CA 1
ATOM 2761 C C . GLU A 1 347 ? 0.692 -17.619 9.365 1.00 79.06 347 GLU A C 1
ATOM 2763 O O . GLU A 1 347 ? 0.931 -17.150 10.479 1.00 79.06 347 GLU A O 1
ATOM 2768 N N . GLU A 1 348 ? 1.513 -18.473 8.756 1.00 85.88 348 GLU A N 1
ATOM 2769 C CA . GLU A 1 348 ? 2.788 -18.926 9.290 1.00 85.88 348 GLU A CA 1
ATOM 2770 C C . GLU A 1 348 ? 3.842 -18.873 8.178 1.00 85.88 348 GLU A C 1
ATOM 2772 O O . GLU A 1 348 ? 3.739 -19.585 7.180 1.00 85.88 348 GLU A O 1
ATOM 2777 N N . VAL A 1 349 ? 4.854 -18.019 8.348 1.00 89.69 349 VAL A N 1
ATOM 2778 C CA . VAL A 1 349 ? 5.963 -17.841 7.405 1.00 89.69 349 VAL A CA 1
ATOM 2779 C C . VAL A 1 349 ? 7.299 -17.981 8.146 1.00 89.69 349 VAL A C 1
ATOM 2781 O O . VAL A 1 349 ? 7.412 -17.611 9.317 1.00 89.69 349 VAL A O 1
ATOM 2784 N N . GLY A 1 350 ? 8.302 -18.575 7.500 1.00 91.12 350 GLY A N 1
ATOM 2785 C CA . GLY A 1 350 ? 9.673 -18.677 7.999 1.00 91.12 350 GLY A CA 1
ATOM 2786 C C . GLY A 1 350 ? 10.649 -17.863 7.147 1.00 91.12 350 GLY A C 1
ATOM 2787 O O . GLY A 1 350 ? 10.276 -17.226 6.168 1.00 91.12 350 GLY A O 1
ATOM 2788 N N . VAL A 1 351 ? 11.930 -17.872 7.522 1.00 92.56 351 VAL A N 1
ATOM 2789 C CA . VAL A 1 351 ? 12.990 -17.117 6.817 1.00 92.56 351 VAL A CA 1
ATOM 2790 C C . VAL A 1 351 ? 13.127 -17.519 5.351 1.00 92.56 351 VAL A C 1
ATOM 2792 O O . VAL A 1 351 ? 13.345 -16.663 4.495 1.00 92.56 351 VAL A O 1
ATOM 2795 N N . ASP A 1 352 ? 13.023 -18.817 5.066 1.00 92.69 352 ASP A N 1
ATOM 2796 C CA . ASP A 1 352 ? 13.168 -19.332 3.709 1.00 92.69 352 ASP A CA 1
ATOM 2797 C C . ASP A 1 352 ? 12.007 -18.845 2.822 1.00 92.69 352 ASP A C 1
ATOM 2799 O O . ASP A 1 352 ? 12.237 -18.449 1.682 1.00 92.69 352 ASP A O 1
ATOM 2803 N N . GLU A 1 353 ? 10.785 -18.771 3.359 1.00 91.56 353 GLU A N 1
ATOM 2804 C CA . GLU A 1 353 ? 9.605 -18.262 2.655 1.00 91.56 353 GLU A CA 1
ATOM 2805 C C . GLU A 1 353 ? 9.565 -16.731 2.561 1.00 91.56 353 GLU A C 1
ATOM 2807 O O . GLU A 1 353 ? 9.095 -16.209 1.552 1.00 91.56 353 GLU A O 1
ATOM 2812 N N . ILE A 1 354 ? 10.069 -16.015 3.578 1.00 91.25 354 ILE A N 1
ATOM 2813 C CA . ILE A 1 354 ? 10.183 -14.549 3.560 1.00 91.25 354 ILE A CA 1
ATOM 2814 C C . ILE A 1 354 ? 11.082 -14.134 2.402 1.00 91.25 354 ILE A C 1
ATOM 2816 O O . ILE A 1 354 ? 10.625 -13.417 1.524 1.00 91.25 354 ILE A O 1
ATOM 2820 N N . PHE A 1 355 ? 12.332 -14.611 2.393 1.00 92.31 355 PHE A N 1
ATOM 2821 C CA . PHE A 1 355 ? 13.347 -14.102 1.471 1.00 92.31 355 PHE A CA 1
ATOM 2822 C C . PHE A 1 355 ? 13.422 -14.868 0.157 1.00 92.31 355 PHE A C 1
ATOM 2824 O O . PHE A 1 355 ? 13.936 -14.328 -0.817 1.00 92.31 355 PHE A O 1
ATOM 2831 N N . ARG A 1 356 ? 12.962 -16.127 0.109 1.00 90.12 356 ARG A N 1
ATOM 2832 C CA . ARG A 1 356 ? 12.908 -17.026 -1.068 1.00 90.12 356 ARG A CA 1
ATOM 2833 C C . ARG A 1 356 ? 14.243 -17.337 -1.766 1.00 90.12 356 ARG A C 1
ATOM 2835 O O . ARG A 1 356 ? 14.330 -18.337 -2.467 1.00 90.12 356 ARG A O 1
ATOM 2842 N N . HIS A 1 357 ? 15.282 -16.520 -1.589 1.00 92.38 357 HIS A N 1
ATOM 2843 C CA . HIS A 1 357 ? 16.591 -16.651 -2.222 1.00 92.38 357 HIS A CA 1
ATOM 2844 C C . HIS A 1 357 ? 17.718 -16.097 -1.322 1.00 92.38 357 HIS A C 1
ATOM 2846 O O . HIS A 1 357 ? 17.548 -15.025 -0.728 1.00 92.38 357 HIS A O 1
ATOM 2852 N N . PRO A 1 358 ? 18.898 -16.750 -1.241 1.00 93.94 358 PRO A N 1
ATOM 2853 C CA . PRO A 1 358 ? 20.019 -16.297 -0.407 1.00 93.94 358 PRO A CA 1
ATOM 2854 C C . PRO A 1 358 ? 20.495 -14.865 -0.677 1.00 93.94 358 PRO A C 1
ATOM 2856 O O . PRO A 1 358 ? 20.837 -14.138 0.250 1.00 93.94 358 PRO A O 1
ATOM 2859 N N . LEU A 1 359 ? 20.477 -14.415 -1.933 1.00 94.81 359 LEU A N 1
ATOM 2860 C CA . LEU A 1 359 ? 20.888 -13.043 -2.269 1.00 94.81 359 LEU A CA 1
ATOM 2861 C C . LEU A 1 359 ? 19.942 -11.966 -1.708 1.00 94.81 359 LEU A C 1
ATOM 2863 O O . LEU A 1 359 ? 20.379 -10.856 -1.414 1.00 94.81 359 LEU A O 1
ATOM 2867 N N . ARG A 1 360 ? 18.665 -12.294 -1.482 1.00 94.19 360 ARG A N 1
ATOM 2868 C CA . ARG A 1 360 ? 17.688 -11.357 -0.906 1.00 94.19 360 ARG A CA 1
ATOM 2869 C C . ARG A 1 360 ? 17.867 -11.216 0.597 1.00 94.19 360 ARG A C 1
ATOM 2871 O O . ARG A 1 360 ? 17.883 -10.103 1.112 1.00 94.19 360 ARG A O 1
ATOM 2878 N N . ILE A 1 361 ? 18.102 -12.327 1.298 1.00 95.44 361 ILE A N 1
ATOM 2879 C CA . ILE A 1 361 ? 18.485 -12.256 2.712 1.00 95.44 361 ILE A CA 1
ATOM 2880 C C . ILE A 1 361 ? 19.859 -11.595 2.878 1.00 95.44 361 ILE A C 1
ATOM 2882 O O . ILE A 1 361 ? 20.042 -10.829 3.815 1.00 95.44 361 ILE A O 1
ATOM 2886 N N . ALA A 1 362 ? 20.803 -11.791 1.952 1.00 96.06 362 ALA A N 1
ATOM 2887 C CA . ALA A 1 362 ? 22.064 -11.050 1.946 1.00 96.06 362 ALA A CA 1
ATOM 2888 C C . ALA A 1 362 ? 21.847 -9.535 1.830 1.00 96.06 362 ALA A C 1
ATOM 2890 O O . ALA A 1 362 ? 22.415 -8.782 2.616 1.00 96.06 362 ALA A O 1
ATOM 2891 N N . LEU A 1 363 ? 20.994 -9.098 0.899 1.00 95.56 363 LEU A N 1
ATOM 2892 C CA . LEU A 1 363 ? 20.627 -7.690 0.731 1.00 95.56 363 LEU A CA 1
ATOM 2893 C C . LEU A 1 363 ? 19.979 -7.114 1.996 1.00 95.56 363 LEU A C 1
ATOM 2895 O O . LEU A 1 363 ? 20.329 -6.021 2.437 1.00 95.56 363 LEU A O 1
ATOM 2899 N N . PHE A 1 364 ? 19.063 -7.868 2.607 1.00 95.69 364 PHE A N 1
ATOM 2900 C CA . PHE A 1 364 ? 18.452 -7.499 3.880 1.00 95.69 364 PHE A CA 1
ATOM 2901 C C . PHE A 1 364 ? 19.502 -7.342 4.988 1.00 95.69 364 PHE A C 1
ATOM 2903 O O . PHE A 1 364 ? 19.501 -6.345 5.714 1.00 95.69 364 PHE A O 1
ATOM 2910 N N . LEU A 1 365 ? 20.409 -8.312 5.119 1.00 95.44 365 LEU A N 1
ATOM 2911 C CA . LEU A 1 365 ? 21.449 -8.307 6.142 1.00 95.44 365 LEU A CA 1
ATOM 2912 C C . LEU A 1 365 ? 22.448 -7.165 5.930 1.00 95.44 365 LEU A C 1
ATOM 2914 O O . LEU A 1 365 ? 22.771 -6.484 6.896 1.00 95.44 365 LEU A O 1
ATOM 2918 N N . ASP A 1 366 ? 22.888 -6.883 4.703 1.00 94.44 366 ASP A N 1
ATOM 2919 C CA . ASP A 1 366 ? 23.824 -5.777 4.454 1.00 94.44 366 ASP A CA 1
ATOM 2920 C C . ASP A 1 366 ? 23.243 -4.414 4.876 1.00 94.44 366 ASP A C 1
ATOM 2922 O O . ASP A 1 366 ? 23.963 -3.559 5.391 1.00 94.44 366 ASP A O 1
ATOM 2926 N N . ARG A 1 367 ? 21.924 -4.234 4.744 1.00 91.00 367 ARG A N 1
ATOM 2927 C CA . ARG A 1 367 ? 21.229 -3.004 5.154 1.00 91.00 367 ARG A CA 1
ATOM 2928 C C . ARG A 1 367 ? 20.950 -2.910 6.654 1.00 91.00 367 ARG A C 1
ATOM 2930 O O . ARG A 1 367 ? 20.881 -1.805 7.186 1.00 91.00 367 ARG A O 1
ATOM 2937 N N . ASN A 1 368 ? 20.774 -4.042 7.337 1.00 91.88 368 ASN A N 1
ATOM 2938 C CA . ASN A 1 368 ? 20.337 -4.072 8.740 1.00 91.88 368 ASN A CA 1
ATOM 2939 C C . ASN A 1 368 ? 21.457 -4.374 9.744 1.00 91.88 368 ASN A C 1
ATOM 2941 O O . ASN A 1 368 ? 21.306 -4.065 10.927 1.00 91.88 368 ASN A O 1
ATOM 2945 N N . LEU A 1 369 ? 22.569 -4.963 9.299 1.00 91.81 369 LEU A N 1
ATOM 2946 C CA . LEU A 1 369 ? 23.729 -5.228 10.146 1.00 91.81 369 LEU A CA 1
ATOM 2947 C C . LEU A 1 369 ? 24.550 -3.954 10.349 1.00 91.81 369 LEU A C 1
ATOM 2949 O O . LEU A 1 369 ? 24.908 -3.248 9.403 1.00 91.81 369 LEU A O 1
ATOM 2953 N N . SER A 1 370 ? 24.874 -3.677 11.608 1.00 89.44 370 SER A N 1
ATOM 2954 C CA . SER A 1 370 ? 25.521 -2.427 12.023 1.00 89.44 370 SER A CA 1
ATOM 2955 C C . SER A 1 370 ? 26.996 -2.589 12.390 1.00 89.44 370 SER A C 1
ATOM 2957 O O . SER A 1 370 ? 27.792 -1.678 12.159 1.00 89.44 370 SER A O 1
ATOM 2959 N N . SER A 1 371 ? 27.381 -3.747 12.923 1.00 90.19 371 SER A N 1
ATOM 2960 C CA . SER A 1 371 ? 28.751 -4.042 13.345 1.00 90.19 371 SER A CA 1
ATOM 2961 C C . SER A 1 371 ? 29.658 -4.395 12.162 1.00 90.19 371 SER A C 1
ATOM 2963 O O . SER A 1 371 ? 29.242 -5.022 11.180 1.00 90.19 371 SER A O 1
ATOM 2965 N N . LYS A 1 372 ? 30.937 -4.010 12.259 1.00 88.62 372 LYS A N 1
ATOM 2966 C CA . LYS A 1 372 ? 31.948 -4.335 11.237 1.00 88.62 372 LYS A CA 1
ATOM 2967 C C . LYS A 1 372 ? 32.165 -5.842 11.140 1.00 88.62 372 LYS A C 1
ATOM 2969 O O . LYS A 1 372 ? 32.382 -6.359 10.049 1.00 88.62 372 LYS A O 1
ATOM 2974 N N . GLU A 1 373 ? 32.072 -6.539 12.265 1.00 88.56 373 GLU A N 1
ATOM 2975 C CA . GLU A 1 373 ? 32.218 -7.984 12.384 1.00 88.56 373 GLU A CA 1
ATOM 2976 C C . GLU A 1 373 ? 31.091 -8.711 11.646 1.00 88.56 373 GLU A C 1
ATOM 2978 O O . GLU A 1 373 ? 31.367 -9.619 10.861 1.00 88.56 373 GLU A O 1
ATOM 2983 N N . ALA A 1 374 ? 29.832 -8.293 11.831 1.00 89.69 374 ALA A N 1
ATOM 2984 C CA . ALA A 1 374 ? 28.700 -8.926 11.158 1.00 89.69 374 ALA A CA 1
ATOM 2985 C C . ALA A 1 374 ? 28.706 -8.662 9.646 1.00 89.69 374 ALA A C 1
ATOM 2987 O O . ALA A 1 374 ? 28.511 -9.591 8.860 1.00 89.69 374 ALA A O 1
ATOM 2988 N N . ARG A 1 375 ? 29.002 -7.426 9.218 1.00 91.94 375 ARG A N 1
ATOM 2989 C CA . ARG A 1 375 ? 29.150 -7.111 7.785 1.00 91.94 375 ARG A CA 1
ATOM 2990 C C . ARG A 1 375 ? 30.338 -7.853 7.173 1.00 91.94 375 ARG A C 1
ATOM 2992 O O . ARG A 1 375 ? 30.211 -8.421 6.094 1.00 91.94 375 ARG A O 1
ATOM 2999 N N . GLY A 1 376 ? 31.463 -7.934 7.882 1.00 91.94 376 GLY A N 1
ATOM 3000 C CA . GLY A 1 376 ? 32.617 -8.733 7.468 1.00 91.94 376 GLY A CA 1
ATOM 3001 C C . GLY A 1 376 ? 32.286 -10.223 7.338 1.00 91.94 376 GLY A C 1
ATOM 3002 O O . GLY A 1 376 ? 32.695 -10.860 6.371 1.00 91.94 376 GLY A O 1
ATOM 3003 N N . ALA A 1 377 ? 31.498 -10.781 8.261 1.00 93.44 377 ALA A N 1
ATOM 3004 C CA . ALA A 1 377 ? 31.030 -12.164 8.199 1.00 93.44 377 ALA A CA 1
ATOM 3005 C C . ALA A 1 377 ? 30.090 -12.418 7.007 1.00 93.44 377 ALA A C 1
ATOM 3007 O O . ALA A 1 377 ? 30.219 -13.450 6.342 1.00 93.44 377 ALA A O 1
ATOM 3008 N N . LEU A 1 378 ? 29.186 -11.480 6.706 1.00 95.19 378 LEU A N 1
ATOM 3009 C CA . LEU A 1 378 ? 28.323 -11.535 5.525 1.00 95.19 378 LEU A CA 1
ATOM 3010 C C . LEU A 1 378 ? 29.153 -11.573 4.238 1.00 95.19 378 LEU A C 1
ATOM 3012 O O . LEU A 1 378 ? 29.036 -12.516 3.457 1.00 95.19 378 LEU A O 1
ATOM 3016 N N . TRP A 1 379 ? 30.044 -10.598 4.057 1.00 94.88 379 TRP A N 1
ATOM 3017 C CA . TRP A 1 379 ? 30.850 -10.487 2.841 1.00 94.88 379 TRP A CA 1
ATOM 3018 C C . TRP A 1 379 ? 31.881 -11.607 2.704 1.00 94.88 379 TRP A C 1
ATOM 3020 O O . TRP A 1 379 ? 32.125 -12.068 1.597 1.00 94.88 379 TRP A O 1
ATOM 3030 N N . LYS A 1 380 ? 32.400 -12.149 3.812 1.00 94.62 380 LYS A N 1
ATOM 3031 C CA . LYS A 1 380 ? 33.217 -13.372 3.789 1.00 94.62 380 LYS A CA 1
ATOM 3032 C C . LYS A 1 380 ? 32.422 -14.589 3.311 1.00 94.62 380 LYS A C 1
ATOM 3034 O O . LYS A 1 380 ? 32.963 -15.433 2.605 1.00 94.62 380 LYS A O 1
ATOM 3039 N N . THR A 1 381 ? 31.150 -14.688 3.692 1.00 94.62 381 THR A N 1
ATOM 3040 C CA . THR A 1 381 ? 30.268 -15.787 3.263 1.00 94.62 381 THR A CA 1
ATOM 3041 C C . THR A 1 381 ? 29.904 -15.667 1.777 1.00 94.62 381 THR A C 1
ATOM 3043 O O . THR A 1 381 ? 29.750 -16.680 1.099 1.00 94.62 381 THR A O 1
ATOM 3046 N N . LEU A 1 382 ? 29.804 -14.438 1.262 1.00 95.69 382 LEU A N 1
ATOM 3047 C CA . LEU A 1 382 ? 29.494 -14.135 -0.139 1.00 95.69 382 LEU A CA 1
ATOM 3048 C C . LEU A 1 382 ? 30.728 -13.933 -1.028 1.00 95.69 382 LEU A C 1
ATOM 3050 O O . LEU A 1 382 ? 30.554 -13.649 -2.209 1.00 95.69 382 LEU A O 1
ATOM 3054 N N . ALA A 1 383 ? 31.945 -14.084 -0.497 1.00 95.88 383 ALA A N 1
ATOM 3055 C CA . ALA A 1 383 ? 33.180 -13.749 -1.208 1.00 95.88 383 ALA A CA 1
ATOM 3056 C C . ALA A 1 383 ? 33.280 -14.381 -2.612 1.00 95.88 383 ALA A C 1
ATOM 3058 O O . ALA A 1 383 ? 33.530 -13.624 -3.545 1.00 95.88 383 ALA A O 1
ATOM 3059 N N . PRO A 1 384 ? 32.970 -15.682 -2.819 1.00 95.62 384 PRO A N 1
ATOM 3060 C CA . PRO A 1 384 ? 33.026 -16.279 -4.158 1.00 95.62 384 PRO A CA 1
ATOM 3061 C C . PRO A 1 384 ? 32.115 -15.577 -5.177 1.00 95.62 384 PRO A C 1
ATOM 3063 O O . PRO A 1 384 ? 32.532 -15.276 -6.291 1.00 95.62 384 PRO A O 1
ATOM 3066 N N . TYR A 1 385 ? 30.886 -15.243 -4.772 1.00 96.31 385 TYR A N 1
ATOM 3067 C CA . TYR A 1 385 ? 29.943 -14.512 -5.618 1.00 96.31 385 TYR A CA 1
ATOM 3068 C C . TYR A 1 385 ? 30.395 -13.068 -5.860 1.00 96.31 385 TYR A C 1
ATOM 3070 O O . TYR A 1 385 ? 30.322 -12.578 -6.985 1.00 96.31 385 TYR A O 1
ATOM 3078 N N . ALA A 1 386 ? 30.873 -12.387 -4.815 1.00 95.81 386 ALA A N 1
ATOM 3079 C CA . ALA A 1 386 ? 31.315 -11.004 -4.919 1.00 95.81 386 ALA A CA 1
ATOM 3080 C C . ALA A 1 386 ? 32.521 -10.858 -5.862 1.00 95.81 386 ALA A C 1
ATOM 3082 O O . ALA A 1 386 ? 32.539 -9.956 -6.693 1.00 95.81 386 ALA A O 1
ATOM 3083 N N . GLU A 1 387 ? 33.489 -11.771 -5.778 1.00 96.62 387 GLU A N 1
ATOM 3084 C CA . GLU A 1 387 ? 34.667 -11.806 -6.652 1.00 96.62 387 GLU A CA 1
ATOM 3085 C C . GLU A 1 387 ? 34.291 -12.095 -8.113 1.00 96.62 387 GLU A C 1
ATOM 3087 O O . GLU A 1 387 ? 34.762 -11.401 -9.021 1.00 96.62 387 GLU A O 1
ATOM 3092 N N . ALA A 1 388 ? 33.397 -13.064 -8.345 1.00 95.94 388 ALA A N 1
ATOM 3093 C CA . ALA A 1 388 ? 32.892 -13.368 -9.683 1.00 95.94 388 ALA A CA 1
ATOM 3094 C C . ALA A 1 388 ? 32.144 -12.168 -10.292 1.00 95.94 388 ALA A C 1
ATOM 3096 O O . ALA A 1 388 ? 32.369 -11.812 -11.449 1.00 95.94 388 ALA A O 1
ATOM 3097 N N . PHE A 1 389 ? 31.307 -11.490 -9.500 1.00 96.31 389 PHE A N 1
ATOM 3098 C CA . PHE A 1 389 ? 30.587 -10.295 -9.936 1.00 96.31 389 PHE A CA 1
ATOM 3099 C C . PHE A 1 389 ? 31.528 -9.129 -10.268 1.00 96.31 389 PHE A C 1
ATOM 3101 O O . PHE A 1 389 ? 31.410 -8.549 -11.344 1.00 96.31 389 PHE A O 1
ATOM 3108 N N . GLU A 1 390 ? 32.479 -8.800 -9.390 1.00 95.25 390 GLU A N 1
ATOM 3109 C CA . GLU A 1 390 ? 33.436 -7.697 -9.597 1.00 95.25 390 GLU A CA 1
ATOM 3110 C C . GLU A 1 390 ? 34.333 -7.902 -10.825 1.00 95.25 390 GLU A C 1
ATOM 3112 O O . GLU A 1 390 ? 34.828 -6.938 -11.416 1.00 95.25 390 GLU A O 1
ATOM 3117 N N . THR A 1 391 ? 34.538 -9.156 -11.223 1.00 94.50 391 THR A N 1
ATOM 3118 C CA . THR A 1 391 ? 35.269 -9.499 -12.444 1.00 94.50 391 THR A CA 1
ATOM 3119 C C . THR A 1 391 ? 34.361 -9.357 -13.665 1.00 94.50 391 THR A C 1
ATOM 3121 O O . THR A 1 391 ? 34.670 -8.584 -14.571 1.00 94.50 391 THR A O 1
ATOM 3124 N N . ALA A 1 392 ? 33.189 -10.000 -13.650 1.00 93.62 392 ALA A N 1
ATOM 3125 C CA . ALA A 1 392 ? 32.249 -9.996 -14.768 1.00 93.62 392 ALA A CA 1
ATOM 3126 C C . ALA A 1 392 ? 31.665 -8.603 -15.075 1.00 93.62 392 ALA A C 1
ATOM 3128 O O . ALA A 1 392 ? 31.453 -8.259 -16.236 1.00 93.62 392 ALA A O 1
ATOM 3129 N N . ILE A 1 393 ? 31.445 -7.749 -14.068 1.00 94.44 393 ILE A N 1
ATOM 3130 C CA . ILE A 1 393 ? 30.877 -6.405 -14.271 1.00 94.44 393 ILE A CA 1
ATOM 3131 C C . ILE A 1 393 ? 31.808 -5.488 -15.081 1.00 94.44 393 ILE A C 1
ATOM 3133 O O . ILE A 1 393 ? 31.346 -4.536 -15.709 1.00 94.44 393 ILE A O 1
ATOM 3137 N N . ARG A 1 394 ? 33.118 -5.780 -15.123 1.00 93.50 394 ARG A N 1
ATOM 3138 C CA . ARG A 1 394 ? 34.108 -5.001 -15.892 1.00 93.50 394 ARG A CA 1
ATOM 3139 C C . ARG A 1 394 ? 33.941 -5.134 -17.401 1.00 93.50 394 ARG A C 1
ATOM 3141 O O . ARG A 1 394 ? 34.477 -4.294 -18.121 1.00 93.50 394 ARG A O 1
ATOM 3148 N N . ILE A 1 395 ? 33.195 -6.144 -17.846 1.00 92.06 395 ILE A N 1
ATOM 3149 C CA . ILE A 1 395 ? 32.807 -6.354 -19.244 1.00 92.06 395 ILE A CA 1
ATOM 3150 C C . ILE A 1 395 ? 31.890 -5.223 -19.725 1.00 92.06 395 ILE A C 1
ATOM 3152 O O . ILE A 1 395 ? 31.953 -4.841 -20.889 1.00 92.06 395 ILE A O 1
ATOM 3156 N N . LEU A 1 396 ? 31.077 -4.654 -18.828 1.00 90.00 396 LEU A N 1
ATOM 3157 C CA . LEU A 1 396 ? 30.243 -3.497 -19.140 1.00 90.00 396 LEU A CA 1
ATOM 3158 C C . LEU A 1 396 ? 31.067 -2.203 -19.163 1.00 90.00 396 LEU A C 1
ATOM 3160 O O . LEU A 1 396 ? 32.050 -2.042 -18.420 1.00 90.00 396 LEU A O 1
ATOM 3164 N N . GLU A 1 397 ? 30.614 -1.248 -19.976 1.00 87.81 397 GLU A N 1
ATOM 3165 C CA . GLU A 1 397 ? 31.151 0.112 -19.990 1.00 87.81 397 GLU A CA 1
ATOM 3166 C C . GLU A 1 397 ? 30.973 0.787 -18.626 1.00 87.81 397 GLU A C 1
ATOM 3168 O O . GLU A 1 397 ? 30.014 0.521 -17.905 1.00 87.81 397 GLU A O 1
ATOM 3173 N N . GLU A 1 398 ? 31.882 1.694 -18.259 1.00 83.38 398 GLU A N 1
ATOM 3174 C CA . GLU A 1 398 ? 31.909 2.308 -16.923 1.00 83.38 398 GLU A CA 1
ATOM 3175 C C . GLU A 1 398 ? 30.581 2.978 -16.529 1.00 83.38 398 GLU A C 1
ATOM 3177 O O . GLU A 1 398 ? 30.158 2.849 -15.383 1.00 83.38 398 GLU A O 1
ATOM 3182 N N . GLY A 1 399 ? 29.889 3.615 -17.480 1.00 80.81 399 GLY A N 1
ATOM 3183 C CA . GLY A 1 399 ? 28.580 4.239 -17.254 1.00 80.81 399 GLY A CA 1
ATOM 3184 C C . GLY A 1 399 ? 27.418 3.255 -17.063 1.00 80.81 399 GLY A C 1
ATOM 3185 O O . GLY A 1 399 ? 26.360 3.650 -16.579 1.00 80.81 399 GLY A O 1
ATOM 3186 N N . GLU A 1 400 ? 27.602 1.982 -17.415 1.00 81.19 400 GLU A N 1
ATOM 3187 C CA . GLU A 1 400 ? 26.586 0.930 -17.297 1.00 81.19 400 GLU A CA 1
ATOM 3188 C C . GLU A 1 400 ? 26.776 0.051 -16.055 1.00 81.19 400 GLU A C 1
ATOM 3190 O O . GLU A 1 400 ? 25.850 -0.663 -15.651 1.00 81.19 400 GLU A O 1
ATOM 3195 N N . ARG A 1 401 ? 27.958 0.107 -15.427 1.00 87.75 401 ARG A N 1
ATOM 3196 C CA . ARG A 1 401 ? 28.298 -0.698 -14.249 1.00 87.75 401 ARG A CA 1
ATOM 3197 C C . ARG A 1 401 ? 27.379 -0.356 -13.083 1.00 87.75 401 ARG A C 1
ATOM 3199 O O . ARG A 1 401 ? 27.303 0.784 -12.632 1.00 87.75 401 ARG A O 1
ATOM 3206 N N . GLN A 1 402 ? 26.695 -1.375 -12.575 1.00 88.00 402 GLN A N 1
ATOM 3207 C CA . GLN A 1 402 ? 25.851 -1.272 -11.389 1.00 88.00 402 GLN A CA 1
ATOM 3208 C C . GLN A 1 402 ? 26.606 -1.767 -10.155 1.00 88.00 402 GLN A C 1
ATOM 3210 O O . GLN A 1 402 ? 27.463 -2.641 -10.251 1.00 88.00 402 GLN A O 1
ATOM 3215 N N . GLY A 1 403 ? 26.278 -1.216 -8.986 1.00 90.62 403 GLY A N 1
ATOM 3216 C CA . GLY A 1 403 ? 26.881 -1.637 -7.721 1.00 90.62 403 GLY A CA 1
ATOM 3217 C C . GLY A 1 403 ? 26.362 -2.989 -7.219 1.00 90.62 403 GLY A C 1
ATOM 3218 O O . GLY A 1 403 ? 25.316 -3.480 -7.650 1.00 90.62 403 GLY A O 1
ATOM 3219 N N . MET A 1 404 ? 27.059 -3.552 -6.229 1.00 93.25 404 MET A N 1
ATOM 3220 C CA . MET A 1 404 ? 26.717 -4.837 -5.604 1.00 93.25 404 MET A CA 1
ATOM 3221 C C . MET A 1 404 ? 25.273 -4.897 -5.080 1.00 93.25 404 MET A C 1
ATOM 3223 O O . MET A 1 404 ? 24.612 -5.923 -5.194 1.00 93.25 404 MET A O 1
ATOM 3227 N N . GLU A 1 405 ? 24.738 -3.795 -4.554 1.00 91.00 405 GLU A N 1
ATOM 3228 C CA . GLU A 1 405 ? 23.348 -3.731 -4.090 1.00 91.00 405 GLU A CA 1
ATOM 3229 C C . GLU A 1 405 ? 22.336 -4.055 -5.206 1.00 91.00 405 GLU A C 1
ATOM 3231 O O . GLU A 1 405 ? 21.373 -4.794 -4.988 1.00 91.00 405 GLU A O 1
ATOM 3236 N N . HIS A 1 406 ? 22.587 -3.557 -6.421 1.00 89.69 406 HIS A N 1
ATOM 3237 C CA . HIS A 1 406 ? 21.787 -3.875 -7.604 1.00 89.69 406 HIS A CA 1
ATOM 3238 C C . HIS A 1 406 ? 21.934 -5.357 -7.970 1.00 89.69 406 HIS A C 1
ATOM 3240 O O . HIS A 1 406 ? 20.949 -6.011 -8.310 1.00 89.69 406 HIS A O 1
ATOM 3246 N N . ALA A 1 407 ? 23.146 -5.905 -7.839 1.00 92.25 407 ALA A N 1
ATOM 3247 C CA . ALA A 1 407 ? 23.446 -7.301 -8.140 1.00 92.25 407 ALA A CA 1
ATOM 3248 C C . ALA A 1 407 ? 22.771 -8.288 -7.191 1.00 92.25 407 ALA A C 1
ATOM 3250 O O . ALA A 1 407 ? 22.282 -9.325 -7.630 1.00 92.25 407 ALA A O 1
ATOM 3251 N N . LEU A 1 408 ? 22.684 -7.961 -5.901 1.00 93.50 408 LEU A N 1
ATOM 3252 C CA . LEU A 1 408 ? 21.955 -8.786 -4.937 1.00 93.50 408 LEU A CA 1
ATOM 3253 C C . LEU A 1 408 ? 20.443 -8.812 -5.222 1.00 93.50 408 LEU A C 1
ATOM 3255 O O . LEU A 1 408 ? 19.783 -9.822 -4.976 1.00 93.50 408 LEU A O 1
ATOM 3259 N N . ARG A 1 409 ? 19.891 -7.712 -5.747 1.00 90.81 409 ARG A N 1
ATOM 3260 C CA . ARG A 1 409 ? 18.453 -7.548 -6.003 1.00 90.81 409 ARG A CA 1
ATOM 3261 C C . ARG A 1 409 ? 17.999 -8.141 -7.340 1.00 90.81 409 ARG A C 1
ATOM 3263 O O . ARG A 1 409 ? 16.973 -8.829 -7.390 1.00 90.81 409 ARG A O 1
ATOM 3270 N N . TRP A 1 410 ? 18.767 -7.892 -8.402 1.00 90.31 410 TRP A N 1
ATOM 3271 C CA . TRP A 1 410 ? 18.474 -8.295 -9.783 1.00 90.31 410 TRP A CA 1
ATOM 3272 C C . TRP A 1 410 ? 19.601 -9.146 -10.403 1.00 90.31 410 TRP A C 1
ATOM 3274 O O . TRP A 1 410 ? 20.121 -8.812 -11.470 1.00 90.31 410 TRP A O 1
ATOM 3284 N N . PRO A 1 411 ? 19.989 -10.270 -9.770 1.00 90.75 411 PRO A N 1
ATOM 3285 C CA . PRO A 1 411 ? 21.141 -11.063 -10.207 1.00 90.75 411 PRO A CA 1
ATOM 3286 C C . PRO A 1 411 ? 20.997 -11.600 -11.638 1.00 90.75 411 PRO A C 1
ATOM 3288 O O . PRO A 1 411 ? 21.947 -11.578 -12.418 1.00 90.75 411 PRO A O 1
ATOM 3291 N N . VAL A 1 412 ? 19.791 -12.045 -12.007 1.00 89.19 412 VAL A N 1
ATOM 3292 C CA . VAL A 1 412 ? 19.501 -12.608 -13.337 1.00 89.19 412 VAL A CA 1
ATOM 3293 C C . VAL A 1 412 ? 19.524 -11.528 -14.421 1.00 89.19 412 VAL A C 1
ATOM 3295 O O . VAL A 1 412 ? 20.032 -11.776 -15.515 1.00 89.19 412 VAL A O 1
ATOM 3298 N N . ASP A 1 413 ? 19.027 -10.324 -14.127 1.00 87.75 413 ASP A N 1
ATOM 3299 C CA . ASP A 1 413 ? 19.014 -9.221 -15.094 1.00 87.75 413 ASP A CA 1
ATOM 3300 C C . ASP A 1 413 ? 20.431 -8.725 -15.376 1.00 87.75 413 ASP A C 1
ATOM 3302 O O . ASP A 1 413 ? 20.785 -8.505 -16.535 1.00 87.75 413 ASP A O 1
ATOM 3306 N N . ILE A 1 414 ? 21.259 -8.600 -14.331 1.00 90.06 414 ILE A N 1
ATOM 3307 C CA . ILE A 1 414 ? 22.680 -8.278 -14.482 1.00 90.06 414 ILE A CA 1
ATOM 3308 C C . ILE A 1 414 ? 23.374 -9.337 -15.334 1.00 90.06 414 ILE A C 1
ATOM 3310 O O . ILE A 1 414 ? 24.029 -8.981 -16.313 1.00 90.06 414 ILE A O 1
ATOM 3314 N N . LEU A 1 415 ? 23.224 -10.625 -14.998 1.00 92.62 415 LEU A N 1
ATOM 3315 C CA . LEU A 1 415 ? 23.867 -11.699 -15.756 1.00 92.62 415 LEU A CA 1
ATOM 3316 C C . LEU A 1 415 ? 23.433 -11.668 -17.228 1.00 92.62 415 LEU A C 1
ATOM 3318 O O . LEU A 1 415 ? 24.266 -11.802 -18.120 1.00 92.62 415 LEU A O 1
ATOM 3322 N N . THR A 1 416 ? 22.143 -11.444 -17.489 1.00 90.44 416 THR A N 1
ATOM 3323 C CA . THR A 1 416 ? 21.598 -11.350 -18.852 1.00 90.44 416 THR A CA 1
ATOM 3324 C C . THR A 1 416 ? 22.221 -10.190 -19.628 1.00 90.44 416 THR A C 1
ATOM 3326 O O . THR A 1 416 ? 22.572 -10.359 -20.795 1.00 90.44 416 THR A O 1
ATOM 3329 N N . ARG A 1 417 ? 22.399 -9.027 -18.987 1.00 88.56 417 ARG A N 1
ATOM 3330 C CA . ARG A 1 417 ? 23.064 -7.866 -19.599 1.00 88.56 417 ARG A CA 1
ATOM 3331 C C . ARG A 1 417 ? 24.530 -8.145 -19.899 1.00 88.56 417 ARG A C 1
ATOM 3333 O O . ARG A 1 417 ? 24.953 -7.910 -21.023 1.00 88.56 417 ARG A O 1
ATOM 3340 N N . ILE A 1 418 ? 25.274 -8.689 -18.935 1.00 92.06 418 ILE A N 1
ATOM 3341 C CA . ILE A 1 418 ? 26.690 -9.037 -19.115 1.00 92.06 418 ILE A CA 1
ATOM 3342 C C . ILE A 1 418 ? 26.840 -10.035 -20.270 1.00 92.06 418 ILE A C 1
ATOM 3344 O O . ILE A 1 418 ? 27.625 -9.801 -21.183 1.00 92.06 418 ILE A O 1
ATOM 3348 N N . LYS A 1 419 ? 26.028 -11.100 -20.296 1.00 92.25 419 LYS A N 1
ATOM 3349 C CA . LYS A 1 419 ? 26.049 -12.114 -21.363 1.00 92.25 419 LYS A CA 1
ATOM 3350 C C . LYS A 1 419 ? 25.748 -11.553 -22.751 1.00 92.25 419 LYS A C 1
ATOM 3352 O O . LYS A 1 419 ? 26.292 -12.061 -23.725 1.00 92.25 419 LYS A O 1
ATOM 3357 N N . ALA A 1 420 ? 24.901 -10.530 -22.860 1.00 88.94 420 ALA A N 1
ATOM 3358 C CA . ALA A 1 420 ? 24.542 -9.939 -24.149 1.00 88.94 420 ALA A CA 1
ATOM 3359 C C . ALA A 1 420 ? 25.725 -9.249 -24.852 1.00 88.94 420 ALA A C 1
ATOM 3361 O O . ALA A 1 420 ? 25.702 -9.110 -26.073 1.00 88.94 420 ALA A O 1
ATOM 3362 N N . VAL A 1 421 ? 26.741 -8.833 -24.092 1.00 90.75 421 VAL A N 1
ATOM 3363 C CA . VAL A 1 421 ? 27.926 -8.118 -24.593 1.00 90.75 421 VAL A CA 1
ATOM 3364 C C . VAL A 1 421 ? 29.243 -8.821 -24.237 1.00 90.75 421 VAL A C 1
ATOM 3366 O O . VAL A 1 421 ? 30.313 -8.255 -24.445 1.00 90.75 421 VAL A O 1
ATOM 3369 N N . CYS A 1 422 ? 29.181 -10.049 -23.705 1.00 91.56 422 CYS A N 1
ATOM 3370 C CA . CYS A 1 422 ? 30.345 -10.809 -23.247 1.00 91.56 422 CYS A CA 1
ATOM 3371 C C . CYS A 1 422 ? 31.224 -11.225 -24.443 1.00 91.56 422 CYS A C 1
ATOM 3373 O O . CYS A 1 422 ? 30.756 -11.973 -25.306 1.00 91.56 422 CYS A O 1
ATOM 3375 N N . PRO A 1 423 ? 32.482 -10.752 -24.539 1.00 91.56 423 PRO A N 1
ATOM 3376 C CA . PRO A 1 423 ? 33.395 -11.181 -25.591 1.00 91.56 423 PRO A CA 1
ATOM 3377 C C . PRO A 1 423 ? 33.925 -12.592 -25.306 1.00 91.56 423 PRO A C 1
ATOM 3379 O O . PRO A 1 423 ? 34.081 -12.973 -24.148 1.00 91.56 423 PRO A O 1
ATOM 3382 N N . GLU A 1 424 ? 34.320 -13.329 -26.350 1.00 90.50 424 GLU A N 1
ATOM 3383 C CA . GLU A 1 424 ? 34.890 -14.684 -26.206 1.00 90.50 424 GLU A CA 1
ATOM 3384 C C . GLU A 1 424 ? 36.069 -14.736 -25.216 1.00 90.50 424 GLU A C 1
ATOM 3386 O O . GLU A 1 424 ? 36.216 -15.700 -24.471 1.00 90.50 424 GLU A O 1
ATOM 3391 N N . ALA A 1 425 ? 36.884 -13.677 -25.157 1.00 88.88 425 ALA A N 1
ATOM 3392 C CA . ALA A 1 425 ? 38.031 -13.586 -24.252 1.00 88.88 425 ALA A CA 1
ATOM 3393 C C . ALA A 1 425 ? 37.663 -13.455 -22.759 1.00 88.88 425 ALA A C 1
ATOM 3395 O O . ALA A 1 425 ? 38.531 -13.672 -21.921 1.00 88.88 425 ALA A O 1
ATOM 3396 N N . ALA A 1 426 ? 36.419 -13.092 -22.429 1.00 91.69 426 ALA A N 1
ATOM 3397 C CA . ALA A 1 426 ? 35.917 -12.952 -21.056 1.00 91.69 426 ALA A CA 1
ATOM 3398 C C . ALA A 1 426 ? 34.817 -13.984 -20.730 1.00 91.69 426 ALA A C 1
ATOM 3400 O O . ALA A 1 426 ? 34.086 -13.845 -19.750 1.00 91.69 426 ALA A O 1
ATOM 3401 N N . GLN A 1 427 ? 34.691 -15.025 -21.560 1.00 92.69 427 GLN A N 1
ATOM 3402 C CA . GLN A 1 427 ? 33.676 -16.065 -21.410 1.00 92.69 427 GLN A CA 1
ATOM 3403 C C . GLN A 1 427 ? 33.797 -16.796 -20.062 1.00 92.69 427 GLN A C 1
ATOM 3405 O O . GLN A 1 427 ? 32.783 -17.044 -19.414 1.00 92.69 427 GLN A O 1
ATOM 3410 N N . GLU A 1 428 ? 35.025 -17.068 -19.606 1.00 94.00 428 GLU A N 1
ATOM 3411 C CA . GLU A 1 428 ? 35.287 -17.700 -18.304 1.00 94.00 428 GLU A CA 1
ATOM 3412 C C . GLU A 1 428 ? 34.760 -16.850 -17.134 1.00 94.00 428 GLU A C 1
ATOM 3414 O O . GLU A 1 428 ? 34.171 -17.389 -16.199 1.00 94.00 428 GLU A O 1
ATOM 3419 N N . ASP A 1 429 ? 34.886 -15.520 -17.210 1.00 92.50 429 ASP A N 1
ATOM 3420 C CA . ASP A 1 429 ? 34.390 -14.602 -16.176 1.00 92.50 429 ASP A CA 1
ATOM 3421 C C . ASP A 1 429 ? 32.850 -14.589 -16.130 1.00 92.50 429 ASP A C 1
ATOM 3423 O O . ASP A 1 429 ? 32.240 -14.599 -15.056 1.00 92.50 429 ASP A O 1
ATOM 3427 N N . CYS A 1 430 ? 32.206 -14.612 -17.303 1.00 93.00 430 CYS A N 1
ATOM 3428 C CA . CYS A 1 430 ? 30.750 -14.721 -17.437 1.00 93.00 430 CYS A CA 1
ATOM 3429 C C . CYS A 1 430 ? 30.221 -16.059 -16.884 1.00 93.00 430 CYS A C 1
ATOM 3431 O O . CYS A 1 430 ? 29.204 -16.085 -16.183 1.00 93.00 430 CYS A O 1
ATOM 3433 N N . GLU A 1 431 ? 30.912 -17.164 -17.174 1.00 94.75 431 GLU A N 1
ATOM 3434 C CA . GLU A 1 431 ? 30.572 -18.507 -16.691 1.00 94.75 431 GLU A CA 1
ATOM 3435 C C . GLU A 1 431 ? 30.799 -18.657 -15.183 1.00 94.75 431 GLU A C 1
ATOM 3437 O O . GLU A 1 431 ? 29.987 -19.288 -14.506 1.00 94.75 431 GLU A O 1
ATOM 3442 N N . ALA A 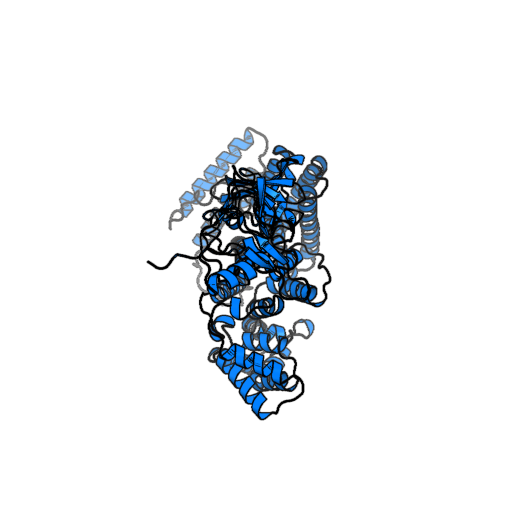1 432 ? 31.837 -18.026 -14.625 1.00 95.38 432 ALA A N 1
ATOM 3443 C CA . ALA A 1 432 ? 32.084 -18.011 -13.185 1.00 95.38 432 ALA A CA 1
ATOM 3444 C C . ALA A 1 432 ? 30.940 -17.336 -12.408 1.00 95.38 432 ALA A C 1
ATOM 3446 O O . ALA A 1 432 ? 30.479 -17.867 -11.393 1.00 95.38 432 ALA A O 1
ATOM 3447 N N . LEU A 1 433 ? 30.430 -16.197 -12.895 1.00 96.06 433 LEU A N 1
ATOM 3448 C CA . LEU A 1 433 ? 29.277 -15.529 -12.279 1.00 96.06 433 LEU A CA 1
ATOM 3449 C C . LEU A 1 433 ? 28.002 -16.377 -12.387 1.00 96.06 433 LEU A C 1
ATOM 3451 O O . LEU A 1 433 ? 27.251 -16.489 -11.416 1.00 96.06 433 LEU A O 1
ATOM 3455 N N . GLU A 1 434 ? 27.751 -16.988 -13.547 1.00 96.62 434 GLU A N 1
ATOM 3456 C CA . GLU A 1 434 ? 26.614 -17.896 -13.726 1.00 96.62 434 GLU A CA 1
ATOM 3457 C C . GLU A 1 434 ? 26.692 -19.104 -12.785 1.00 96.62 434 GLU A C 1
ATOM 3459 O O . GLU A 1 434 ? 25.691 -19.457 -12.157 1.00 96.62 434 GLU A O 1
ATOM 3464 N N . PHE A 1 435 ? 27.877 -19.701 -12.645 1.00 96.81 435 PHE A N 1
ATOM 3465 C CA . PHE A 1 435 ? 28.118 -20.815 -11.736 1.00 96.81 435 PHE A CA 1
ATOM 3466 C C . PHE A 1 435 ? 27.810 -20.439 -10.283 1.00 96.81 435 PHE A C 1
ATOM 3468 O O . PHE A 1 435 ? 27.094 -21.169 -9.597 1.00 96.81 435 PHE A O 1
ATOM 3475 N N . GLU A 1 436 ? 28.285 -19.284 -9.811 1.00 95.69 436 GLU A N 1
ATOM 3476 C CA . GLU A 1 436 ? 28.018 -18.836 -8.441 1.00 95.69 436 GLU A CA 1
ATOM 3477 C C . GLU A 1 436 ? 26.537 -18.523 -8.199 1.00 95.69 436 GLU A C 1
ATOM 3479 O O . GLU A 1 436 ? 26.005 -18.834 -7.130 1.00 95.69 436 GLU A O 1
ATOM 3484 N N . LEU A 1 437 ? 25.837 -17.969 -9.193 1.00 95.19 437 LEU A N 1
ATOM 3485 C CA . LEU A 1 437 ? 24.391 -17.765 -9.119 1.00 95.19 437 LEU A CA 1
ATOM 3486 C C . LEU A 1 437 ? 23.627 -19.092 -9.046 1.00 95.19 437 LEU A C 1
ATOM 3488 O O . LEU A 1 437 ? 22.730 -19.229 -8.211 1.00 95.19 437 LEU A O 1
ATOM 3492 N N . ALA A 1 438 ? 24.010 -20.082 -9.855 1.00 95.00 438 ALA A N 1
ATOM 3493 C CA . ALA A 1 438 ? 23.437 -21.423 -9.795 1.00 95.00 438 ALA A CA 1
ATOM 3494 C C . ALA A 1 438 ? 23.700 -22.076 -8.428 1.00 95.00 438 ALA A C 1
ATOM 3496 O O . ALA A 1 438 ? 22.761 -22.523 -7.771 1.00 95.00 438 ALA A O 1
ATOM 3497 N N . ARG A 1 439 ? 24.942 -22.027 -7.933 1.00 94.75 439 ARG A N 1
ATOM 3498 C CA . ARG A 1 439 ? 25.323 -22.554 -6.614 1.00 94.75 439 ARG A CA 1
ATOM 3499 C C . ARG A 1 439 ? 24.519 -21.916 -5.482 1.00 94.75 439 ARG A C 1
ATOM 3501 O O . ARG A 1 439 ? 24.072 -22.611 -4.574 1.00 94.75 439 ARG A O 1
ATOM 3508 N N . LEU A 1 440 ? 24.333 -20.596 -5.506 1.00 93.81 440 LEU A N 1
ATOM 3509 C CA . LEU A 1 440 ? 23.537 -19.901 -4.493 1.00 93.81 440 LEU A CA 1
ATOM 3510 C C . LEU A 1 440 ? 22.048 -20.239 -4.589 1.00 93.81 440 LEU A C 1
ATOM 3512 O O . LEU A 1 440 ? 21.388 -20.274 -3.555 1.00 93.81 440 LEU A O 1
ATOM 3516 N N . SER A 1 441 ? 21.526 -20.533 -5.780 1.00 90.44 441 SER A N 1
ATOM 3517 C CA . SER A 1 441 ? 20.129 -20.953 -5.944 1.00 90.44 441 SER A CA 1
ATOM 3518 C C . SER A 1 441 ? 19.823 -22.325 -5.323 1.00 90.44 441 SER A C 1
ATOM 3520 O O . SER A 1 441 ? 18.680 -22.591 -4.958 1.00 90.44 441 SER A O 1
ATOM 3522 N N . GLU A 1 442 ? 20.841 -23.175 -5.137 1.00 91.94 442 GLU A N 1
ATOM 3523 C CA . GLU A 1 442 ? 20.717 -24.487 -4.480 1.00 91.94 442 GLU A CA 1
ATOM 3524 C C . GLU A 1 442 ? 20.700 -24.402 -2.944 1.00 91.94 442 GLU A C 1
ATOM 3526 O O . GLU A 1 442 ? 20.415 -25.386 -2.256 1.00 91.94 442 GLU A O 1
ATOM 3531 N N . ILE A 1 443 ? 21.016 -23.235 -2.383 1.00 93.75 443 ILE A N 1
ATOM 3532 C CA . ILE A 1 443 ? 21.153 -23.027 -0.943 1.00 93.75 443 ILE A CA 1
ATOM 3533 C C . ILE A 1 443 ? 19.915 -22.300 -0.407 1.00 93.75 443 ILE A C 1
ATOM 3535 O O . ILE A 1 443 ? 19.384 -21.386 -1.031 1.00 93.75 443 ILE A O 1
ATOM 3539 N N . SER A 1 444 ? 19.462 -22.661 0.797 1.00 94.56 444 SER A N 1
ATOM 3540 C CA . SER A 1 444 ? 18.337 -21.969 1.434 1.00 94.56 444 SER A CA 1
ATOM 3541 C C . SER A 1 444 ? 18.770 -20.638 2.084 1.00 94.56 444 SER A C 1
ATOM 3543 O O . SER A 1 444 ? 19.887 -20.542 2.612 1.00 94.56 444 SER A O 1
ATOM 3545 N N . PRO A 1 445 ? 17.904 -19.607 2.129 1.00 95.44 445 PRO A N 1
ATOM 3546 C CA . PRO A 1 445 ? 18.167 -18.374 2.876 1.00 95.44 445 PRO A CA 1
ATOM 3547 C C . PRO A 1 445 ? 18.616 -18.612 4.325 1.00 95.44 445 PRO A C 1
ATOM 3549 O O . PRO A 1 445 ? 19.585 -18.007 4.793 1.00 95.44 445 PRO A O 1
ATOM 3552 N N . ARG A 1 446 ? 17.968 -19.549 5.030 1.00 95.75 446 ARG A N 1
ATOM 3553 C CA . ARG A 1 446 ? 18.328 -19.927 6.403 1.00 95.75 446 ARG A CA 1
ATOM 3554 C C . ARG A 1 446 ? 19.745 -20.502 6.500 1.00 95.75 446 ARG A C 1
ATOM 3556 O O . ARG A 1 446 ? 20.445 -20.234 7.477 1.00 95.75 446 ARG A O 1
ATOM 3563 N N . PHE A 1 447 ? 20.210 -21.255 5.501 1.00 95.69 447 PHE A N 1
ATOM 3564 C CA . PHE A 1 447 ? 21.590 -21.749 5.480 1.00 95.69 447 PHE A CA 1
ATOM 3565 C C . PHE A 1 447 ? 22.609 -20.606 5.372 1.00 95.69 447 PHE A C 1
ATOM 3567 O O . PHE A 1 447 ? 23.612 -20.614 6.095 1.00 95.69 447 PHE A O 1
ATOM 3574 N N . LEU A 1 448 ? 22.354 -19.605 4.518 1.00 95.50 448 LEU A N 1
ATOM 3575 C CA . LEU A 1 448 ? 23.224 -18.428 4.425 1.00 95.50 448 LEU A CA 1
ATOM 3576 C C . LEU A 1 448 ? 23.274 -17.694 5.770 1.00 95.50 448 LEU A C 1
ATOM 3578 O O . LEU A 1 448 ? 24.360 -17.424 6.281 1.00 95.50 448 LEU A O 1
ATOM 3582 N N . LEU A 1 449 ? 22.115 -17.453 6.386 1.00 96.06 449 LEU A N 1
ATOM 3583 C CA . LEU A 1 449 ? 22.018 -16.798 7.691 1.00 96.06 449 LEU A CA 1
ATOM 3584 C C . LEU A 1 449 ? 22.839 -17.520 8.771 1.00 96.06 449 LEU A C 1
ATOM 3586 O O . LEU A 1 449 ? 23.613 -16.887 9.491 1.00 96.06 449 LEU A O 1
ATOM 3590 N N . ARG A 1 450 ? 22.737 -18.853 8.850 1.00 95.62 450 ARG A N 1
ATOM 3591 C CA . ARG A 1 450 ? 23.526 -19.667 9.793 1.00 95.62 450 ARG A CA 1
ATOM 3592 C C . ARG A 1 450 ? 25.021 -19.618 9.505 1.00 95.62 450 ARG A C 1
ATOM 3594 O O . ARG A 1 450 ? 25.826 -19.656 10.435 1.00 95.62 450 ARG A O 1
ATOM 3601 N N . SER A 1 451 ? 25.404 -19.521 8.235 1.00 94.69 451 SER A N 1
ATOM 3602 C CA . SER A 1 451 ? 26.806 -19.388 7.827 1.00 94.69 451 SER A CA 1
ATOM 3603 C C . SER A 1 451 ? 27.394 -18.058 8.297 1.00 94.69 451 SER A C 1
ATOM 3605 O O . SER A 1 451 ? 28.476 -18.047 8.890 1.00 94.69 451 SER A O 1
ATOM 3607 N N . VAL A 1 452 ? 26.640 -16.964 8.148 1.00 94.12 452 VAL A N 1
ATOM 3608 C CA . VAL A 1 452 ? 27.013 -15.643 8.678 1.00 94.12 452 VAL A CA 1
ATOM 3609 C C . VAL A 1 452 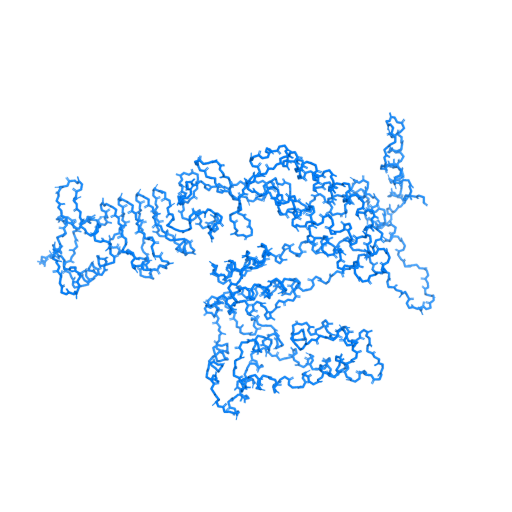? 27.132 -15.686 10.201 1.00 94.12 452 VAL A C 1
ATOM 3611 O O . VAL A 1 452 ? 28.160 -15.288 10.748 1.00 94.12 452 VAL A O 1
ATOM 3614 N N . GLN A 1 453 ? 26.136 -16.253 10.889 1.00 92.88 453 GLN A N 1
ATOM 3615 C CA . GLN A 1 453 ? 26.135 -16.394 12.348 1.00 92.88 453 GLN A CA 1
ATOM 3616 C C . GLN A 1 453 ? 27.359 -17.178 12.852 1.00 92.88 453 GLN A C 1
ATOM 3618 O O . GLN A 1 453 ? 28.033 -16.755 13.793 1.00 92.88 453 GLN A O 1
ATOM 3623 N N . LYS A 1 454 ? 27.693 -18.297 12.198 1.00 92.38 454 LYS A N 1
ATOM 3624 C CA . LYS A 1 454 ? 28.874 -19.107 12.525 1.00 92.38 454 LYS A CA 1
ATOM 3625 C C . LYS A 1 454 ? 30.174 -18.343 12.271 1.00 92.38 454 LYS A C 1
ATOM 3627 O O . LYS A 1 454 ? 31.074 -18.388 13.104 1.00 92.38 454 LYS A O 1
ATOM 3632 N N . SER A 1 455 ? 30.282 -17.636 11.145 1.00 89.94 455 SER A N 1
ATOM 3633 C CA . SER A 1 455 ? 31.466 -16.827 10.831 1.00 89.94 455 SER A CA 1
ATOM 3634 C C . SER A 1 455 ? 31.678 -15.715 11.863 1.00 89.94 455 SER A C 1
ATOM 3636 O O . SER A 1 455 ? 32.811 -15.452 12.262 1.00 89.94 455 SER A O 1
ATOM 3638 N N . MET A 1 456 ? 30.595 -15.103 12.340 1.00 88.50 456 MET A N 1
ATOM 3639 C CA . MET A 1 456 ? 30.642 -14.055 13.354 1.00 88.50 456 MET A CA 1
ATOM 3640 C C . MET A 1 456 ? 31.080 -14.588 14.728 1.00 88.50 456 MET A C 1
ATOM 3642 O O . MET A 1 456 ? 31.926 -13.980 15.377 1.00 88.50 456 MET A O 1
ATOM 3646 N N . GLN A 1 457 ? 30.597 -15.768 15.139 1.00 85.56 457 GLN A N 1
ATOM 3647 C CA . GLN A 1 457 ? 31.029 -16.423 16.386 1.00 85.56 457 GLN A CA 1
ATOM 3648 C C . GLN A 1 457 ? 32.535 -16.730 16.417 1.00 85.56 457 GLN A C 1
ATOM 3650 O O . GLN A 1 457 ? 33.144 -16.701 17.483 1.00 85.56 457 GLN A O 1
ATOM 3655 N N . VAL A 1 458 ? 33.141 -17.014 15.260 1.00 80.00 458 VAL A N 1
ATOM 3656 C CA . VAL A 1 458 ? 34.584 -17.289 15.140 1.00 80.00 458 VAL A CA 1
ATOM 3657 C C . VAL A 1 458 ? 35.422 -16.005 15.200 1.00 80.00 458 VAL A C 1
ATOM 3659 O O . VAL A 1 458 ? 36.543 -16.041 15.700 1.00 80.00 458 VAL A O 1
ATOM 3662 N N . ALA A 1 459 ? 34.902 -14.879 14.704 1.00 71.69 459 ALA A N 1
ATOM 3663 C CA . ALA A 1 459 ? 35.628 -13.607 14.634 1.00 71.69 459 ALA A CA 1
ATOM 3664 C C . ALA A 1 459 ? 35.704 -12.847 15.978 1.00 71.69 459 ALA A C 1
ATOM 3666 O O . ALA A 1 459 ? 36.552 -11.968 16.125 1.00 71.69 459 ALA A O 1
ATOM 3667 N N . GLY A 1 460 ? 34.867 -13.205 16.959 1.00 65.44 460 GLY A N 1
ATOM 3668 C CA . GLY A 1 460 ? 34.754 -12.518 18.252 1.00 65.44 460 GLY A CA 1
ATOM 3669 C C . GLY A 1 460 ? 33.688 -11.412 18.257 1.00 65.44 460 GLY A C 1
ATOM 3670 O O . GLY A 1 460 ? 33.209 -10.987 17.209 1.00 65.44 460 GLY A O 1
ATOM 3671 N N . PHE A 1 461 ? 33.277 -10.966 19.451 1.00 71.75 461 PHE A N 1
ATOM 3672 C CA . PHE A 1 461 ? 32.233 -9.946 19.619 1.00 71.75 461 PHE A CA 1
ATOM 3673 C C . PHE A 1 461 ? 32.853 -8.560 19.850 1.00 71.75 461 PHE A C 1
ATOM 3675 O O . PHE A 1 461 ? 33.470 -8.324 20.888 1.00 71.75 461 PHE A O 1
ATOM 3682 N N . GLY A 1 462 ? 32.679 -7.656 18.883 1.00 67.62 462 GLY A N 1
ATOM 3683 C CA . GLY A 1 462 ? 32.951 -6.221 19.019 1.00 67.62 462 GLY A CA 1
ATOM 3684 C C . GLY A 1 462 ? 31.748 -5.431 19.556 1.00 67.62 462 GLY A C 1
ATOM 3685 O O . GLY A 1 462 ? 30.692 -5.988 19.869 1.00 67.62 462 GLY A O 1
ATOM 3686 N N . GLU A 1 463 ? 31.882 -4.108 19.648 1.00 65.00 463 GLU A N 1
ATOM 3687 C CA . GLU A 1 463 ? 30.791 -3.216 20.059 1.00 65.00 463 GLU A CA 1
ATOM 3688 C C . GLU A 1 463 ? 29.651 -3.242 19.015 1.00 65.00 463 GLU A C 1
ATOM 3690 O O . GLU A 1 463 ? 29.882 -3.093 17.818 1.00 65.00 463 GLU A O 1
ATOM 3695 N N . GLY A 1 464 ? 28.407 -3.493 19.444 1.00 67.62 464 GLY A N 1
ATOM 3696 C CA . GLY A 1 464 ? 27.242 -3.634 18.548 1.00 67.62 464 GLY A CA 1
ATOM 3697 C C . GLY A 1 464 ? 26.995 -5.048 17.993 1.00 67.62 464 GLY A C 1
ATOM 3698 O O . GLY A 1 464 ? 25.880 -5.339 17.555 1.00 67.62 464 GLY A O 1
ATOM 3699 N N . ALA A 1 465 ? 27.963 -5.965 18.113 1.00 80.81 465 ALA A N 1
ATOM 3700 C CA . ALA A 1 465 ? 27.859 -7.350 17.639 1.00 80.81 465 ALA A CA 1
ATOM 3701 C C . ALA A 1 465 ? 26.727 -8.150 18.322 1.00 80.81 465 ALA A C 1
ATOM 3703 O O . ALA A 1 465 ? 26.125 -9.036 17.717 1.00 80.81 465 ALA A O 1
ATOM 3704 N N . GLU A 1 466 ? 26.387 -7.830 19.575 1.00 84.62 466 GLU A N 1
ATOM 3705 C CA . GLU A 1 466 ? 25.282 -8.491 20.282 1.00 84.62 466 GLU A CA 1
ATOM 3706 C C . GLU A 1 466 ? 23.915 -8.219 19.648 1.00 84.62 466 GLU A C 1
ATOM 3708 O O . GLU A 1 466 ? 23.079 -9.120 19.586 1.00 84.62 466 GLU A O 1
ATOM 3713 N N . LYS A 1 467 ? 23.671 -6.985 19.186 1.00 87.81 467 LYS A N 1
ATOM 3714 C CA . LYS A 1 467 ? 22.393 -6.602 18.570 1.00 87.81 467 LYS A CA 1
ATOM 3715 C C . LYS A 1 467 ? 22.199 -7.345 17.250 1.00 87.81 467 LYS A C 1
ATOM 3717 O O . LYS A 1 467 ? 21.137 -7.918 17.021 1.00 87.81 467 LYS A O 1
ATOM 3722 N N . ASP A 1 468 ? 23.247 -7.380 16.434 1.00 91.50 468 ASP A N 1
ATOM 3723 C CA . ASP A 1 468 ? 23.267 -8.094 15.160 1.00 91.50 468 ASP A CA 1
ATOM 3724 C C . ASP A 1 468 ? 23.104 -9.613 15.369 1.00 91.50 468 ASP A C 1
ATOM 3726 O O . ASP A 1 468 ? 22.325 -10.260 14.673 1.00 91.50 468 ASP A O 1
ATOM 3730 N N . MET A 1 469 ? 23.747 -10.195 16.389 1.00 89.81 469 MET A N 1
ATOM 3731 C CA . MET A 1 469 ? 23.585 -11.619 16.716 1.00 89.81 469 MET A CA 1
ATOM 3732 C C . MET A 1 469 ? 22.202 -11.975 17.253 1.00 89.81 469 MET A C 1
ATOM 3734 O O . MET A 1 469 ? 21.719 -13.080 16.986 1.00 89.81 469 MET A O 1
ATOM 3738 N N . ARG A 1 470 ? 21.552 -11.061 17.985 1.00 89.44 470 ARG A N 1
ATOM 3739 C CA . ARG A 1 470 ? 20.140 -11.212 18.363 1.00 89.44 470 ARG A CA 1
ATOM 3740 C C . ARG A 1 470 ? 19.260 -11.206 17.121 1.00 89.44 470 ARG A C 1
ATOM 3742 O O . ARG A 1 470 ? 18.525 -12.165 16.944 1.00 89.44 470 ARG A O 1
ATOM 3749 N N . LEU A 1 471 ? 19.431 -10.238 16.215 1.00 91.56 471 LEU A N 1
ATOM 3750 C CA . LEU A 1 471 ? 18.694 -10.194 14.946 1.00 91.56 471 LEU A CA 1
ATOM 3751 C C . LEU A 1 471 ? 18.837 -11.502 14.148 1.00 91.56 471 LEU A C 1
ATOM 3753 O O . LEU A 1 471 ? 17.834 -12.079 13.736 1.00 91.56 471 LEU A O 1
ATOM 3757 N N . LEU A 1 472 ? 20.066 -11.998 13.964 1.00 93.50 472 LEU A N 1
ATOM 3758 C CA . LEU A 1 472 ? 20.312 -13.265 13.263 1.00 93.50 472 LEU A CA 1
ATOM 3759 C C . LEU A 1 472 ? 19.626 -14.448 13.966 1.00 93.50 472 LEU A C 1
ATOM 3761 O O . LEU A 1 472 ? 19.019 -15.290 13.310 1.00 93.50 472 LEU A O 1
ATOM 3765 N N . SER A 1 473 ? 19.693 -14.509 15.298 1.00 91.81 473 SER A N 1
ATOM 3766 C CA . SER A 1 473 ? 19.084 -15.595 16.079 1.00 91.81 473 SER A CA 1
ATOM 3767 C C . SER A 1 473 ? 17.555 -15.544 16.068 1.00 91.81 473 SER A C 1
ATOM 3769 O O . SER A 1 473 ? 16.913 -16.592 16.001 1.00 91.81 473 SER A O 1
ATOM 3771 N N . ASP A 1 474 ? 16.982 -14.343 16.136 1.00 91.19 474 ASP A N 1
ATOM 3772 C CA . ASP A 1 474 ? 15.541 -14.109 16.092 1.00 91.19 474 ASP A CA 1
ATOM 3773 C C . ASP A 1 474 ? 14.990 -14.510 14.723 1.00 91.19 474 ASP A C 1
ATOM 3775 O O . ASP A 1 474 ? 13.993 -15.224 14.659 1.00 91.19 474 ASP A O 1
ATOM 3779 N N . LEU A 1 475 ? 15.692 -14.150 13.641 1.00 93.06 475 LEU A N 1
ATOM 3780 C CA . LEU A 1 475 ? 15.369 -14.606 12.291 1.00 93.06 475 LEU A CA 1
ATOM 3781 C C . LEU A 1 475 ? 15.474 -16.133 12.170 1.00 93.06 475 LEU A C 1
ATOM 3783 O O . LEU A 1 475 ? 14.499 -16.752 11.768 1.00 93.06 475 LEU A O 1
ATOM 3787 N N . ASP A 1 476 ? 16.583 -16.781 12.558 1.00 93.69 476 ASP A N 1
ATOM 3788 C CA . ASP A 1 476 ? 16.728 -18.250 12.419 1.00 93.69 476 ASP A CA 1
ATOM 3789 C C . ASP A 1 476 ? 15.580 -19.030 13.084 1.00 93.69 476 ASP A C 1
ATOM 3791 O O . ASP A 1 476 ? 15.088 -20.024 12.538 1.00 93.69 476 ASP A O 1
ATOM 3795 N N . ARG A 1 477 ? 15.145 -18.551 14.257 1.00 90.62 477 ARG A N 1
ATOM 3796 C CA . ARG A 1 477 ? 14.070 -19.141 15.067 1.00 90.62 477 ARG A CA 1
ATOM 3797 C C . ARG A 1 477 ? 12.674 -18.723 14.624 1.00 90.62 477 ARG A C 1
ATOM 3799 O O . ARG A 1 477 ? 11.702 -19.302 15.109 1.00 90.62 477 ARG A O 1
ATOM 3806 N N . PHE A 1 478 ? 12.561 -17.727 13.752 1.00 90.56 478 PHE A N 1
ATOM 3807 C CA . PHE A 1 478 ? 11.278 -17.177 13.370 1.00 90.56 478 PHE A CA 1
ATOM 3808 C C . PHE A 1 478 ? 10.449 -18.197 12.585 1.00 90.56 478 PHE A C 1
ATOM 3810 O O . PHE A 1 478 ? 10.879 -18.741 11.560 1.00 90.56 478 PHE A O 1
ATOM 3817 N N . LYS A 1 479 ? 9.237 -18.426 13.090 1.00 88.12 479 LYS A N 1
ATOM 3818 C CA . LYS A 1 479 ? 8.157 -19.137 12.419 1.00 88.12 479 LYS A CA 1
ATOM 3819 C C . LYS A 1 479 ? 6.836 -18.614 12.980 1.00 88.12 479 LYS A C 1
ATOM 3821 O O . LYS A 1 479 ? 6.561 -18.795 14.166 1.00 88.12 479 LYS A O 1
ATOM 3826 N N . GLY A 1 480 ? 6.060 -17.905 12.170 1.00 86.38 480 GLY A N 1
ATOM 3827 C CA . GLY A 1 480 ? 4.814 -17.286 12.628 1.00 86.38 480 GLY A CA 1
ATOM 3828 C C . GLY A 1 480 ? 4.288 -16.234 11.661 1.00 86.38 480 GLY A C 1
ATOM 3829 O O . GLY A 1 480 ? 4.780 -16.122 10.543 1.00 86.38 480 GLY A O 1
ATOM 3830 N N . SER A 1 481 ? 3.298 -15.451 12.092 1.00 83.69 481 SER A N 1
ATOM 3831 C CA . SER A 1 481 ? 2.804 -14.311 11.308 1.00 83.69 481 SER A CA 1
ATOM 3832 C C . SER A 1 481 ? 3.834 -13.183 11.295 1.00 83.69 481 SER A C 1
ATOM 3834 O O . SER A 1 481 ? 4.456 -12.879 12.323 1.00 83.69 481 SER A O 1
ATOM 3836 N N . LEU A 1 482 ? 3.958 -12.504 10.153 1.00 82.12 482 LEU A N 1
ATOM 3837 C CA . LEU A 1 482 ? 4.826 -11.340 9.988 1.00 82.12 482 LEU A CA 1
ATOM 3838 C C . LEU A 1 482 ? 4.526 -10.222 10.998 1.00 82.12 482 LEU A C 1
ATOM 3840 O O . LEU A 1 482 ? 5.441 -9.493 11.378 1.00 82.12 482 LEU A O 1
ATOM 3844 N N . ASP A 1 483 ? 3.286 -10.131 11.493 1.00 78.38 483 ASP A N 1
ATOM 3845 C CA . ASP A 1 483 ? 2.891 -9.158 12.520 1.00 78.38 483 ASP A CA 1
ATOM 3846 C C . ASP A 1 483 ? 3.730 -9.285 13.801 1.00 78.38 483 ASP A C 1
ATOM 3848 O O . ASP A 1 483 ? 3.918 -8.307 14.515 1.00 78.38 483 ASP A O 1
ATOM 3852 N N . THR A 1 484 ? 4.257 -10.479 14.093 1.00 77.88 484 THR A N 1
ATOM 3853 C CA . THR A 1 484 ? 5.081 -10.723 15.287 1.00 77.88 484 THR A CA 1
ATOM 3854 C C . THR A 1 484 ? 6.559 -10.384 15.086 1.00 77.88 484 THR A C 1
ATOM 3856 O O . THR A 1 484 ? 7.243 -10.051 16.056 1.00 77.88 484 THR A O 1
ATOM 3859 N N . LEU A 1 485 ? 7.045 -10.430 13.841 1.00 80.25 485 LEU A N 1
ATOM 3860 C CA . LEU A 1 485 ? 8.432 -10.139 13.475 1.00 80.25 485 LEU A CA 1
ATOM 3861 C C . LEU A 1 485 ? 8.639 -8.650 13.172 1.00 80.25 485 LEU A C 1
ATOM 3863 O O . LEU A 1 485 ? 9.581 -8.029 13.662 1.00 80.25 485 LEU A O 1
ATOM 3867 N N . ALA A 1 486 ? 7.749 -8.057 12.376 1.00 78.19 486 ALA A N 1
ATOM 3868 C CA . ALA A 1 486 ? 7.894 -6.713 11.830 1.00 78.19 486 ALA A CA 1
ATOM 3869 C C . ALA A 1 486 ? 7.179 -5.652 12.682 1.00 78.19 486 ALA A C 1
ATOM 3871 O O . ALA A 1 486 ? 6.339 -4.894 12.200 1.00 78.19 486 ALA A O 1
ATOM 3872 N N . ASN A 1 487 ? 7.551 -5.566 13.963 1.00 71.88 487 ASN A N 1
ATOM 3873 C CA . ASN A 1 487 ? 6.944 -4.626 14.917 1.00 71.88 487 ASN A CA 1
ATOM 3874 C C . ASN A 1 487 ? 7.308 -3.151 14.660 1.00 71.88 487 ASN A C 1
ATOM 3876 O O . ASN A 1 487 ? 6.774 -2.262 15.324 1.00 71.88 487 ASN A O 1
ATOM 3880 N N . SER A 1 488 ? 8.231 -2.871 13.732 1.00 86.31 488 SER A N 1
ATOM 3881 C CA . SER A 1 488 ? 8.578 -1.510 13.329 1.00 86.31 488 SER A CA 1
ATOM 3882 C C . SER A 1 488 ? 8.289 -1.273 11.839 1.00 86.31 488 SER A C 1
ATOM 3884 O O . SER A 1 488 ? 8.584 -2.137 11.007 1.00 86.31 488 SER A O 1
ATOM 3886 N N . PRO A 1 489 ? 7.775 -0.080 11.474 1.00 85.94 489 PRO A N 1
ATOM 3887 C CA . PRO A 1 489 ? 7.573 0.323 10.081 1.00 85.94 489 PRO A CA 1
ATOM 3888 C C . PRO A 1 489 ? 8.840 0.182 9.228 1.00 85.94 489 PRO A C 1
ATOM 3890 O O . PRO A 1 489 ? 8.780 -0.232 8.076 1.00 85.94 489 PRO A O 1
ATOM 3893 N N . GLN A 1 490 ? 10.003 0.493 9.808 1.00 91.06 490 GLN A N 1
ATOM 3894 C CA . GLN A 1 490 ? 11.285 0.372 9.121 1.00 91.06 490 GLN A CA 1
ATOM 3895 C C . GLN A 1 490 ? 11.614 -1.089 8.808 1.00 91.06 490 GLN A C 1
ATOM 3897 O O . GLN A 1 490 ? 11.942 -1.404 7.672 1.00 91.06 490 GLN A O 1
ATOM 3902 N N . PHE A 1 491 ? 11.473 -1.990 9.782 1.00 90.56 491 PHE A N 1
ATOM 3903 C CA . PHE A 1 491 ? 11.803 -3.402 9.593 1.00 90.56 491 PHE A CA 1
ATOM 3904 C C . PHE A 1 491 ? 10.904 -4.066 8.546 1.00 90.56 491 PHE A C 1
ATOM 3906 O O . PHE A 1 491 ? 11.389 -4.802 7.690 1.00 90.56 491 PHE A O 1
ATOM 3913 N N . LEU A 1 492 ? 9.603 -3.750 8.564 1.00 92.81 492 LEU A N 1
ATOM 3914 C CA . LEU A 1 492 ? 8.666 -4.207 7.537 1.00 92.81 492 LEU A CA 1
ATOM 3915 C C . LEU A 1 492 ? 9.088 -3.739 6.140 1.00 92.81 492 LEU A C 1
ATOM 3917 O O . LEU A 1 492 ? 9.063 -4.521 5.191 1.00 92.81 492 LEU A O 1
ATOM 3921 N N . LEU A 1 493 ? 9.482 -2.469 6.017 1.00 94.56 493 LEU A N 1
ATOM 3922 C CA . LEU A 1 493 ? 9.923 -1.907 4.747 1.00 94.56 493 LEU A CA 1
ATOM 3923 C C . LEU A 1 493 ? 11.200 -2.576 4.237 1.00 94.56 493 LEU A C 1
ATOM 3925 O O . LEU A 1 493 ? 11.279 -2.831 3.043 1.00 94.56 493 LEU A O 1
ATOM 3929 N N . GLU A 1 494 ? 12.161 -2.901 5.106 1.00 93.19 494 GLU A N 1
ATOM 3930 C CA . GLU A 1 494 ? 13.383 -3.614 4.705 1.00 93.19 494 GLU A CA 1
ATOM 3931 C C . GLU A 1 494 ? 13.099 -5.024 4.191 1.00 93.19 494 GLU A C 1
ATOM 3933 O O . GLU A 1 494 ? 13.705 -5.439 3.207 1.00 93.19 494 GLU A O 1
ATOM 3938 N N . ILE A 1 495 ? 12.163 -5.752 4.811 1.00 93.25 495 ILE A N 1
ATOM 3939 C CA . ILE A 1 495 ? 11.742 -7.073 4.319 1.00 93.25 495 ILE A CA 1
ATOM 3940 C C . ILE A 1 495 ? 11.137 -6.941 2.920 1.00 93.25 495 ILE A C 1
ATOM 3942 O O . ILE A 1 495 ? 11.551 -7.633 1.995 1.00 93.25 495 ILE A O 1
ATOM 3946 N N . VAL A 1 496 ? 10.190 -6.014 2.743 1.00 93.94 496 VAL A N 1
ATOM 3947 C CA . VAL A 1 496 ? 9.555 -5.768 1.438 1.00 93.94 496 VAL A CA 1
ATOM 3948 C C . VAL A 1 496 ? 10.598 -5.344 0.404 1.00 93.94 496 VAL A C 1
ATOM 3950 O O . VAL A 1 496 ? 10.623 -5.862 -0.711 1.00 93.94 496 VAL A O 1
ATOM 3953 N N . LEU A 1 497 ? 11.489 -4.423 0.774 1.00 93.31 497 LEU A N 1
ATOM 3954 C CA . LEU A 1 497 ? 12.568 -3.972 -0.087 1.00 93.31 497 LEU A CA 1
ATOM 3955 C C . LEU A 1 497 ? 13.547 -5.098 -0.405 1.00 93.31 497 LEU A C 1
ATOM 3957 O O . LEU A 1 497 ? 14.130 -5.035 -1.471 1.00 93.31 497 LEU A O 1
ATOM 3961 N N . ALA A 1 498 ? 13.777 -6.100 0.433 1.00 91.44 498 ALA A N 1
ATOM 3962 C CA . ALA A 1 498 ? 14.695 -7.186 0.090 1.00 91.44 498 ALA A CA 1
ATOM 3963 C C . ALA A 1 498 ? 14.170 -8.058 -1.066 1.00 91.44 498 ALA A C 1
ATOM 3965 O O . ALA A 1 498 ? 14.956 -8.533 -1.885 1.00 91.44 498 ALA A O 1
ATOM 3966 N N . ASP A 1 499 ? 12.849 -8.225 -1.160 1.00 88.44 499 ASP A N 1
ATOM 3967 C CA . ASP A 1 499 ? 12.209 -9.106 -2.140 1.00 88.44 499 ASP A CA 1
ATOM 3968 C C . ASP A 1 499 ? 11.709 -8.416 -3.409 1.00 88.44 499 ASP A C 1
ATOM 3970 O O . ASP A 1 499 ? 11.575 -9.080 -4.440 1.00 88.44 499 ASP A O 1
ATOM 3974 N N . PHE A 1 500 ? 11.411 -7.117 -3.344 1.00 91.62 500 PHE A N 1
ATOM 3975 C CA . PHE A 1 500 ? 10.809 -6.397 -4.465 1.00 91.62 500 PHE A CA 1
ATOM 3976 C C . PHE A 1 500 ? 11.791 -6.155 -5.617 1.00 91.62 500 PHE A C 1
ATOM 3978 O O . PHE A 1 500 ? 12.938 -5.742 -5.418 1.00 91.62 500 PHE A O 1
ATOM 3985 N N . GLN A 1 501 ? 11.296 -6.348 -6.838 1.00 86.75 501 GLN A N 1
ATOM 3986 C CA . GLN A 1 501 ? 12.045 -6.232 -8.090 1.00 86.75 501 GLN A CA 1
ATOM 3987 C C . GLN A 1 501 ? 11.409 -5.260 -9.091 1.00 86.75 501 GLN A C 1
ATOM 3989 O O . GLN A 1 501 ? 12.063 -4.884 -10.066 1.00 86.75 501 GLN A O 1
ATOM 3994 N N . SER A 1 502 ? 10.150 -4.852 -8.904 1.00 86.62 502 SER A N 1
ATOM 3995 C CA . SER A 1 502 ? 9.506 -3.898 -9.814 1.00 86.62 502 SER A CA 1
ATOM 3996 C C . SER A 1 502 ? 9.984 -2.456 -9.619 1.00 86.62 502 SER A C 1
ATOM 3998 O O . SER A 1 502 ? 10.649 -2.110 -8.645 1.00 86.62 502 SER A O 1
ATOM 4000 N N . ALA A 1 503 ? 9.546 -1.567 -10.515 1.00 80.44 503 ALA A N 1
ATOM 4001 C CA . ALA A 1 503 ? 9.767 -0.123 -10.405 1.00 80.44 503 ALA A CA 1
ATOM 4002 C C . ALA A 1 503 ? 9.170 0.508 -9.126 1.00 80.44 503 ALA A C 1
ATOM 4004 O O . ALA A 1 503 ? 9.425 1.675 -8.837 1.00 80.44 503 ALA A O 1
ATOM 4005 N N . LEU A 1 504 ? 8.375 -0.231 -8.336 1.00 85.06 504 LEU A N 1
ATOM 4006 C CA . LEU A 1 504 ? 7.924 0.254 -7.032 1.00 85.06 504 LEU A CA 1
ATOM 4007 C C . LEU A 1 504 ? 9.087 0.393 -6.034 1.00 85.06 504 LEU A C 1
ATOM 4009 O O . LEU A 1 504 ? 8.968 1.166 -5.086 1.00 85.06 504 LEU A O 1
ATOM 4013 N N . VAL A 1 505 ? 10.211 -0.300 -6.257 1.00 89.31 505 VAL A N 1
ATOM 4014 C CA . VAL A 1 505 ? 11.422 -0.207 -5.426 1.00 89.31 505 VAL A CA 1
ATOM 4015 C C . VAL A 1 505 ? 11.886 1.242 -5.271 1.00 89.31 505 VAL A C 1
ATOM 4017 O O . VAL A 1 505 ? 12.122 1.663 -4.144 1.00 89.31 505 VAL A O 1
ATOM 4020 N N . ASP A 1 506 ? 11.910 2.037 -6.343 1.00 86.19 506 ASP A N 1
ATOM 4021 C CA . ASP A 1 506 ? 12.349 3.441 -6.284 1.00 86.19 506 ASP A CA 1
ATOM 4022 C C . ASP A 1 506 ? 11.443 4.282 -5.376 1.00 86.19 506 ASP A C 1
ATOM 4024 O O . ASP A 1 506 ? 11.905 5.077 -4.555 1.00 86.19 506 ASP A O 1
ATOM 4028 N N . SER A 1 507 ? 10.128 4.053 -5.463 1.00 86.69 507 SER A N 1
ATOM 4029 C CA . SER A 1 507 ? 9.163 4.685 -4.559 1.00 86.69 507 SER A CA 1
ATOM 4030 C C . SER A 1 507 ? 9.398 4.252 -3.111 1.00 86.69 507 SER A C 1
ATOM 4032 O O . SER A 1 507 ? 9.341 5.082 -2.210 1.00 86.69 507 SER A O 1
ATOM 4034 N N . LEU A 1 508 ? 9.678 2.969 -2.868 1.00 93.00 508 LEU A N 1
ATOM 4035 C CA . LEU A 1 508 ? 9.920 2.431 -1.527 1.00 93.00 508 LEU A CA 1
ATOM 4036 C C . LEU A 1 508 ? 11.252 2.908 -0.925 1.00 93.00 508 LEU A C 1
ATOM 4038 O O . LEU A 1 508 ? 11.310 3.142 0.280 1.00 93.00 508 LEU A O 1
ATOM 4042 N N . ILE A 1 509 ? 12.289 3.124 -1.738 1.00 91.50 509 ILE A N 1
ATOM 4043 C CA . ILE A 1 509 ? 13.552 3.745 -1.308 1.00 91.50 509 ILE A CA 1
ATOM 4044 C C . ILE A 1 509 ? 13.306 5.199 -0.883 1.00 91.50 509 ILE A C 1
ATOM 4046 O O . ILE A 1 509 ? 13.775 5.623 0.172 1.00 91.50 509 ILE A O 1
ATOM 4050 N N . ARG A 1 510 ? 12.494 5.960 -1.629 1.00 90.88 510 ARG A N 1
ATOM 4051 C CA . ARG A 1 510 ? 12.084 7.315 -1.211 1.00 90.88 510 ARG A CA 1
ATOM 4052 C C . ARG A 1 510 ? 11.269 7.299 0.085 1.00 90.88 510 ARG A C 1
ATOM 4054 O O . ARG A 1 510 ? 11.513 8.112 0.972 1.00 90.88 510 ARG A O 1
ATOM 4061 N N . VAL A 1 511 ? 10.364 6.327 0.252 1.00 91.94 511 VAL A N 1
ATOM 4062 C CA . VAL A 1 511 ? 9.639 6.108 1.521 1.00 91.94 511 VAL A CA 1
ATOM 4063 C C . VAL A 1 511 ? 10.611 5.853 2.674 1.00 91.94 511 VAL A C 1
ATOM 4065 O O . VAL A 1 511 ? 10.425 6.415 3.752 1.00 91.94 511 VAL A O 1
ATOM 4068 N N . GLN A 1 512 ? 11.639 5.028 2.460 1.00 93.50 512 GLN A N 1
ATOM 4069 C CA . GLN A 1 512 ? 12.675 4.735 3.452 1.00 93.50 512 GLN A CA 1
ATOM 4070 C C . GLN A 1 512 ? 13.436 6.008 3.843 1.00 93.50 512 GLN A C 1
ATOM 4072 O O . GLN A 1 512 ? 13.571 6.295 5.032 1.00 93.50 512 GLN A O 1
ATOM 4077 N N . ALA A 1 513 ? 13.859 6.810 2.861 1.00 90.81 513 ALA A N 1
ATOM 4078 C CA . ALA A 1 513 ? 14.543 8.077 3.098 1.00 90.81 513 ALA A CA 1
ATOM 4079 C C . ALA A 1 513 ? 13.684 9.037 3.940 1.00 90.81 513 ALA A C 1
ATOM 4081 O O . ALA A 1 513 ? 14.141 9.506 4.979 1.00 90.81 513 ALA A O 1
ATOM 4082 N N . SER A 1 514 ? 12.412 9.243 3.576 1.00 87.81 514 SER A N 1
ATOM 4083 C CA . SER A 1 514 ? 11.477 10.074 4.353 1.00 87.81 514 SER A CA 1
ATOM 4084 C C . SER A 1 514 ? 11.144 9.512 5.734 1.00 87.81 514 SER A C 1
ATOM 4086 O O . SER A 1 514 ? 10.820 10.263 6.657 1.00 87.81 514 SER A O 1
ATOM 4088 N N . LEU A 1 515 ? 11.178 8.188 5.905 1.00 88.69 515 LEU A N 1
ATOM 4089 C CA . LEU A 1 515 ? 10.992 7.560 7.211 1.00 88.69 515 LEU A CA 1
ATOM 4090 C C . LEU A 1 515 ? 12.167 7.875 8.147 1.00 88.69 515 LEU A C 1
ATOM 4092 O O . LEU A 1 515 ? 11.929 8.110 9.331 1.00 88.69 515 LEU A O 1
ATOM 4096 N N . LEU A 1 516 ? 13.393 7.896 7.615 1.00 87.50 516 LEU A N 1
ATOM 4097 C CA . LEU A 1 516 ? 14.630 8.128 8.363 1.00 87.50 516 LEU A CA 1
ATOM 4098 C C . LEU A 1 516 ? 14.908 9.613 8.624 1.00 87.50 516 LEU A C 1
ATOM 4100 O O . LEU A 1 516 ? 15.249 9.972 9.749 1.00 87.50 516 LEU A O 1
ATOM 4104 N N . SER A 1 517 ? 14.763 10.476 7.613 1.00 85.94 517 SER A N 1
ATOM 4105 C CA . SER A 1 517 ? 15.026 11.916 7.747 1.00 85.94 517 SER A CA 1
ATOM 4106 C C . SER A 1 517 ? 13.878 12.670 8.422 1.00 85.94 517 SER A C 1
ATOM 4108 O O . SER A 1 517 ? 14.084 13.737 8.993 1.00 85.94 517 SER A O 1
ATOM 4110 N N . GLY A 1 518 ? 12.657 12.130 8.352 1.00 76.00 518 GLY A N 1
ATOM 4111 C CA . GLY A 1 518 ? 11.438 12.828 8.761 1.00 76.00 518 GLY A CA 1
ATOM 4112 C C . GLY A 1 518 ? 10.989 13.913 7.775 1.00 76.00 518 GLY A C 1
ATOM 4113 O O . GLY A 1 518 ? 9.951 14.538 8.003 1.00 76.00 518 GLY A O 1
ATOM 4114 N N . GLU A 1 519 ? 11.725 14.122 6.681 1.00 77.69 519 GLU A N 1
ATOM 4115 C CA . GLU A 1 519 ? 11.377 15.086 5.643 1.00 77.69 519 GLU A CA 1
ATOM 4116 C C . GLU A 1 519 ? 10.219 14.578 4.786 1.00 77.69 519 GLU A C 1
ATOM 4118 O O . GLU A 1 519 ? 10.084 13.386 4.482 1.00 77.69 519 GLU A O 1
ATOM 4123 N N . ARG A 1 520 ? 9.354 15.513 4.395 1.00 71.81 520 ARG A N 1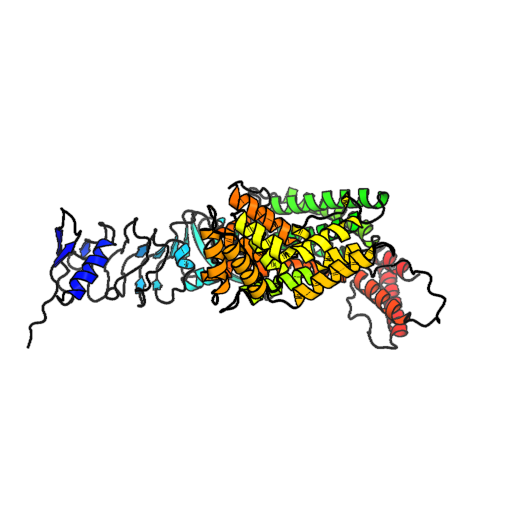
ATOM 4124 C CA . ARG A 1 520 ? 8.187 15.213 3.578 1.00 71.81 520 ARG A CA 1
ATOM 4125 C C . ARG A 1 520 ? 8.599 15.160 2.111 1.00 71.81 520 ARG A C 1
ATOM 4127 O O . ARG A 1 520 ? 8.965 16.182 1.546 1.00 71.81 520 ARG A O 1
ATOM 4134 N N . ASP A 1 521 ? 8.480 13.982 1.510 1.00 77.44 521 ASP A N 1
ATOM 4135 C CA . ASP A 1 521 ? 8.648 13.807 0.068 1.00 77.44 521 ASP A CA 1
ATOM 4136 C C . ASP A 1 521 ? 7.558 14.572 -0.703 1.00 77.44 521 ASP A C 1
ATOM 4138 O O . ASP A 1 521 ? 6.414 14.619 -0.255 1.00 77.44 521 ASP A O 1
ATOM 4142 N N . GLU A 1 522 ? 7.888 15.183 -1.839 1.00 69.38 522 GLU A N 1
ATOM 4143 C CA . GLU A 1 522 ? 6.952 15.987 -2.638 1.00 69.38 522 GLU A CA 1
ATOM 4144 C C . GLU A 1 522 ? 5.909 15.148 -3.397 1.00 69.38 522 GLU A C 1
ATOM 4146 O O . GLU A 1 522 ? 4.822 15.643 -3.695 1.00 69.38 522 GLU A O 1
ATOM 4151 N N . ASP A 1 523 ? 6.199 13.875 -3.669 1.00 62.31 523 ASP A N 1
ATOM 4152 C CA . ASP A 1 523 ? 5.340 12.967 -4.424 1.00 62.31 523 ASP A CA 1
ATOM 4153 C C . ASP A 1 523 ? 4.184 12.439 -3.545 1.00 62.31 523 ASP A C 1
ATOM 4155 O O . ASP A 1 523 ? 4.411 11.682 -2.588 1.00 62.31 523 ASP A O 1
ATOM 4159 N N . PRO A 1 524 ? 2.914 12.764 -3.866 1.00 58.03 524 PRO A N 1
ATOM 4160 C CA . PRO A 1 524 ? 1.758 12.277 -3.115 1.00 58.03 524 PRO A CA 1
ATOM 4161 C C . PRO A 1 524 ? 1.690 10.745 -3.050 1.00 58.03 524 PRO A C 1
ATOM 4163 O O . PRO A 1 524 ? 1.270 10.178 -2.040 1.00 58.03 524 PRO A O 1
ATOM 4166 N N . GLY A 1 525 ? 2.138 10.053 -4.100 1.00 65.44 525 GLY A N 1
ATOM 4167 C CA . GLY A 1 525 ? 2.168 8.598 -4.169 1.00 65.44 525 GLY A CA 1
ATOM 4168 C C . GLY A 1 525 ? 3.138 7.972 -3.167 1.00 65.44 525 GLY A C 1
ATOM 4169 O O . GLY A 1 525 ? 2.821 6.907 -2.626 1.00 65.44 525 GLY A O 1
ATOM 4170 N N . VAL A 1 526 ? 4.272 8.627 -2.897 1.00 74.12 526 VAL A N 1
ATOM 4171 C CA . VAL A 1 526 ? 5.252 8.244 -1.862 1.00 74.12 526 VAL A CA 1
ATOM 4172 C C . VAL A 1 526 ? 4.700 8.563 -0.473 1.00 74.12 526 VAL A C 1
ATOM 4174 O O . VAL A 1 526 ? 4.721 7.701 0.410 1.00 74.12 526 VAL A O 1
ATOM 4177 N N . GLN A 1 527 ? 4.107 9.750 -0.290 1.00 70.06 527 GLN A N 1
ATOM 4178 C CA . GLN A 1 527 ? 3.482 10.151 0.978 1.00 70.06 527 GLN A CA 1
ATOM 4179 C C . GLN A 1 527 ? 2.388 9.168 1.424 1.00 70.06 527 GLN A C 1
ATOM 4181 O O . GLN A 1 527 ? 2.318 8.813 2.602 1.00 70.06 527 GLN A O 1
ATOM 4186 N N . VAL A 1 528 ? 1.557 8.686 0.493 1.00 71.62 528 VAL A N 1
ATOM 4187 C CA . VAL A 1 528 ? 0.509 7.697 0.789 1.00 71.62 528 VAL A CA 1
ATOM 4188 C C . VAL A 1 528 ? 1.115 6.372 1.254 1.00 71.62 528 VAL A C 1
ATOM 4190 O O . VAL A 1 528 ? 0.634 5.812 2.241 1.00 71.62 528 VAL A O 1
ATOM 4193 N N . ILE A 1 529 ? 2.176 5.873 0.602 1.00 79.50 529 ILE A N 1
ATOM 4194 C CA . ILE A 1 529 ? 2.845 4.633 1.038 1.00 79.50 529 ILE A CA 1
ATOM 4195 C C . ILE A 1 529 ? 3.422 4.820 2.445 1.00 79.50 529 ILE A C 1
ATOM 4197 O O . ILE A 1 529 ? 3.169 3.987 3.315 1.00 79.50 529 ILE A O 1
ATOM 4201 N N . LEU A 1 530 ? 4.135 5.924 2.692 1.00 80.25 530 LEU A N 1
ATOM 4202 C CA . LEU A 1 530 ? 4.724 6.231 3.998 1.00 80.25 530 LEU A CA 1
ATOM 4203 C C . LEU A 1 530 ? 3.660 6.306 5.100 1.00 80.25 530 LEU A C 1
ATOM 4205 O O . LEU A 1 530 ? 3.838 5.745 6.182 1.00 80.25 530 LEU A O 1
ATOM 4209 N N . ALA A 1 531 ? 2.532 6.964 4.825 1.00 71.19 531 ALA A N 1
ATOM 4210 C CA . ALA A 1 531 ? 1.420 7.040 5.762 1.00 71.19 531 ALA A CA 1
ATOM 4211 C C . ALA A 1 531 ? 0.836 5.652 6.066 1.00 71.19 531 ALA A C 1
ATOM 4213 O O . ALA A 1 531 ? 0.526 5.365 7.223 1.00 71.19 531 ALA A O 1
ATOM 4214 N N . ARG A 1 532 ? 0.717 4.758 5.070 1.00 76.56 532 ARG A N 1
ATOM 4215 C CA . ARG A 1 532 ? 0.287 3.371 5.329 1.00 76.56 532 ARG A CA 1
ATOM 4216 C C . ARG A 1 532 ? 1.286 2.606 6.157 1.00 76.56 532 ARG A C 1
ATOM 4218 O O . ARG A 1 532 ? 0.859 1.944 7.095 1.00 76.56 532 ARG A O 1
ATOM 4225 N N . LEU A 1 533 ? 2.565 2.718 5.831 1.00 84.06 533 LEU A N 1
ATOM 4226 C CA . LEU A 1 533 ? 3.633 2.035 6.540 1.00 84.06 533 LEU A CA 1
ATOM 4227 C C . LEU A 1 533 ? 3.653 2.426 8.028 1.00 84.06 533 LEU A C 1
ATOM 4229 O O . LEU A 1 533 ? 3.829 1.572 8.887 1.00 84.06 533 LEU A O 1
ATOM 4233 N N . LYS A 1 534 ? 3.412 3.707 8.343 1.00 76.38 534 LYS A N 1
ATOM 4234 C CA . LYS A 1 534 ? 3.381 4.231 9.722 1.00 76.38 534 LYS A CA 1
ATOM 4235 C C . LYS A 1 534 ? 2.120 3.874 10.513 1.00 76.38 534 LYS A C 1
ATOM 4237 O O . LYS A 1 534 ? 2.173 3.848 11.740 1.00 76.38 534 LYS A O 1
ATOM 4242 N N . HIS A 1 535 ? 0.984 3.684 9.843 1.00 71.12 535 HIS A N 1
ATOM 4243 C CA . HIS A 1 535 ? -0.323 3.622 10.509 1.00 71.12 535 HIS A CA 1
ATOM 4244 C C . HIS A 1 535 ? -1.109 2.333 10.264 1.00 71.12 535 HIS A C 1
ATOM 4246 O O . HIS A 1 535 ? -2.191 2.195 10.816 1.00 71.12 535 HIS A O 1
ATOM 4252 N N . SER A 1 536 ? -0.636 1.402 9.443 1.00 67.75 536 SER A N 1
ATOM 4253 C CA . SER A 1 536 ? -1.344 0.137 9.192 1.00 67.75 536 SER A CA 1
ATOM 4254 C C . SER A 1 536 ? -0.676 -0.997 9.959 1.00 67.75 536 SER A C 1
ATOM 4256 O O . SER A 1 536 ? 0.523 -0.940 10.221 1.00 67.75 536 SER A O 1
ATOM 4258 N N . GLN A 1 537 ? -1.442 -2.041 10.283 1.00 72.44 537 GLN A N 1
ATOM 4259 C CA . GLN A 1 537 ? -0.834 -3.309 10.685 1.00 72.44 537 GLN A CA 1
ATOM 4260 C C . GLN A 1 537 ? -0.013 -3.876 9.512 1.00 72.44 537 GLN A C 1
ATOM 4262 O O . GLN A 1 537 ? -0.368 -3.597 8.356 1.00 72.44 537 GLN A O 1
ATOM 4267 N N . PRO A 1 538 ? 1.049 -4.661 9.765 1.00 82.38 538 PRO A N 1
ATOM 4268 C CA . PRO A 1 538 ? 1.912 -5.181 8.708 1.00 82.38 538 PRO A CA 1
ATOM 4269 C C . PRO A 1 538 ? 1.150 -5.870 7.573 1.00 82.38 538 PRO A C 1
ATOM 4271 O O . PRO A 1 538 ? 1.307 -5.484 6.413 1.00 82.38 538 PRO A O 1
ATOM 4274 N N . VAL A 1 539 ? 0.232 -6.789 7.883 1.00 81.31 539 VAL A N 1
ATOM 4275 C CA . VAL A 1 539 ? -0.583 -7.469 6.856 1.00 81.31 539 VAL A CA 1
ATOM 4276 C C . VAL A 1 539 ? -1.452 -6.497 6.041 1.00 81.31 539 VAL A C 1
ATOM 4278 O O . VAL A 1 539 ? -1.590 -6.649 4.826 1.00 81.31 539 VAL A O 1
ATOM 4281 N N . ASP A 1 540 ? -2.016 -5.456 6.656 1.00 74.75 540 ASP A N 1
ATOM 4282 C CA . ASP A 1 540 ? -2.826 -4.464 5.933 1.00 74.75 540 ASP A CA 1
ATOM 4283 C C . ASP A 1 540 ? -1.976 -3.586 5.006 1.00 74.75 540 ASP A C 1
ATOM 4285 O O . ASP A 1 540 ? -2.424 -3.209 3.915 1.00 74.75 540 ASP A O 1
ATOM 4289 N N . PHE A 1 541 ? -0.733 -3.296 5.401 1.00 81.06 541 PHE A N 1
ATOM 4290 C CA . PHE A 1 541 ? 0.246 -2.649 4.532 1.00 81.06 541 PHE A CA 1
ATOM 4291 C C . PHE A 1 541 ? 0.625 -3.542 3.342 1.00 81.06 541 PHE A C 1
ATOM 4293 O O . PHE A 1 541 ? 0.664 -3.067 2.206 1.00 81.06 541 PHE A O 1
ATOM 4300 N N . LEU A 1 542 ? 0.815 -4.845 3.553 1.00 86.38 542 LEU A N 1
ATOM 4301 C CA . LEU A 1 542 ? 1.084 -5.778 2.455 1.00 86.38 542 LEU A CA 1
ATOM 4302 C C . LEU A 1 542 ? -0.096 -5.878 1.482 1.00 86.38 542 LEU A C 1
ATOM 4304 O O . LEU A 1 542 ? 0.105 -5.817 0.271 1.00 86.38 542 LEU A O 1
ATOM 4308 N N . ARG A 1 543 ? -1.341 -5.927 1.978 1.00 79.94 543 ARG A N 1
ATOM 4309 C CA . ARG A 1 543 ? -2.549 -5.883 1.128 1.00 79.94 543 ARG A CA 1
ATOM 4310 C C . ARG A 1 543 ? -2.650 -4.582 0.336 1.00 79.94 543 ARG A C 1
ATOM 4312 O O . ARG A 1 543 ? -3.084 -4.585 -0.817 1.00 79.94 543 ARG A O 1
ATOM 4319 N N . PHE A 1 544 ? -2.267 -3.458 0.943 1.00 81.06 544 PHE A N 1
ATOM 4320 C CA . PHE A 1 544 ? -2.166 -2.178 0.245 1.00 81.06 544 PHE A CA 1
ATOM 4321 C C . PHE A 1 544 ? -1.175 -2.258 -0.923 1.00 81.06 544 PHE A C 1
ATOM 4323 O O . PHE A 1 544 ? -1.540 -1.910 -2.050 1.00 81.06 544 PHE A O 1
ATOM 4330 N N . LEU A 1 545 ? 0.039 -2.759 -0.674 1.00 86.19 545 LEU A N 1
ATOM 4331 C CA . LEU A 1 545 ? 1.043 -2.951 -1.717 1.00 86.19 545 LEU A CA 1
ATOM 4332 C C . LEU A 1 545 ? 0.555 -3.928 -2.787 1.00 86.19 545 LEU A C 1
ATOM 4334 O O . LEU A 1 545 ? 0.698 -3.634 -3.966 1.00 86.19 545 LEU A O 1
ATOM 4338 N N . GLN A 1 546 ? -0.120 -5.015 -2.412 1.00 87.38 546 GLN A N 1
ATOM 4339 C CA . GLN A 1 546 ? -0.662 -5.993 -3.359 1.00 87.38 546 GLN A CA 1
ATOM 4340 C C . GLN A 1 546 ? -1.659 -5.354 -4.323 1.00 87.38 546 GLN A C 1
ATOM 4342 O O . GLN A 1 546 ? -1.605 -5.590 -5.528 1.00 87.38 546 GLN A O 1
ATOM 4347 N N . ARG A 1 547 ? -2.556 -4.497 -3.821 1.00 80.19 547 ARG A N 1
ATOM 4348 C CA . ARG A 1 547 ? -3.478 -3.735 -4.676 1.00 80.19 547 ARG A CA 1
ATOM 4349 C C . ARG A 1 547 ? -2.728 -2.789 -5.609 1.00 80.19 547 ARG A C 1
ATOM 4351 O O . ARG A 1 547 ? -3.114 -2.670 -6.769 1.00 80.19 547 ARG A O 1
ATOM 4358 N N . ARG A 1 548 ? -1.659 -2.147 -5.129 1.00 84.62 548 ARG A N 1
ATOM 4359 C CA . ARG A 1 548 ? -0.825 -1.250 -5.942 1.00 84.62 548 ARG A CA 1
ATOM 4360 C C . ARG A 1 548 ? -0.051 -2.008 -7.024 1.00 84.62 548 ARG A C 1
ATOM 4362 O O . ARG A 1 548 ? -0.090 -1.593 -8.174 1.00 84.62 548 ARG A O 1
ATOM 4369 N N . VAL A 1 549 ? 0.561 -3.144 -6.698 1.00 87.56 549 VAL A N 1
ATOM 4370 C CA . VAL A 1 549 ? 1.268 -4.005 -7.661 1.00 87.56 549 VAL A CA 1
ATOM 4371 C C . VAL A 1 549 ? 0.291 -4.594 -8.684 1.00 87.56 549 VAL A C 1
ATOM 4373 O O . VAL A 1 549 ? 0.574 -4.565 -9.874 1.00 87.56 549 VAL A O 1
ATOM 4376 N N . ASN A 1 550 ? -0.899 -5.042 -8.271 1.00 82.38 550 ASN A N 1
ATOM 4377 C CA . ASN A 1 550 ? -1.941 -5.491 -9.205 1.00 82.38 550 ASN A CA 1
ATOM 4378 C C . ASN A 1 550 ? -2.398 -4.375 -10.153 1.00 82.38 550 ASN A C 1
ATOM 4380 O O . ASN A 1 550 ? -2.648 -4.614 -11.336 1.00 82.38 550 ASN A O 1
ATOM 4384 N N . TRP A 1 551 ? -2.504 -3.148 -9.641 1.00 85.00 551 TRP A N 1
ATOM 4385 C CA . TRP A 1 551 ? -2.824 -1.982 -10.451 1.00 85.00 551 TRP A CA 1
ATOM 4386 C C . TRP A 1 551 ? -1.732 -1.708 -11.495 1.00 85.00 551 TRP A C 1
ATOM 4388 O O . TRP A 1 551 ? -2.050 -1.645 -12.682 1.00 85.00 551 TRP A O 1
ATOM 4398 N N . GLU A 1 552 ? -0.461 -1.661 -11.084 1.00 85.88 552 GLU A N 1
ATOM 4399 C CA . GLU A 1 552 ? 0.708 -1.545 -11.974 1.00 85.88 552 GLU A CA 1
ATOM 4400 C C . GLU A 1 552 ? 0.720 -2.656 -13.033 1.00 85.88 552 GLU A C 1
ATOM 4402 O O . GLU A 1 552 ? 0.873 -2.404 -14.229 1.00 85.88 552 GLU A O 1
ATOM 4407 N N . TYR A 1 553 ? 0.468 -3.893 -12.602 1.00 85.44 553 TYR A N 1
ATOM 4408 C CA . TYR A 1 553 ? 0.441 -5.070 -13.461 1.00 85.44 553 TYR A CA 1
ATOM 4409 C C . TYR A 1 553 ? -0.659 -4.986 -14.521 1.00 85.44 553 TYR A C 1
ATOM 4411 O O . TYR A 1 553 ? -0.440 -5.355 -15.676 1.00 85.44 553 TYR A O 1
ATOM 4419 N N . SER A 1 554 ? -1.826 -4.433 -14.173 1.00 83.31 554 SER A N 1
ATOM 4420 C CA . SER A 1 554 ? -2.912 -4.204 -15.132 1.00 83.31 554 SER A CA 1
ATOM 4421 C C . SER A 1 554 ? -2.525 -3.209 -16.234 1.00 83.31 554 SER A C 1
ATOM 4423 O O . SER A 1 554 ? -2.859 -3.423 -17.403 1.00 83.31 554 SER A O 1
ATOM 4425 N N . VAL A 1 555 ? -1.771 -2.161 -15.884 1.00 85.81 555 VAL A N 1
ATOM 4426 C CA . VAL A 1 555 ? -1.278 -1.161 -16.839 1.00 85.81 555 VAL A CA 1
ATOM 4427 C C . VAL A 1 555 ? -0.183 -1.766 -17.716 1.00 85.81 555 VAL A C 1
ATOM 4429 O O . VAL A 1 555 ? -0.255 -1.650 -18.941 1.00 85.81 555 VAL A O 1
ATOM 4432 N N . LEU A 1 556 ? 0.774 -2.486 -17.119 1.00 84.62 556 LEU A N 1
ATOM 4433 C CA . LEU A 1 556 ? 1.862 -3.148 -17.841 1.00 84.62 556 LEU A CA 1
ATOM 4434 C C . LEU A 1 556 ? 1.344 -4.183 -18.843 1.00 84.62 556 LEU A C 1
ATOM 4436 O O . LEU A 1 556 ? 1.778 -4.209 -19.992 1.00 84.62 556 LEU A O 1
ATOM 4440 N N . ARG A 1 557 ? 0.370 -5.009 -18.447 1.00 84.81 557 ARG A N 1
ATOM 4441 C CA . ARG A 1 557 ? -0.263 -5.973 -19.355 1.00 84.81 557 ARG A CA 1
ATOM 4442 C C . ARG A 1 557 ? -0.903 -5.289 -20.550 1.00 84.81 557 ARG A C 1
ATOM 4444 O O . ARG A 1 557 ? -0.782 -5.780 -21.671 1.00 84.81 557 ARG A O 1
ATOM 4451 N N . ARG A 1 558 ? -1.576 -4.156 -20.334 1.00 83.25 558 ARG A N 1
ATOM 4452 C CA . ARG A 1 558 ? -2.167 -3.391 -21.435 1.00 83.25 558 ARG A CA 1
ATOM 4453 C C . ARG A 1 558 ? -1.096 -2.796 -22.344 1.00 83.25 558 ARG A C 1
ATOM 4455 O O . ARG A 1 558 ? -1.245 -2.852 -23.561 1.00 83.25 558 ARG A O 1
ATOM 4462 N N . PHE A 1 559 ? 0.002 -2.313 -21.769 1.00 82.38 559 PHE A N 1
ATOM 4463 C CA . PHE A 1 559 ? 1.173 -1.874 -22.522 1.00 82.38 559 PHE A CA 1
ATOM 4464 C C . PHE A 1 559 ? 1.751 -2.999 -23.391 1.00 82.38 559 PHE A C 1
ATOM 4466 O O . PHE A 1 559 ? 1.863 -2.838 -24.603 1.00 82.38 559 PHE A O 1
ATOM 4473 N N . ASN A 1 560 ? 1.986 -4.178 -22.818 1.00 81.25 560 ASN A N 1
ATOM 4474 C CA . ASN A 1 560 ? 2.512 -5.343 -23.532 1.00 81.25 560 ASN A CA 1
ATOM 4475 C C . ASN A 1 560 ? 1.556 -5.917 -24.589 1.00 81.25 560 ASN A C 1
ATOM 4477 O O . ASN A 1 560 ? 2.014 -6.498 -25.574 1.00 81.25 560 ASN A O 1
ATOM 4481 N N . GLN A 1 561 ? 0.238 -5.771 -24.414 1.00 79.19 561 GLN A N 1
ATOM 4482 C CA . GLN A 1 561 ? -0.753 -6.112 -25.446 1.00 79.19 561 GLN A CA 1
ATOM 4483 C C . GLN A 1 561 ? -0.630 -5.212 -26.678 1.00 79.19 561 GLN A C 1
ATOM 4485 O O . GLN A 1 561 ? -0.875 -5.668 -27.795 1.00 79.19 561 GLN A O 1
ATOM 4490 N N . ASN A 1 562 ? -0.237 -3.957 -26.465 1.00 72.38 562 ASN A N 1
ATOM 4491 C CA . ASN A 1 562 ? -0.042 -2.958 -27.508 1.00 72.38 562 ASN A CA 1
ATOM 4492 C C . ASN A 1 562 ? 1.414 -2.878 -27.993 1.00 72.38 562 ASN A C 1
ATOM 4494 O O . ASN A 1 562 ? 1.715 -2.055 -28.857 1.00 72.38 562 ASN A O 1
ATOM 4498 N N . ALA A 1 563 ? 2.304 -3.722 -27.464 1.00 67.88 563 ALA A N 1
ATOM 4499 C CA . ALA A 1 563 ? 3.688 -3.822 -27.897 1.00 67.88 563 ALA A CA 1
ATOM 4500 C C . ALA A 1 563 ? 3.781 -4.404 -29.317 1.00 67.88 563 ALA A C 1
ATOM 4502 O O . ALA A 1 563 ? 3.135 -5.405 -29.647 1.00 67.88 563 ALA A O 1
ATOM 4503 N N . THR A 1 564 ? 4.601 -3.797 -30.169 1.00 59.69 564 THR A N 1
ATOM 4504 C CA . THR A 1 564 ? 4.944 -4.362 -31.479 1.00 59.69 564 THR A CA 1
ATOM 4505 C C . THR A 1 564 ? 5.992 -5.458 -31.287 1.00 59.69 564 THR A C 1
ATOM 4507 O O . THR A 1 564 ? 6.950 -5.238 -30.551 1.00 59.69 564 THR A O 1
ATOM 4510 N N . PRO A 1 565 ? 5.863 -6.640 -31.922 1.00 47.69 565 PRO A N 1
ATOM 4511 C CA . PRO A 1 565 ? 6.919 -7.647 -31.859 1.00 47.69 565 PRO A CA 1
ATOM 4512 C C . PRO A 1 565 ? 8.231 -7.031 -32.356 1.00 47.69 565 PRO A C 1
ATOM 4514 O O . PRO A 1 565 ? 8.228 -6.342 -33.380 1.00 47.69 565 PRO A O 1
ATOM 4517 N N . SER A 1 566 ? 9.322 -7.244 -31.614 1.00 39.28 566 SER A N 1
ATOM 4518 C CA . SER A 1 566 ? 10.614 -6.656 -31.953 1.00 39.28 566 SER A CA 1
ATOM 4519 C C . SER A 1 566 ? 11.008 -7.071 -33.368 1.00 39.28 566 SER A C 1
ATOM 4521 O O . SER A 1 566 ? 11.038 -8.255 -33.718 1.00 39.28 566 SER A O 1
ATOM 4523 N N . LYS A 1 567 ? 11.318 -6.086 -34.213 1.00 39.53 567 LYS A N 1
ATOM 4524 C CA . LYS A 1 567 ? 12.122 -6.342 -35.404 1.00 39.53 567 LYS A CA 1
ATOM 4525 C C . LYS A 1 567 ? 13.550 -6.534 -34.908 1.00 39.53 567 LYS A C 1
ATOM 4527 O O . LYS A 1 567 ? 14.353 -5.615 -35.004 1.00 39.53 567 LYS A O 1
ATOM 4532 N N . ARG A 1 568 ? 13.882 -7.707 -34.353 1.00 30.08 568 ARG A N 1
ATOM 4533 C CA . ARG A 1 568 ? 15.302 -8.071 -34.255 1.00 30.08 568 ARG A CA 1
ATOM 4534 C C . ARG A 1 568 ? 15.903 -7.905 -35.657 1.00 30.08 568 ARG A C 1
ATOM 4536 O O . ARG A 1 568 ? 15.270 -8.369 -36.617 1.00 30.08 568 ARG A O 1
ATOM 4543 N N . PRO A 1 569 ? 17.081 -7.278 -35.810 1.00 33.16 569 PRO A N 1
ATOM 4544 C CA . PRO A 1 569 ? 17.837 -7.419 -37.041 1.00 33.16 569 PRO A CA 1
ATOM 4545 C C . PRO A 1 569 ? 18.001 -8.921 -37.241 1.00 33.16 569 PRO A C 1
ATOM 4547 O O . PRO A 1 569 ? 18.506 -9.616 -36.361 1.00 33.16 569 PRO A O 1
ATOM 4550 N N . ARG A 1 570 ? 17.475 -9.457 -38.344 1.00 30.38 570 ARG A N 1
ATOM 4551 C CA . ARG A 1 570 ? 17.811 -10.819 -38.740 1.00 30.38 570 ARG A CA 1
ATOM 4552 C C . ARG A 1 570 ? 19.318 -10.817 -38.954 1.00 30.38 570 ARG A C 1
ATOM 4554 O O . ARG A 1 570 ? 19.781 -10.325 -39.981 1.00 30.38 570 ARG A O 1
ATOM 4561 N N . GLU A 1 571 ? 20.062 -11.365 -37.999 1.00 31.66 571 GLU A N 1
ATOM 4562 C CA . GLU A 1 571 ? 21.338 -11.982 -38.318 1.00 31.66 571 GLU A CA 1
ATOM 4563 C C . GLU A 1 571 ? 21.101 -12.881 -39.527 1.00 31.66 571 GLU A C 1
ATOM 4565 O O . GLU A 1 571 ? 20.088 -13.585 -39.623 1.00 31.66 571 GLU A O 1
ATOM 4570 N N . SER A 1 572 ? 21.995 -12.748 -40.494 1.00 33.03 572 SER A N 1
ATOM 4571 C CA . SER A 1 572 ? 21.982 -13.394 -41.794 1.00 33.03 572 SER A CA 1
ATOM 4572 C C . SER A 1 572 ? 21.939 -14.919 -41.668 1.00 33.03 572 SER A C 1
ATOM 4574 O O . SER A 1 572 ? 22.948 -15.603 -41.815 1.00 33.03 572 SER A O 1
ATOM 4576 N N . ALA A 1 573 ? 20.757 -15.471 -41.418 1.00 29.55 573 ALA A N 1
ATOM 4577 C CA . ALA A 1 573 ? 20.477 -16.877 -41.608 1.00 29.55 573 ALA A CA 1
ATOM 4578 C C . ALA A 1 573 ? 20.087 -17.079 -43.075 1.00 29.55 573 ALA A C 1
ATOM 4580 O O . ALA A 1 573 ? 19.150 -16.456 -43.579 1.00 29.55 573 ALA A O 1
ATOM 4581 N N . ALA A 1 574 ? 20.852 -17.936 -43.752 1.00 32.06 574 ALA A N 1
ATOM 4582 C CA . ALA A 1 574 ? 20.662 -18.366 -45.133 1.00 32.06 574 ALA A CA 1
ATOM 4583 C C . ALA A 1 574 ? 19.179 -18.642 -45.480 1.00 32.06 574 ALA A C 1
ATOM 4585 O O . ALA A 1 574 ? 18.424 -19.100 -44.615 1.00 32.06 574 ALA A O 1
ATOM 4586 N N . PRO A 1 575 ? 18.752 -18.406 -46.736 1.00 32.53 575 PRO A N 1
ATOM 4587 C CA . PRO A 1 575 ? 17.348 -18.459 -47.120 1.00 32.53 575 PRO A CA 1
ATOM 4588 C C . PRO A 1 575 ? 16.810 -19.881 -46.937 1.00 32.53 575 PRO A C 1
ATOM 4590 O O . PRO A 1 575 ? 17.100 -20.785 -47.718 1.00 32.53 575 PRO A O 1
ATOM 4593 N N . ARG A 1 576 ? 16.017 -20.090 -45.884 1.00 33.66 576 ARG A N 1
ATOM 4594 C CA . ARG A 1 576 ? 15.212 -21.299 -45.708 1.00 33.66 576 ARG A CA 1
ATOM 4595 C C . ARG A 1 576 ? 13.773 -20.986 -46.102 1.00 33.66 576 ARG A C 1
ATOM 4597 O O . ARG A 1 576 ? 13.128 -20.177 -45.450 1.00 33.66 576 ARG A O 1
ATOM 4604 N N . GLY A 1 577 ? 13.341 -21.648 -47.178 1.00 35.03 577 GLY A N 1
ATOM 4605 C CA . GLY A 1 577 ? 11.966 -21.931 -47.603 1.00 35.03 577 GLY A CA 1
ATOM 4606 C C . GLY A 1 577 ? 10.870 -20.952 -47.184 1.00 35.03 577 GLY A C 1
ATOM 4607 O O . GLY A 1 577 ? 10.381 -20.989 -46.057 1.00 35.03 577 GLY A O 1
ATOM 4608 N N . GLU A 1 578 ? 10.406 -20.162 -48.148 1.00 43.62 578 GLU A N 1
ATOM 4609 C CA . GLU A 1 578 ? 9.126 -19.458 -48.109 1.00 43.62 578 GLU A CA 1
ATOM 4610 C C . GLU A 1 578 ? 7.981 -20.445 -47.828 1.00 43.62 578 GLU A C 1
ATOM 4612 O O . GLU A 1 578 ? 7.614 -21.232 -48.694 1.00 43.62 578 GLU A O 1
ATOM 4617 N N . ASN A 1 579 ? 7.472 -20.453 -46.591 1.00 43.12 579 ASN A N 1
ATOM 4618 C CA . ASN A 1 579 ? 6.073 -20.735 -46.213 1.00 43.12 579 ASN A CA 1
ATOM 4619 C C . ASN A 1 579 ? 5.878 -20.628 -44.683 1.00 43.12 579 ASN A C 1
ATOM 4621 O O . ASN A 1 579 ? 5.189 -21.431 -44.056 1.00 43.12 579 ASN A O 1
ATOM 4625 N N . GLY A 1 580 ? 6.497 -19.620 -44.059 1.00 43.28 580 GLY A N 1
ATOM 4626 C CA . GLY A 1 580 ? 6.217 -19.238 -42.674 1.00 43.28 580 GLY A CA 1
ATOM 4627 C C . GLY A 1 580 ? 4.978 -18.344 -42.612 1.00 43.28 580 GLY A C 1
ATOM 4628 O O . GLY A 1 580 ? 5.058 -17.175 -42.960 1.00 43.28 580 GLY A O 1
ATOM 4629 N N . ASP A 1 581 ? 3.845 -18.939 -42.245 1.00 58.34 581 ASP A N 1
ATOM 4630 C CA . ASP A 1 581 ? 2.559 -18.373 -41.792 1.00 58.34 581 ASP A CA 1
ATOM 4631 C C . ASP A 1 581 ? 2.198 -16.896 -42.110 1.00 58.34 581 ASP A C 1
ATOM 4633 O O . ASP A 1 581 ? 1.702 -16.146 -41.267 1.00 58.34 581 ASP A O 1
ATOM 4637 N N . LEU A 1 582 ? 2.345 -16.489 -43.375 1.00 58.03 582 LEU A N 1
ATOM 4638 C CA . LEU A 1 582 ? 1.822 -15.225 -43.924 1.00 58.03 582 LEU A CA 1
ATOM 4639 C C . LEU A 1 582 ? 0.326 -15.013 -43.619 1.00 58.03 582 LEU A C 1
ATOM 4641 O O . LEU A 1 582 ? -0.147 -13.880 -43.533 1.00 58.03 582 LEU A O 1
ATOM 4645 N N . ARG A 1 583 ? -0.434 -16.102 -43.446 1.00 59.47 583 ARG A N 1
ATOM 4646 C CA . ARG A 1 583 ? -1.875 -16.067 -43.163 1.00 59.47 583 ARG A CA 1
ATOM 4647 C C . ARG A 1 583 ? -2.172 -15.606 -41.741 1.00 59.47 583 ARG A C 1
ATOM 4649 O O . ARG A 1 583 ? -3.075 -14.787 -41.568 1.00 59.47 583 ARG A O 1
ATOM 4656 N N . GLY A 1 584 ? -1.423 -16.089 -40.750 1.00 60.69 584 GLY A N 1
ATOM 4657 C CA . GLY A 1 584 ? -1.518 -15.604 -39.373 1.00 60.69 584 GLY A CA 1
ATOM 4658 C C . GLY A 1 584 ? -1.194 -14.111 -39.271 1.00 60.69 584 GLY A C 1
ATOM 4659 O O . GLY A 1 584 ? -1.913 -13.358 -38.610 1.00 60.69 584 GLY A O 1
ATOM 4660 N N . GLU A 1 585 ? -0.176 -13.654 -40.003 1.00 60.09 585 GLU A N 1
ATOM 4661 C CA . GLU A 1 585 ? 0.201 -12.238 -40.037 1.00 60.09 585 GLU A CA 1
ATOM 4662 C C . GLU A 1 585 ? -0.874 -11.362 -40.710 1.00 60.09 585 GLU A C 1
ATOM 4664 O O . GLU A 1 585 ? -1.238 -10.306 -40.184 1.00 60.09 585 GLU A O 1
ATOM 4669 N N . LEU A 1 586 ? -1.453 -11.822 -41.825 1.00 62.94 586 LEU A N 1
ATOM 4670 C CA . LEU A 1 586 ? -2.566 -11.149 -42.506 1.00 62.94 586 LEU A CA 1
ATOM 4671 C C . LEU A 1 586 ? -3.821 -11.060 -41.625 1.00 62.94 586 LEU A C 1
ATOM 4673 O O . LEU A 1 586 ? -4.423 -9.992 -41.526 1.00 62.94 586 LEU A O 1
ATOM 4677 N N . LEU A 1 587 ? -4.192 -12.138 -40.926 1.00 67.94 587 LEU A N 1
ATOM 4678 C CA . LEU A 1 587 ? -5.312 -12.130 -39.975 1.00 67.94 587 LEU A CA 1
ATOM 4679 C C . LEU A 1 587 ? -5.064 -11.170 -38.806 1.00 67.94 587 LEU A C 1
ATOM 4681 O O . LEU A 1 587 ? -5.975 -10.451 -38.395 1.00 67.94 587 LEU A O 1
ATOM 4685 N N . ALA A 1 588 ? -3.837 -11.111 -38.285 1.00 64.25 588 ALA A N 1
ATOM 4686 C CA . ALA A 1 588 ? -3.474 -10.167 -37.232 1.00 64.25 588 ALA A CA 1
ATOM 4687 C C . ALA A 1 588 ? -3.586 -8.708 -37.707 1.00 64.25 588 ALA A C 1
ATOM 4689 O O . ALA A 1 588 ? -4.097 -7.863 -36.969 1.00 64.25 588 ALA A O 1
ATOM 4690 N N . ARG A 1 589 ? -3.168 -8.409 -38.945 1.00 64.75 589 ARG A N 1
ATOM 4691 C CA . ARG A 1 589 ? -3.318 -7.076 -39.552 1.00 64.75 589 ARG A CA 1
ATOM 4692 C C . ARG A 1 589 ? -4.786 -6.714 -39.780 1.00 64.75 589 ARG A C 1
ATOM 4694 O O . ARG A 1 589 ? -5.203 -5.638 -39.363 1.00 64.75 589 ARG A O 1
ATOM 4701 N N . LEU A 1 590 ? -5.594 -7.619 -40.331 1.00 67.56 590 LEU A N 1
ATOM 4702 C CA . LEU A 1 590 ? -7.031 -7.388 -40.528 1.00 67.56 590 LEU A CA 1
ATOM 4703 C C . LEU A 1 590 ? -7.767 -7.171 -39.198 1.00 67.56 590 LEU A C 1
ATOM 4705 O O . LEU A 1 590 ? -8.586 -6.258 -39.092 1.00 67.56 590 LEU A O 1
ATOM 4709 N N . ASN A 1 591 ? -7.431 -7.941 -38.157 1.00 64.69 591 ASN A N 1
ATOM 4710 C CA . ASN A 1 591 ? -7.971 -7.740 -36.809 1.00 64.69 591 ASN A CA 1
ATOM 4711 C C . ASN A 1 591 ? -7.634 -6.339 -36.270 1.00 64.69 591 ASN A C 1
ATOM 4713 O O . ASN A 1 591 ? -8.488 -5.700 -35.657 1.00 64.69 591 ASN A O 1
ATOM 4717 N N . ARG A 1 592 ? -6.419 -5.827 -36.521 1.00 60.81 592 ARG A N 1
ATOM 4718 C CA . ARG A 1 592 ? -6.053 -4.448 -36.151 1.00 60.81 592 ARG A CA 1
ATOM 4719 C C . ARG A 1 592 ? -6.896 -3.423 -36.903 1.00 60.81 592 ARG A C 1
ATOM 4721 O O . ARG A 1 592 ? -7.392 -2.503 -36.265 1.00 60.81 592 ARG A O 1
ATOM 4728 N N . ILE A 1 593 ? -7.119 -3.598 -38.207 1.00 63.00 593 ILE A N 1
ATOM 4729 C CA . ILE A 1 593 ? -7.963 -2.685 -38.999 1.00 63.00 593 ILE A CA 1
ATOM 4730 C C . ILE A 1 593 ? -9.406 -2.678 -38.463 1.00 63.00 593 ILE A C 1
ATOM 4732 O O . ILE A 1 593 ? -9.990 -1.611 -38.295 1.00 63.00 593 ILE A O 1
ATOM 4736 N N . CYS A 1 594 ? -9.957 -3.838 -38.088 1.00 62.06 594 CYS A N 1
ATOM 4737 C CA . CYS A 1 594 ? -11.291 -3.928 -37.476 1.00 62.06 594 CYS A CA 1
ATOM 4738 C C . CYS A 1 594 ? -11.377 -3.192 -36.135 1.00 62.06 594 CYS A C 1
ATOM 4740 O O . CYS A 1 594 ? -12.368 -2.519 -35.850 1.00 62.06 594 CYS A O 1
ATOM 4742 N N . VAL A 1 595 ? -10.335 -3.301 -35.305 1.00 58.53 595 VAL A N 1
ATOM 4743 C CA . VAL A 1 595 ? -10.252 -2.586 -34.024 1.00 58.53 595 VAL A CA 1
ATOM 4744 C C . VAL A 1 595 ? -10.125 -1.076 -34.250 1.00 58.53 595 VAL A C 1
ATOM 4746 O O . VAL A 1 595 ? -10.856 -0.316 -33.618 1.00 58.53 595 VAL A O 1
ATOM 4749 N N . LEU A 1 596 ? -9.276 -0.642 -35.187 1.00 52.78 596 LEU A N 1
ATOM 4750 C CA . LEU A 1 596 ? -9.112 0.768 -35.571 1.00 52.78 596 LEU A CA 1
ATOM 4751 C C . LEU A 1 596 ? -10.409 1.373 -36.138 1.00 52.78 596 LEU A C 1
ATOM 4753 O O . LEU A 1 596 ? -10.704 2.540 -35.887 1.00 52.78 596 LEU A O 1
ATOM 4757 N N . GLY A 1 597 ? -11.200 0.575 -36.860 1.00 54.81 597 GLY A N 1
ATOM 4758 C CA . GLY A 1 597 ? -12.512 0.951 -37.396 1.00 54.81 597 GLY A CA 1
ATOM 4759 C C . GLY A 1 597 ? -13.674 0.867 -36.395 1.00 54.81 597 GLY A C 1
ATOM 4760 O O . GLY A 1 597 ? -14.795 1.223 -36.745 1.00 54.81 597 GLY A O 1
ATOM 4761 N N . GLY A 1 598 ? -13.439 0.412 -35.158 1.00 51.62 598 GLY A N 1
ATOM 4762 C CA . GLY A 1 598 ? -14.472 0.301 -34.120 1.00 51.62 598 GLY A CA 1
ATOM 4763 C C . GLY A 1 598 ? -15.417 -0.901 -34.254 1.00 51.62 598 GLY A C 1
ATOM 4764 O O . GLY A 1 598 ? -16.450 -0.929 -33.593 1.00 51.62 598 GLY A O 1
ATOM 4765 N N . LEU A 1 599 ? -15.071 -1.900 -35.072 1.00 58.69 599 LEU A N 1
ATOM 4766 C CA . LEU A 1 599 ? -15.898 -3.087 -35.343 1.00 58.69 599 LEU A CA 1
ATOM 4767 C C . LEU A 1 599 ? -15.749 -4.207 -34.303 1.00 58.69 599 LEU A C 1
ATOM 4769 O O . LEU A 1 599 ? -16.574 -5.116 -34.240 1.00 58.69 599 LEU A O 1
ATOM 4773 N N . GLY A 1 600 ? -14.710 -4.137 -33.468 1.00 56.31 600 GLY A N 1
ATOM 4774 C CA . GLY A 1 600 ? -14.417 -5.148 -32.452 1.00 56.31 600 GLY A CA 1
ATOM 4775 C C . GLY A 1 600 ? -13.764 -6.421 -33.011 1.00 56.31 600 GLY A C 1
ATOM 4776 O O . GLY A 1 600 ? -13.721 -6.665 -34.215 1.00 56.31 600 GLY A O 1
ATOM 4777 N N . LYS A 1 601 ? -13.212 -7.248 -32.111 1.00 56.34 601 LYS A N 1
ATOM 4778 C CA . LYS A 1 601 ? -12.435 -8.458 -32.463 1.00 56.34 601 LYS A CA 1
ATOM 4779 C C . LYS A 1 601 ? -13.290 -9.619 -32.993 1.00 56.34 601 LYS A C 1
ATOM 4781 O O . LYS A 1 601 ? -12.753 -10.534 -33.606 1.00 56.34 601 LYS A O 1
ATOM 4786 N N . SER A 1 602 ? -14.601 -9.594 -32.752 1.00 67.69 602 SER A N 1
ATOM 4787 C CA . SER A 1 602 ? -15.561 -10.614 -33.199 1.00 67.69 602 SER A CA 1
ATOM 4788 C C . SER A 1 602 ? -16.037 -10.420 -34.641 1.00 67.69 602 SER A C 1
ATOM 4790 O O . SER A 1 602 ? -16.744 -11.278 -35.162 1.00 67.69 602 SER A O 1
ATOM 4792 N N . PHE A 1 603 ? -15.662 -9.311 -35.287 1.00 72.12 603 PHE A N 1
ATOM 4793 C CA . PHE A 1 603 ? -16.053 -9.017 -36.664 1.00 72.12 603 PHE A CA 1
ATOM 4794 C C . PHE A 1 603 ? -15.435 -9.998 -37.676 1.00 72.12 603 PHE A C 1
ATOM 4796 O O . PHE A 1 603 ? -16.071 -10.351 -38.672 1.00 72.12 603 PHE A O 1
ATOM 4803 N N . LEU A 1 604 ? -14.216 -10.476 -37.398 1.00 78.19 604 LEU A N 1
ATOM 4804 C CA . LEU A 1 604 ? -13.509 -11.453 -38.224 1.00 78.19 604 LEU A CA 1
ATOM 4805 C C . LEU A 1 604 ? -13.631 -12.863 -37.651 1.00 78.19 604 LEU A C 1
ATOM 4807 O O . LEU A 1 604 ? -13.468 -13.091 -36.451 1.00 78.19 604 LEU A O 1
ATOM 4811 N N . GLU A 1 605 ? -13.856 -13.831 -38.534 1.00 79.75 605 GLU A N 1
ATOM 4812 C CA . GLU A 1 605 ? -13.885 -15.245 -38.170 1.00 79.75 605 GLU A CA 1
ATOM 4813 C C . GLU A 1 605 ? -12.451 -15.763 -38.000 1.00 79.75 605 GLU A C 1
ATOM 4815 O O . GLU A 1 605 ? -11.631 -15.614 -38.904 1.00 79.75 605 GLU A O 1
ATOM 4820 N N . GLN A 1 606 ? -12.146 -16.397 -36.865 1.00 67.06 606 GLN A N 1
ATOM 4821 C CA . GLN A 1 606 ? -10.782 -16.816 -36.495 1.00 67.06 606 GLN A CA 1
ATOM 4822 C C . GLN A 1 606 ? -10.414 -18.236 -36.982 1.00 67.06 606 GLN A C 1
ATOM 4824 O O . GLN A 1 606 ? -9.357 -18.755 -36.629 1.00 67.06 606 GLN A O 1
ATOM 4829 N N . GLN A 1 607 ? -11.288 -18.902 -37.748 1.00 72.00 607 GLN A N 1
ATOM 4830 C CA . GLN A 1 607 ? -11.065 -20.285 -38.182 1.00 72.00 607 GLN A CA 1
ATOM 4831 C C . GLN A 1 607 ? -10.053 -20.382 -39.344 1.00 72.00 607 GLN A C 1
ATOM 4833 O O . GLN A 1 607 ? -10.053 -19.537 -40.242 1.00 72.00 607 GLN A O 1
ATOM 4838 N N . PRO A 1 608 ? -9.218 -21.435 -39.399 1.00 50.38 608 PRO A N 1
ATOM 4839 C CA . PRO A 1 608 ? -8.315 -21.659 -40.525 1.00 50.38 608 PRO A CA 1
ATOM 4840 C C . PRO A 1 608 ? -9.115 -21.857 -41.823 1.00 50.38 608 PRO A C 1
ATOM 4842 O O . PRO A 1 608 ? -9.823 -22.846 -41.976 1.00 50.38 608 PRO A O 1
ATOM 4845 N N . GLY A 1 609 ? -9.020 -20.904 -42.756 1.00 60.91 609 GLY A N 1
ATOM 4846 C CA . GLY A 1 609 ? -9.735 -20.931 -44.044 1.00 60.91 609 GLY A CA 1
ATOM 4847 C C . GLY A 1 609 ? -10.710 -19.771 -44.275 1.00 60.91 609 GLY A C 1
ATOM 4848 O O . GLY A 1 609 ? -11.220 -19.618 -45.381 1.00 60.91 609 GLY A O 1
ATOM 4849 N N . THR A 1 610 ? -10.929 -18.906 -43.283 1.00 71.06 610 THR A N 1
ATOM 4850 C CA . THR A 1 610 ? -11.879 -17.780 -43.374 1.00 71.06 610 THR A CA 1
ATOM 4851 C C . THR A 1 610 ? -11.274 -16.491 -43.932 1.00 71.06 610 THR A C 1
ATOM 4853 O O . THR A 1 610 ? -11.997 -15.516 -44.106 1.00 71.06 610 THR A O 1
ATOM 4856 N N . LEU A 1 611 ? -9.972 -16.460 -44.255 1.00 72.75 611 LEU A N 1
ATOM 4857 C CA . LEU A 1 611 ? -9.268 -15.250 -44.709 1.00 72.75 611 LEU A CA 1
ATOM 4858 C C . LEU A 1 611 ? -9.934 -14.597 -45.933 1.00 72.75 611 LEU A C 1
ATOM 4860 O O . LEU A 1 611 ? -10.113 -13.385 -45.938 1.00 72.75 611 LEU A O 1
ATOM 4864 N N . GLY A 1 612 ? -10.360 -15.391 -46.923 1.00 72.12 612 GLY A N 1
ATOM 4865 C CA . GLY A 1 612 ? -11.083 -14.878 -48.094 1.00 72.12 612 GLY A CA 1
ATOM 4866 C C . GLY A 1 612 ? -12.408 -14.206 -47.714 1.00 72.12 612 GLY A C 1
ATOM 4867 O O . GLY A 1 612 ? -12.646 -13.062 -48.083 1.00 72.12 612 GLY A O 1
ATOM 4868 N N . ARG A 1 613 ? -13.216 -14.858 -46.867 1.00 75.38 613 ARG A N 1
ATOM 4869 C CA . ARG A 1 613 ? -14.478 -14.293 -46.354 1.00 75.38 613 ARG A CA 1
ATOM 4870 C C . ARG A 1 613 ? -14.265 -13.057 -45.483 1.00 75.38 613 ARG A C 1
ATOM 4872 O O . ARG A 1 613 ? -15.063 -12.130 -45.525 1.00 75.38 613 ARG A O 1
ATOM 4879 N N . ASN A 1 614 ? -13.203 -13.038 -44.683 1.00 79.25 614 ASN A N 1
ATOM 4880 C CA . ASN A 1 614 ? -12.835 -11.896 -43.852 1.00 79.25 614 ASN A CA 1
ATOM 4881 C C . ASN A 1 614 ? -12.433 -10.690 -44.712 1.00 79.25 614 ASN A C 1
ATOM 4883 O O . ASN A 1 614 ? -12.840 -9.573 -44.409 1.00 79.25 614 ASN A O 1
ATOM 4887 N N . LEU A 1 615 ? -11.692 -10.913 -45.802 1.00 76.06 615 LEU A N 1
ATOM 4888 C CA . LEU A 1 615 ? -11.350 -9.870 -46.771 1.00 76.06 615 LEU A CA 1
ATOM 4889 C C . LEU A 1 615 ? -12.593 -9.343 -47.500 1.00 76.06 615 LEU A C 1
ATOM 4891 O O . LEU A 1 615 ? -12.757 -8.132 -47.607 1.00 76.06 615 LEU A O 1
ATOM 4895 N N . GLU A 1 616 ? -13.511 -10.218 -47.914 1.00 75.38 616 GLU A N 1
ATOM 4896 C CA . GLU A 1 616 ? -14.790 -9.817 -48.520 1.00 75.38 616 GLU A CA 1
ATOM 4897 C C . GLU A 1 616 ? -15.669 -9.013 -47.549 1.00 75.38 616 GLU A C 1
ATOM 4899 O O . GLU A 1 616 ? -16.211 -7.973 -47.922 1.00 75.38 616 GLU A O 1
ATOM 4904 N N . LYS A 1 617 ? -15.768 -9.438 -46.280 1.00 75.94 617 LYS A N 1
ATOM 4905 C CA . LYS A 1 617 ? -16.477 -8.687 -45.226 1.00 75.94 617 LYS A CA 1
ATOM 4906 C C . LYS A 1 617 ? -15.862 -7.307 -44.999 1.00 75.94 617 LYS A C 1
ATOM 4908 O O . LYS A 1 617 ? -16.597 -6.335 -44.841 1.00 75.94 617 LYS A O 1
ATOM 4913 N N . MET A 1 618 ? -14.532 -7.217 -44.996 1.00 73.19 618 MET A N 1
ATOM 4914 C CA . MET A 1 618 ? -13.812 -5.950 -44.856 1.00 73.19 618 MET A CA 1
ATOM 4915 C C . MET A 1 618 ? -14.033 -5.030 -46.054 1.00 73.19 618 MET A C 1
ATOM 4917 O O . MET A 1 618 ? -14.322 -3.851 -45.864 1.00 73.19 618 MET A O 1
ATOM 4921 N N . HIS A 1 619 ? -13.971 -5.565 -47.272 1.00 71.69 619 HIS A N 1
ATOM 4922 C CA . HIS A 1 619 ? -14.245 -4.807 -48.489 1.00 71.69 619 HIS A CA 1
ATOM 4923 C C . HIS A 1 619 ? -15.687 -4.283 -48.506 1.00 71.69 619 HIS A C 1
ATOM 4925 O O . HIS A 1 619 ? -15.912 -3.102 -48.751 1.00 71.69 619 HIS A O 1
ATOM 4931 N N . ALA A 1 620 ? -16.666 -5.126 -48.160 1.00 71.19 620 ALA A N 1
ATOM 4932 C CA . ALA A 1 620 ? -18.072 -4.735 -48.084 1.00 71.19 620 ALA A CA 1
ATOM 4933 C C . ALA A 1 620 ? -18.328 -3.662 -47.014 1.00 71.19 620 ALA A C 1
ATOM 4935 O O . ALA A 1 620 ? -19.105 -2.737 -47.246 1.00 71.19 620 ALA A O 1
ATOM 4936 N N . PHE A 1 621 ? -17.666 -3.759 -45.857 1.00 69.50 621 PHE A N 1
ATOM 4937 C CA . PHE A 1 621 ? -17.743 -2.741 -44.811 1.00 69.50 621 PHE A CA 1
ATOM 4938 C C . PHE A 1 621 ? -17.168 -1.400 -45.277 1.00 69.50 621 PHE A C 1
ATOM 4940 O O . PHE A 1 621 ? -17.807 -0.363 -45.106 1.00 69.50 621 PHE A O 1
ATOM 4947 N N . VAL A 1 622 ? -15.992 -1.414 -45.908 1.00 64.00 622 VAL A N 1
ATOM 4948 C CA . VAL A 1 622 ? -15.366 -0.193 -46.428 1.00 64.00 622 VAL A CA 1
ATOM 4949 C C . VAL A 1 622 ? -16.197 0.420 -47.552 1.00 64.00 622 VAL A C 1
ATOM 4951 O O . VAL A 1 622 ? -16.410 1.630 -47.539 1.00 64.00 622 VAL A O 1
ATOM 4954 N N . ASP A 1 623 ? -16.762 -0.384 -48.452 1.00 64.31 623 ASP A N 1
ATOM 4955 C CA . ASP A 1 623 ? -17.700 0.094 -49.473 1.00 64.31 623 ASP A CA 1
ATOM 4956 C C . ASP A 1 623 ? -18.949 0.739 -48.856 1.00 64.31 623 ASP A C 1
ATOM 4958 O O . ASP A 1 623 ? -19.410 1.774 -49.341 1.00 64.31 623 ASP A O 1
ATOM 4962 N N . LEU A 1 624 ? -19.485 0.175 -47.769 1.00 60.97 624 LEU A N 1
ATOM 4963 C CA . LEU A 1 624 ? -20.599 0.752 -47.011 1.00 60.97 624 LEU A CA 1
ATOM 4964 C C . LEU A 1 624 ? -20.228 2.103 -46.388 1.00 60.97 624 LEU A C 1
ATOM 4966 O O . LEU A 1 624 ? -20.985 3.061 -46.535 1.00 60.97 624 LEU A O 1
ATOM 4970 N N . CYS A 1 625 ? -19.053 2.206 -45.763 1.00 56.88 625 CYS A N 1
ATOM 4971 C CA . CYS A 1 625 ? -18.549 3.454 -45.184 1.00 56.88 625 CYS A CA 1
ATOM 4972 C C . CYS A 1 625 ? -18.251 4.525 -46.245 1.00 56.88 625 CYS A C 1
ATOM 4974 O O . CYS A 1 625 ? -18.505 5.709 -46.027 1.00 56.88 625 CYS A O 1
ATOM 4976 N N . VAL A 1 626 ? -17.738 4.132 -47.414 1.00 54.09 626 VAL A N 1
ATOM 4977 C CA . VAL A 1 626 ? -17.468 5.044 -48.536 1.00 54.09 626 VAL A CA 1
ATOM 4978 C C . VAL A 1 626 ? -18.774 5.518 -49.180 1.00 54.09 626 VAL A C 1
ATOM 4980 O O . VAL A 1 626 ? -18.908 6.702 -49.493 1.00 54.09 626 VAL A O 1
ATOM 4983 N N . ARG A 1 627 ? -19.769 4.635 -49.333 1.00 48.84 627 ARG A N 1
ATOM 4984 C CA . ARG A 1 627 ? -21.095 4.997 -49.861 1.00 48.84 627 ARG A CA 1
ATOM 4985 C C . ARG A 1 627 ? -21.898 5.860 -48.884 1.00 48.84 627 ARG A C 1
ATOM 4987 O O . ARG A 1 627 ? -22.591 6.765 -49.339 1.00 48.84 627 ARG A O 1
ATOM 4994 N N . SER A 1 628 ? -21.774 5.657 -47.568 1.00 45.09 628 SER A N 1
ATOM 4995 C CA . SER A 1 628 ? -22.398 6.544 -46.573 1.00 45.09 628 SER A CA 1
ATOM 4996 C C . SER A 1 628 ? -21.719 7.921 -46.518 1.00 45.09 628 SER A C 1
ATOM 4998 O O . SER A 1 628 ? -22.411 8.936 -46.445 1.00 45.09 628 SER A O 1
ATOM 5000 N N . ALA A 1 629 ? -20.388 7.989 -46.651 1.00 44.06 629 ALA A N 1
ATOM 5001 C CA . ALA A 1 629 ? -19.621 9.243 -46.676 1.00 44.06 629 ALA A CA 1
ATOM 5002 C C . ALA A 1 629 ? -19.837 10.098 -47.946 1.00 44.06 629 ALA A C 1
ATOM 5004 O O . ALA A 1 629 ? -19.563 11.296 -47.937 1.00 44.06 629 ALA A O 1
ATOM 5005 N N . ALA A 1 630 ? -20.362 9.523 -49.034 1.00 43.12 630 ALA A N 1
ATOM 5006 C CA . ALA A 1 630 ? -20.787 10.289 -50.211 1.00 43.12 630 ALA A CA 1
ATOM 5007 C C . ALA A 1 630 ? -22.107 11.063 -49.984 1.00 43.12 630 ALA A C 1
ATOM 5009 O O . ALA A 1 630 ? -22.408 11.987 -50.735 1.00 43.12 630 ALA A O 1
ATOM 5010 N N . SER A 1 631 ? -22.882 10.709 -48.950 1.00 44.25 631 SER A N 1
ATOM 5011 C CA . SER A 1 631 ? -24.170 11.346 -48.616 1.00 44.25 631 SER A CA 1
ATOM 5012 C C . SER A 1 631 ? -24.080 12.403 -47.504 1.00 44.25 631 SER A C 1
ATOM 5014 O O . SER A 1 631 ? -24.941 13.272 -47.399 1.00 44.25 631 SER A O 1
ATOM 5016 N N . SER A 1 632 ? -23.004 12.384 -46.718 1.00 42.72 632 SER A N 1
ATOM 5017 C CA . SER A 1 632 ? -22.680 13.376 -45.690 1.00 42.72 632 SER A CA 1
ATOM 5018 C C . SER A 1 632 ? -21.165 13.566 -45.693 1.00 42.72 632 SER A C 1
ATOM 5020 O O . SER A 1 632 ? -20.455 12.603 -45.419 1.00 42.72 632 SER A O 1
ATOM 5022 N N . GLY A 1 633 ? -20.688 14.760 -46.058 1.00 45.81 633 GLY A N 1
ATOM 5023 C CA . GLY A 1 633 ? -19.285 15.062 -46.374 1.00 45.81 633 GLY A CA 1
ATOM 5024 C C . GLY A 1 633 ? -18.211 14.290 -45.586 1.00 45.81 633 GLY A C 1
ATOM 5025 O O . GLY A 1 633 ? -18.297 14.154 -44.372 1.00 45.81 633 GLY A O 1
ATOM 5026 N N . GLN A 1 634 ? -17.209 13.812 -46.338 1.00 53.28 634 GLN A N 1
ATOM 5027 C CA . GLN A 1 634 ? -15.944 13.166 -45.944 1.00 53.28 634 GLN A CA 1
ATOM 5028 C C . GLN A 1 634 ? -15.791 12.783 -44.458 1.00 53.28 634 GLN A C 1
ATOM 5030 O O . GLN A 1 634 ? -15.264 13.548 -43.653 1.00 53.28 634 GLN A O 1
ATOM 5035 N N . ASP A 1 635 ? -16.135 11.535 -44.128 1.00 51.25 635 ASP A N 1
ATOM 5036 C CA . ASP A 1 635 ? -15.730 10.908 -42.866 1.00 51.25 635 ASP A CA 1
ATOM 5037 C C . ASP A 1 635 ? -14.219 10.557 -42.908 1.00 51.25 635 ASP A C 1
ATOM 5039 O O . ASP A 1 635 ? -13.799 9.730 -43.732 1.00 51.25 635 ASP A O 1
ATOM 5043 N N . PRO A 1 636 ? -13.370 11.132 -42.031 1.00 53.62 636 PRO A N 1
ATOM 5044 C CA . PRO A 1 636 ? -11.933 10.847 -41.981 1.00 53.62 636 PRO A CA 1
ATOM 5045 C C . PRO A 1 636 ? -11.603 9.378 -41.662 1.00 53.62 636 PRO A C 1
ATOM 5047 O O . PRO A 1 636 ? -10.497 8.919 -41.961 1.00 53.62 636 PRO A O 1
ATOM 5050 N N . ARG A 1 637 ? -12.549 8.602 -41.116 1.00 48.41 637 ARG A N 1
ATOM 5051 C CA . ARG A 1 637 ? -12.385 7.155 -40.889 1.00 48.41 637 ARG A CA 1
ATOM 5052 C C . ARG A 1 637 ? -12.394 6.361 -42.192 1.00 48.41 637 ARG A C 1
ATOM 5054 O O . ARG A 1 637 ? -11.623 5.412 -42.323 1.00 48.41 637 ARG A O 1
ATOM 5061 N N . ALA A 1 638 ? -13.208 6.773 -43.165 1.00 48.16 638 ALA A N 1
ATOM 5062 C CA . ALA A 1 638 ? -13.298 6.118 -44.470 1.00 48.16 638 ALA A CA 1
ATOM 5063 C C . ALA A 1 638 ? -12.014 6.317 -45.292 1.00 48.16 638 ALA A C 1
ATOM 5065 O O . ALA A 1 638 ? -11.540 5.380 -45.930 1.00 48.16 638 ALA A O 1
ATOM 5066 N N . SER A 1 639 ? -11.404 7.507 -45.208 1.00 51.69 639 SER A N 1
ATOM 5067 C CA . SER A 1 639 ? -10.105 7.801 -45.833 1.00 51.69 639 SER A CA 1
ATOM 5068 C C . SER A 1 639 ? -8.991 6.915 -45.260 1.00 51.69 639 SER A C 1
ATOM 5070 O O . SER A 1 639 ? -8.285 6.239 -46.004 1.00 51.69 639 SER A O 1
ATOM 5072 N N . LYS A 1 640 ? -8.914 6.813 -43.925 1.00 51.12 640 LYS A N 1
ATOM 5073 C CA . LYS A 1 640 ? -7.888 6.028 -43.221 1.00 51.12 640 LYS A CA 1
ATOM 5074 C C . LYS A 1 640 ? -8.024 4.513 -43.440 1.00 51.12 640 LYS A C 1
ATOM 5076 O O . LYS A 1 640 ? -7.016 3.819 -43.489 1.00 51.12 640 LYS A O 1
ATOM 5081 N N . CYS A 1 641 ? -9.249 4.001 -43.603 1.00 45.38 641 CYS A N 1
ATOM 5082 C CA . CYS A 1 641 ? -9.480 2.589 -43.936 1.00 45.38 641 CYS A CA 1
ATOM 5083 C C . CYS A 1 641 ? -9.063 2.244 -45.373 1.00 45.38 641 CYS A C 1
ATOM 5085 O O . CYS A 1 641 ? -8.594 1.135 -45.605 1.00 45.38 641 CYS A O 1
ATOM 5087 N N . ARG A 1 642 ? -9.195 3.183 -46.321 1.00 49.34 642 ARG A N 1
ATOM 5088 C CA . ARG A 1 642 ? -8.775 2.991 -47.719 1.00 49.34 642 ARG A CA 1
ATOM 5089 C C . ARG A 1 642 ? -7.256 2.882 -47.848 1.00 49.34 642 ARG A C 1
ATOM 5091 O O . ARG A 1 642 ? -6.768 1.938 -48.447 1.00 49.34 642 ARG A O 1
ATOM 5098 N N . THR A 1 643 ? -6.518 3.772 -47.182 1.00 52.66 643 THR A N 1
ATOM 5099 C CA . THR A 1 643 ? -5.040 3.781 -47.183 1.00 52.66 643 THR A CA 1
ATOM 5100 C C . THR A 1 643 ? -4.407 2.545 -46.532 1.00 52.66 643 THR A C 1
ATOM 5102 O O . THR A 1 643 ? -3.222 2.307 -46.705 1.00 52.66 643 THR A O 1
ATOM 5105 N N . LEU A 1 644 ? -5.165 1.787 -45.733 1.00 43.78 644 LEU A N 1
ATOM 5106 C CA . LEU A 1 644 ? -4.694 0.561 -45.078 1.00 43.78 644 LEU A CA 1
ATOM 5107 C C . LEU A 1 644 ? -5.039 -0.718 -45.863 1.00 43.78 644 LEU A C 1
ATOM 5109 O O . LEU A 1 644 ? -4.604 -1.796 -45.455 1.00 43.78 644 LEU A O 1
ATOM 5113 N N . LEU A 1 645 ? -5.861 -0.610 -46.914 1.00 47.16 645 LEU A N 1
ATOM 5114 C CA . LEU A 1 645 ? -6.270 -1.725 -47.775 1.00 47.16 645 LEU A CA 1
ATOM 5115 C C . LEU A 1 645 ? -5.537 -1.750 -49.124 1.00 47.16 645 LEU A C 1
ATOM 5117 O O . LEU A 1 645 ? -5.361 -2.848 -49.653 1.00 47.16 645 LEU A O 1
ATOM 5121 N N . ASP A 1 646 ? -5.141 -0.586 -49.650 1.00 46.59 646 ASP A N 1
ATOM 5122 C CA . ASP A 1 646 ? -4.162 -0.456 -50.745 1.00 46.59 646 ASP A CA 1
ATOM 5123 C C . ASP A 1 646 ? -2.747 -0.813 -50.253 1.00 46.59 646 ASP A C 1
ATOM 5125 O O . ASP A 1 646 ? -1.995 -1.456 -51.024 1.00 46.59 646 ASP A O 1
#

Radius of gyration: 32.98 Å; chains: 1; bounding box: 72×51×106 Å

Secondary structure (DSSP, 8-state):
---PPB--EEEE-SSTT-EEEEBPTT---B--HHHHHHHHHHHHTB-HHHHSEE-TTT--EEB-EETTEE-S-EEB-TT--EE---TT--EESS-EEETT--EE-TT--S-EEESS-EEE-GGGGGS---SEEESS-EEESS-SSGGG----HHHHHHTT-SSSSPEEETTEEEEEEEEEETTEEEEEEEETTT--EEEEETTEEEEETHHHHHHHHHHHHHHHHHHHHHHTTS-GGGS-S-GGGHHHHHHHHHHHHHHHHHHHTTS-HHHHHHHHHHHHHHHHHHHHHHHHHHSSS--HHHHHHHHHHHHHHHHHHHHHHTTS--PPPPSHHHHHHHHHHHHHTSSSEEHHHHHSSHHHHHHHHHHH--SHHHHHHHHHHSHHHHHHHHHHGGGS-TTTPPPHHHHHHSHHHHHHHHHHH--GGGHHHHHHHHHHHHHHHTS-HHHHHHHHHHHHHHH---TTHHHHHHHHHHHHH-EE-HHHH--SHHHHHHHHHHH--STHHHHHHHHHHHHHH----S-HHHHHHHHHHHHS-HHHHHHHHHHHHHHHHHHHHHHHHSPPPP-----------S-S-HHHHHHHHHHHHHHHTT--TTSS--STT-HHHHHHHHHHHHHHHHHHHTTSS--HHHHHHHTTT-

pLDDT: mean 79.86, std 14.4, range [29.55, 96.81]

Sequence (646 aa):
MSRERFLENIEIDAKPGSYSVPFLADAGILDTPENVERWRSFLDILSAKTRLGEDPETKKVGILYRAGAWLGDLVLADDVKAFWIIPDVREVRGSLVARNARVRNKSFNHRLLVRGDLVLHQDLLREDFSNVERSGDLVLSWPRRAEDLRVPPQRLAVWGVGENTRLRLEEGSFYLSEEQEEGVSVFLLRNVDSGQLYLWEFNAWEPVRGSVLGQEVLNQVGARLERFCKLAGLGGDFVLKNTKKIGHNIRKILRYLEFISASVAQETPALSAGADRLLGEVSDLLRDLEKNIYGPNPDAPNILIMLDVLSDRLAALVQHYDALPREKRPESHLQNDLEALAALMAEEVGVDEIFRHPLRIALFLDRNLSSKEARGALWKTLAPYAEAFETAIRILEEGERQGMEHALRWPVDILTRIKAVCPEAAQEDCEALEFELARLSEISPRFLLRSVQKSMQVAGFGEGAEKDMRLLSDLDRFKGSLDTLANSPQFLLEIVLADFQSALVDSLIRVQASLLSGERDEDPGVQVILARLKHSQPVDFLRFLQRRVNWEYSVLRRFNQNATPSKRPRESAAPRGENGDLRGELLARLNRICVLGGLGKSFLEQQPGTLGRNLEKMHAFVDLCVRSAASSGQDPRASKCRTLLD